Protein AF-A0A960YIT1-F1 (afdb_monomer)

Solvent-accessible surface area (backbone atoms only — not comparable to full-atom values): 36199 Å² total; per-residue (Å²): 108,71,69,56,75,57,40,37,46,73,70,55,36,51,74,71,66,57,69,78,86,42,73,67,45,45,43,50,51,51,48,25,27,73,32,32,38,62,70,30,36,75,70,68,45,66,32,37,95,88,53,88,46,84,87,49,70,89,54,97,75,53,75,65,56,54,49,53,39,49,51,52,33,40,76,73,24,45,33,43,84,50,62,36,43,44,53,43,80,90,79,71,43,73,46,58,41,52,26,42,38,21,49,47,89,88,62,99,65,57,55,57,59,38,52,55,43,26,37,52,47,20,35,51,25,52,47,54,47,60,69,70,49,76,81,79,55,66,64,64,52,40,56,44,44,52,50,37,46,73,37,75,56,69,46,60,81,73,60,55,71,95,64,53,47,67,97,55,70,61,77,45,67,86,63,38,98,55,84,68,59,65,69,59,56,55,47,49,46,52,51,26,52,51,52,30,44,76,68,55,40,36,43,81,35,76,62,51,47,26,32,72,50,43,91,87,46,42,50,55,55,24,53,44,25,38,50,50,44,71,71,42,47,59,66,74,40,65,87,42,63,68,57,39,53,52,50,53,48,49,49,52,52,47,52,60,50,70,70,40,84,85,63,68,66,74,46,62,60,50,36,52,49,29,50,53,52,48,66,69,64,39,53,97,88,45,78,53,60,50,40,54,31,40,67,33,29,45,43,27,59,6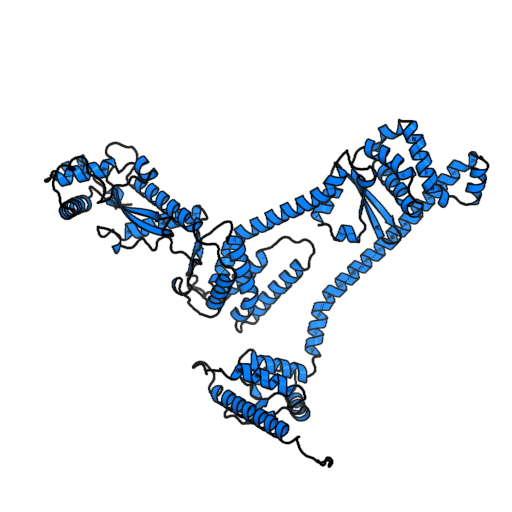9,33,30,66,65,38,38,54,50,29,50,52,52,43,52,49,52,47,49,51,55,44,46,66,66,44,48,58,41,65,49,82,91,52,63,50,74,56,33,43,46,80,36,46,58,78,57,50,74,73,44,50,66,71,45,50,53,52,54,64,68,31,90,62,40,41,65,41,76,40,62,42,100,89,39,54,33,38,36,44,29,46,67,45,60,68,55,53,55,48,32,52,64,62,54,66,75,57,55,82,92,52,36,63,57,57,55,44,50,48,52,42,45,70,75,42,50,87,72,42,56,75,54,69,71,38,65,70,52,46,52,52,50,49,52,48,50,47,64,57,38,57,85,59,32,57,69,71,59,50,53,44,48,76,74,66,47,67,89,52,48,66,61,39,52,51,50,25,53,51,51,52,55,50,54,41,50,54,33,46,53,52,43,49,54,51,51,55,50,51,53,50,50,53,53,49,54,68,61,42,54,68,50,52,52,55,54,46,67,77,62,55,55,69,67,61,54,48,51,52,53,48,48,41,30,48,70,69,66,68,37,82,44,33,55,73,59,54,58,76,71,44,83,95,60,58,70,69,60,50,54,53,47,43,66,74,62,48,46,45,73,45,87,45,100,93,42,46,30,60,43,78,37,84,54,94,58,30,68,59,53,53,53,53,51,42,71,64,59,75,77,64,73,83,57,95,83,55,65,91,61,52,65,59,45,53,50,53,49,52,56,48,55,56,49,58,53,52,52,52,54,48,56,70,63,56,74,80,61,89,79,94,81,82,92,82,136

Foldseek 3Di:
DVLLVLADDPVRLVVVVDDPPDPLLVLLLVVQQVCQDQVNLLVVVFAALPDDRVSCNVPPDDSVNNLVSVVVCSVSRQKAKAWAWAADLVVLDIAIGIGMHGAHHDDPDTSVSSRLSRLVRNLVRLLVSLVSFDADDLVLLLVLLVVLLVDFFQALVNSDDLFADASLPNLDQVSYSDRHDPVNSVVSSVSSVVSCVVVQQWDQQFLRHIGGDDLVHLLSLQVSLLVSLLVCLCVLCPPPPVLNVVLVVLVVVVVVQVPDPLDWDALVSSLSSLVSSLVVQQDVPRSRGRGNSSSSSSSSNVSRVVNVVVRVVVSVVVLVVLLCVLCVQLPDPPHQLVSVKDKAFPVRVSNRPPVSVVCQPPPPQWFWDWFFDLVAIIIMIHGLAQVSLLSVLVVLVPDDPVCLVVLVRSVVSCVVCVVSHVVVVVDPVSVVSNVVSVCSSLVVQFDPVLNVCVVVPNCPCVVVRVVNSVVVSVVVRVVRVVVNVVVVVVVVVVVVVVVVVVVVVVVVVVVPDDPVVQLVVLCCCQCPVVVFQDAPVRSVVSDPPDDPVNNVVCCVVQAWDWDQFPVHTGTHDHPDPCVVVVLVVSCVSLVPDDDDPPDDPRRVVSSVSSVVVSVVVVVVVVVVVVVVPDDDDDDDDD

Nearest PDB structures (foldseek):
  3c7j-assembly1_B-2  TM=1.930E-01  e=9.307E-01  Pseudomonas syringae pv. tomato str. DC3000
  4qox-assembly1_A  TM=1.849E-01  e=6.199E+00  Plasmodium falciparum 3D7

Secondary structure (DSSP, 8-state):
-HHHHTPPPHHHHHHTT----SHHHHHHHHHHHHH-SHHHHHTT--B-TTS--GGGTTS---HHHHHHHHHHHHHTTSEEEEEEEEEETTTTEEEEEEEEEE--SS-SS-HHHHHHHHHHHHHHHHHHHHHHSPPPPHHHHHHHHHHHHHSTT--TTTS-STTSB-TTTT--GGGSSS---HHHHHHHHHHHHHHHHHTTSEEEETTTEEEE--TTTHHHHHHHHHHHHHHHHHHHTTT-HHHHHHHHHHHHHHHHHHTSTTPPP--HHHHHHHHHHHHHHS-TT-TTSPPTTHHHHHHHHHHHHHHHHHHHHHHHHHHHHHHHHHHHHHH-TTS-GGGSEEEE-HHHHTTS-HHHHHHHHT-TTEEEEEEE-SS-EEEEEEES-HHHHHHHHHHHTT--GGGTHHHHHHHHHHHH-HHHHTTGGG-HHHHHHHHHHHHHHHTTTS-HHHHHHHHTT-GGGHHHHHHHHHHHHHHHHHHHHHHHHHHHHHHHHHHHHHHHHHHHHHHHHHHT--HHHHHHHHHHIIIIIS--PPBHHHHHHT-TTS-HHHHHHHHHHTT-EEEEETTEEEEE---STTHHHHHHHHHHHHTT-PPPTTSPTTHHHHHHHHHHHHHHHHHHHHHHHHHTTS--------

Structure (mmCIF, N/CA/C/O backbone):
data_AF-A0A960YIT1-F1
#
_entry.id   AF-A0A960YIT1-F1
#
loop_
_atom_site.group_PDB
_atom_site.id
_atom_site.type_symbol
_atom_site.label_atom_id
_atom_site.label_alt_id
_atom_site.label_comp_id
_atom_site.label_asym_id
_atom_site.label_entity_id
_atom_site.label_seq_id
_atom_site.pdbx_PDB_ins_code
_atom_site.Cartn_x
_atom_site.Cartn_y
_atom_site.Cartn_z
_atom_site.occupancy
_atom_site.B_iso_or_equiv
_atom_site.auth_seq_id
_atom_site.auth_comp_id
_atom_site.auth_asym_id
_atom_site.auth_atom_id
_atom_site.pdbx_PDB_model_num
ATOM 1 N N . MET A 1 1 ? 19.906 14.243 -32.713 1.00 53.88 1 MET A N 1
ATOM 2 C CA . MET A 1 1 ? 19.250 15.485 -33.179 1.00 53.88 1 MET A CA 1
ATOM 3 C C . MET A 1 1 ? 20.009 16.129 -34.330 1.00 53.88 1 MET A C 1
ATOM 5 O O . MET A 1 1 ? 19.465 16.165 -35.423 1.00 53.88 1 MET A O 1
ATOM 9 N N . GLU A 1 2 ? 21.292 16.493 -34.181 1.00 53.97 2 GLU A N 1
ATOM 10 C CA . GLU A 1 2 ? 22.052 17.110 -35.291 1.00 53.97 2 GLU A CA 1
ATOM 11 C C . GLU A 1 2 ? 22.035 16.327 -36.615 1.00 53.97 2 GLU A C 1
ATOM 13 O O . GLU A 1 2 ? 21.987 16.939 -37.675 1.00 53.97 2 GLU A O 1
ATOM 18 N N . GLN A 1 3 ? 22.056 14.991 -36.584 1.00 62.12 3 GLN A N 1
ATOM 19 C CA . GLN A 1 3 ? 22.010 14.179 -37.806 1.00 62.12 3 GLN A CA 1
ATOM 20 C C . GLN A 1 3 ? 20.677 14.262 -38.555 1.00 62.12 3 GLN A C 1
ATOM 22 O O . GLN A 1 3 ? 20.683 14.276 -39.779 1.00 62.12 3 GLN A O 1
ATOM 27 N N . PHE A 1 4 ? 19.549 14.379 -37.848 1.00 64.19 4 PHE A N 1
ATOM 28 C CA . PHE A 1 4 ? 18.231 14.512 -38.477 1.00 64.19 4 PHE A CA 1
ATOM 29 C C . PHE A 1 4 ? 18.019 15.917 -39.047 1.00 64.19 4 PHE A C 1
ATOM 31 O O . PHE A 1 4 ? 17.425 16.062 -40.112 1.00 64.19 4 PHE A O 1
ATOM 38 N N . ALA A 1 5 ? 18.578 16.941 -38.393 1.00 58.28 5 ALA A N 1
ATOM 39 C CA . ALA A 1 5 ? 18.603 18.312 -38.900 1.00 58.28 5 ALA A CA 1
ATOM 40 C C . ALA A 1 5 ? 19.520 18.489 -40.131 1.00 58.28 5 ALA A C 1
ATOM 42 O O . ALA A 1 5 ? 19.299 19.388 -40.942 1.00 58.28 5 ALA A O 1
ATOM 43 N N . LYS A 1 6 ? 20.534 17.623 -40.286 1.00 64.25 6 LYS A N 1
ATOM 44 C CA . LYS A 1 6 ? 21.490 17.607 -41.410 1.00 64.25 6 LYS A CA 1
ATOM 45 C C . LYS A 1 6 ? 20.992 16.825 -42.637 1.00 64.25 6 LYS A C 1
ATOM 47 O O . LYS A 1 6 ? 21.683 16.834 -43.654 1.00 64.25 6 LYS A O 1
ATOM 52 N N . LEU A 1 7 ? 19.818 16.182 -42.572 1.00 76.25 7 LEU A N 1
ATOM 53 C CA . LEU A 1 7 ? 19.257 15.460 -43.716 1.00 76.25 7 LEU A CA 1
ATOM 54 C C . LEU A 1 7 ? 18.873 16.425 -44.846 1.00 76.25 7 LEU A C 1
ATOM 56 O O . LEU A 1 7 ? 18.029 17.319 -44.688 1.00 76.25 7 LEU A O 1
ATOM 60 N N . LY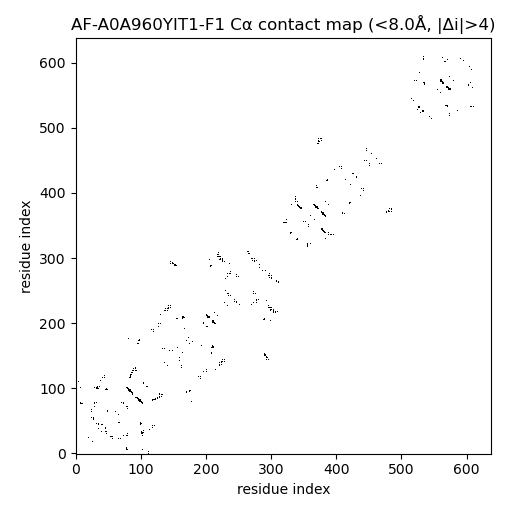S A 1 8 ? 19.498 16.226 -46.005 1.00 77.81 8 LYS A N 1
ATOM 61 C CA . LYS A 1 8 ? 19.298 17.052 -47.195 1.00 77.81 8 LYS A CA 1
ATOM 62 C C . LYS A 1 8 ? 18.000 16.660 -47.895 1.00 77.81 8 LYS A C 1
ATOM 64 O O . LYS A 1 8 ? 17.635 15.488 -47.956 1.00 77.81 8 LYS A O 1
ATOM 69 N N . SER A 1 9 ? 17.298 17.642 -48.458 1.00 75.75 9 SER A N 1
ATOM 70 C CA . SER A 1 9 ? 16.223 17.348 -49.413 1.00 75.75 9 SER A CA 1
ATOM 71 C C . SER A 1 9 ? 16.791 16.864 -50.754 1.00 75.75 9 SER A C 1
ATOM 73 O O . SER A 1 9 ? 17.972 17.065 -51.058 1.00 75.75 9 SER A O 1
ATOM 75 N N . GLU A 1 10 ? 15.938 16.266 -51.589 1.00 71.62 10 GLU A N 1
ATOM 76 C CA . GLU A 1 10 ? 16.279 15.883 -52.968 1.00 71.62 10 GLU A CA 1
ATOM 77 C C . GLU A 1 10 ? 16.851 17.087 -53.746 1.00 71.62 10 GLU A C 1
ATOM 79 O O . GLU A 1 10 ? 17.932 17.004 -54.324 1.00 71.62 10 GLU A O 1
ATOM 84 N N . ALA A 1 11 ? 16.199 18.253 -53.650 1.00 68.19 11 ALA A N 1
ATOM 85 C CA . ALA A 1 11 ? 16.641 19.492 -54.295 1.00 68.19 11 ALA A CA 1
ATOM 86 C C . ALA A 1 11 ? 17.993 20.007 -53.763 1.00 68.19 11 ALA A C 1
ATOM 88 O O . ALA A 1 11 ? 18.840 20.444 -54.542 1.00 68.19 11 ALA A O 1
ATOM 89 N N . GLN A 1 12 ? 18.222 19.926 -52.448 1.00 69.56 12 GLN A N 1
ATOM 90 C CA . GLN A 1 12 ? 19.491 20.332 -51.831 1.00 69.56 12 GLN A CA 1
ATOM 91 C C . GLN A 1 12 ? 20.645 19.414 -52.249 1.00 69.56 12 GLN A C 1
ATOM 93 O O . GLN A 1 12 ? 21.755 19.885 -52.487 1.00 69.56 12 GLN A O 1
ATOM 98 N N . SER A 1 13 ? 20.382 18.119 -52.394 1.00 67.31 13 SER A N 1
ATOM 99 C CA . SER A 1 13 ? 21.402 17.134 -52.768 1.00 67.31 13 SER A CA 1
ATOM 100 C C . SER A 1 13 ? 21.788 17.237 -54.240 1.00 67.31 13 SER A C 1
ATOM 102 O O . SER A 1 13 ? 22.975 17.213 -54.560 1.00 67.31 13 SER A O 1
ATOM 104 N N . LEU A 1 14 ? 20.811 17.476 -55.121 1.00 68.88 14 LEU A N 1
ATOM 105 C CA . LEU A 1 14 ? 21.061 17.781 -56.532 1.00 68.88 14 LEU A CA 1
ATOM 106 C C . LEU A 1 14 ? 21.864 19.083 -56.693 1.00 68.88 14 LEU A C 1
ATOM 108 O O . LEU A 1 14 ? 22.792 19.138 -57.497 1.00 68.88 14 LEU A O 1
ATOM 112 N N . SER A 1 15 ? 21.577 20.111 -55.882 1.00 61.03 15 SER A N 1
ATOM 113 C CA . SER A 1 15 ? 22.343 21.369 -55.890 1.00 61.03 15 SER A CA 1
ATOM 114 C C . SER A 1 15 ? 23.770 21.237 -55.338 1.00 61.03 15 SER A C 1
ATOM 116 O O . SER A 1 15 ? 24.647 22.007 -55.717 1.00 61.03 15 SER A O 1
ATOM 118 N N . ALA A 1 16 ? 24.018 20.239 -54.483 1.00 61.31 16 ALA A N 1
ATOM 119 C CA . ALA A 1 16 ? 25.338 19.913 -53.941 1.00 61.31 16 ALA A CA 1
ATOM 120 C C . ALA A 1 16 ? 26.164 18.990 -54.863 1.00 61.31 16 ALA A C 1
ATOM 122 O O . ALA A 1 16 ? 27.264 18.589 -54.491 1.00 61.31 16 ALA A O 1
ATOM 123 N N . GLY A 1 17 ? 25.649 18.653 -56.053 1.00 58.72 17 GLY A N 1
ATOM 124 C CA . GLY A 1 17 ? 26.348 17.835 -57.048 1.00 58.72 17 GLY A CA 1
ATOM 125 C C . GLY A 1 17 ? 26.187 16.323 -56.871 1.00 58.72 17 GLY A C 1
ATOM 126 O O . GLY A 1 17 ? 26.874 15.564 -57.555 1.00 58.72 17 GLY A O 1
ATOM 127 N N . PHE A 1 18 ? 25.285 15.859 -55.997 1.00 66.75 18 PHE A N 1
ATOM 128 C CA . PHE A 1 18 ? 24.995 14.431 -55.882 1.00 66.75 18 PHE A CA 1
ATOM 129 C C . PHE A 1 18 ? 24.190 13.960 -57.097 1.00 66.75 18 PHE A C 1
ATOM 131 O O . PHE A 1 18 ? 23.012 14.285 -57.253 1.00 66.75 18 PHE A O 1
ATOM 138 N N . VAL A 1 19 ? 24.830 13.183 -57.970 1.00 64.75 19 VAL A N 1
ATOM 139 C CA . VAL A 1 19 ? 24.174 12.548 -59.115 1.00 64.75 19 VAL A CA 1
ATOM 140 C C . VAL A 1 19 ? 23.746 11.145 -58.706 1.00 64.75 19 VAL A C 1
ATOM 142 O O . VAL A 1 19 ? 24.602 10.288 -58.453 1.00 64.75 19 VAL A O 1
ATOM 145 N N . PHE A 1 20 ? 22.431 10.898 -58.690 1.00 65.56 20 PHE A N 1
ATOM 146 C CA . PHE A 1 20 ? 21.856 9.552 -58.644 1.00 65.56 20 PHE A CA 1
ATOM 147 C C . PHE A 1 20 ? 22.318 8.790 -59.891 1.00 65.56 20 PHE A C 1
ATOM 149 O O . PHE A 1 20 ? 21.696 8.826 -60.946 1.00 65.56 20 PHE A O 1
ATOM 156 N N . SER A 1 21 ? 23.494 8.182 -59.789 1.00 60.62 21 SER A N 1
ATOM 157 C CA . SER A 1 21 ? 24.225 7.592 -60.917 1.00 60.62 21 SER A CA 1
ATOM 158 C C . SER A 1 21 ? 23.643 6.238 -61.314 1.00 60.62 21 SER A C 1
ATOM 160 O O . SER A 1 21 ? 23.912 5.754 -62.407 1.00 60.62 21 SER A O 1
ATOM 162 N N . ASP A 1 22 ? 22.837 5.653 -60.428 1.00 71.81 22 ASP A N 1
ATOM 163 C CA . ASP A 1 22 ? 22.210 4.351 -60.573 1.00 71.81 22 ASP A CA 1
ATOM 164 C C . ASP A 1 22 ? 20.711 4.450 -60.236 1.00 71.81 22 ASP A C 1
ATOM 166 O O . ASP A 1 22 ? 20.318 5.042 -59.221 1.00 71.81 22 ASP A O 1
ATOM 170 N N . ARG A 1 23 ? 19.879 3.845 -61.093 1.00 79.00 23 ARG A N 1
ATOM 171 C CA . ARG A 1 23 ? 18.420 3.738 -60.949 1.00 79.00 23 ARG A CA 1
ATOM 172 C C . ARG A 1 23 ? 18.036 3.075 -59.624 1.00 79.00 23 ARG A C 1
ATOM 174 O O . ARG A 1 23 ? 17.038 3.474 -59.028 1.00 79.00 23 ARG A O 1
ATOM 181 N N . ILE A 1 24 ? 18.850 2.135 -59.135 1.00 80.12 24 ILE A N 1
ATOM 182 C CA . ILE A 1 24 ? 18.642 1.450 -57.849 1.00 80.12 24 ILE A CA 1
ATOM 183 C C . ILE A 1 24 ? 18.743 2.441 -56.682 1.00 80.12 24 ILE A C 1
ATOM 185 O O . ILE A 1 24 ? 17.895 2.443 -55.794 1.00 80.12 24 ILE A O 1
ATOM 189 N N . THR A 1 25 ? 19.737 3.337 -56.699 1.00 82.75 25 THR A N 1
ATOM 190 C CA . THR A 1 25 ? 19.950 4.314 -55.614 1.00 82.75 25 THR A CA 1
ATOM 191 C C . THR A 1 25 ? 18.806 5.329 -55.531 1.00 82.75 25 THR A C 1
ATOM 193 O O . THR A 1 25 ? 18.379 5.691 -54.435 1.00 82.75 25 THR A O 1
ATOM 196 N N . TYR A 1 26 ? 18.281 5.772 -56.680 1.00 83.56 26 TYR A N 1
ATOM 197 C CA . TYR A 1 26 ? 17.142 6.694 -56.725 1.00 83.56 26 TYR A CA 1
ATOM 198 C C . TYR A 1 26 ? 15.835 6.043 -56.257 1.00 83.56 26 TYR A C 1
ATOM 200 O O . TYR A 1 26 ? 15.133 6.610 -55.420 1.00 83.56 26 TYR A O 1
ATOM 208 N N . ALA A 1 27 ? 15.535 4.840 -56.756 1.00 84.75 27 ALA A N 1
ATOM 209 C CA . ALA A 1 27 ? 14.358 4.072 -56.355 1.00 84.75 27 ALA A CA 1
ATOM 210 C C . ALA A 1 27 ? 14.368 3.754 -54.852 1.00 84.75 27 ALA A C 1
ATOM 212 O O . ALA A 1 27 ? 13.356 3.911 -54.172 1.00 84.75 27 ALA A O 1
ATOM 213 N N . LEU A 1 28 ? 15.533 3.381 -54.312 1.00 86.56 28 LEU A N 1
ATOM 214 C CA . LEU A 1 28 ? 15.712 3.150 -52.882 1.00 86.56 28 LEU A CA 1
ATOM 215 C C . LEU A 1 28 ? 15.454 4.424 -52.063 1.00 86.56 28 LEU A C 1
ATOM 217 O O . LEU A 1 28 ? 14.746 4.372 -51.061 1.00 86.56 28 LEU A O 1
ATOM 221 N N . PHE A 1 29 ? 15.978 5.575 -52.494 1.00 86.62 29 PHE A N 1
ATOM 222 C CA . PHE A 1 29 ? 15.724 6.853 -51.823 1.00 86.62 29 PHE A CA 1
ATOM 223 C C . PHE A 1 29 ? 14.233 7.227 -51.827 1.00 86.62 29 PHE A C 1
ATOM 225 O O . PHE A 1 29 ? 13.706 7.609 -50.782 1.00 86.62 29 PHE A O 1
ATOM 232 N N . ARG A 1 30 ? 13.544 7.072 -52.967 1.00 86.31 30 ARG A N 1
ATOM 233 C CA . ARG A 1 30 ? 12.094 7.309 -53.083 1.00 86.31 30 ARG A CA 1
ATOM 234 C C . ARG A 1 30 ? 11.288 6.394 -52.170 1.00 86.31 30 ARG A C 1
ATOM 236 O O . ARG A 1 30 ? 10.468 6.890 -51.404 1.00 86.31 30 ARG A O 1
ATOM 243 N N . ALA A 1 31 ? 11.594 5.099 -52.156 1.00 86.56 31 ALA A N 1
ATOM 244 C CA . ALA A 1 31 ? 10.938 4.158 -51.258 1.00 86.56 31 ALA A CA 1
ATOM 245 C C . ALA A 1 31 ? 11.159 4.528 -49.781 1.00 86.56 31 ALA A C 1
ATOM 247 O O . ALA A 1 31 ? 10.204 4.580 -49.012 1.00 86.56 31 ALA A O 1
ATOM 248 N N . ILE A 1 32 ? 12.387 4.871 -49.372 1.00 88.31 32 ILE A N 1
ATOM 249 C CA . ILE A 1 32 ? 12.642 5.340 -48.000 1.00 88.31 32 ILE A CA 1
ATOM 250 C C . ILE A 1 32 ? 11.811 6.599 -47.703 1.00 88.31 32 ILE A C 1
ATOM 252 O O . ILE A 1 32 ? 11.210 6.702 -46.633 1.00 88.31 32 ILE A O 1
ATOM 256 N N . GLN A 1 33 ? 11.741 7.546 -48.640 1.00 87.69 33 GLN A N 1
ATOM 257 C CA . GLN A 1 33 ? 10.986 8.788 -48.487 1.00 87.69 33 GLN A CA 1
ATOM 258 C C . GLN A 1 33 ? 9.472 8.555 -48.341 1.00 87.69 33 GLN A C 1
ATOM 260 O O . GLN A 1 33 ? 8.859 9.164 -47.464 1.00 87.69 33 GLN A O 1
ATOM 265 N N . ASP A 1 34 ? 8.883 7.641 -49.114 1.00 86.00 34 ASP A N 1
ATOM 266 C CA . ASP A 1 34 ? 7.447 7.319 -49.069 1.00 86.00 34 ASP A CA 1
ATOM 267 C C . ASP A 1 34 ? 7.030 6.657 -47.746 1.00 86.00 34 ASP A C 1
ATOM 269 O O . ASP A 1 34 ? 5.940 6.896 -47.213 1.00 86.00 34 ASP A O 1
ATOM 273 N N . PHE A 1 35 ? 7.920 5.847 -47.172 1.00 86.31 35 PHE A N 1
ATOM 274 C CA . PHE A 1 35 ? 7.730 5.253 -45.848 1.00 86.31 35 PHE A CA 1
ATOM 275 C C . PHE A 1 35 ? 8.035 6.236 -44.705 1.00 86.31 35 PHE A C 1
ATOM 277 O O . PHE A 1 35 ? 7.590 6.022 -43.576 1.00 86.31 35 PHE A O 1
ATOM 284 N N . SER A 1 36 ? 8.740 7.339 -44.976 1.00 87.25 36 SER A N 1
ATOM 285 C CA . SER A 1 36 ? 9.129 8.355 -43.985 1.00 87.25 36 SER A CA 1
ATOM 286 C C . SER A 1 36 ? 8.003 9.351 -43.701 1.00 87.25 36 SER A C 1
ATOM 288 O O . SER A 1 36 ? 8.169 10.563 -43.840 1.00 87.25 36 SER A O 1
ATOM 290 N N . THR A 1 37 ? 6.846 8.840 -43.274 1.00 87.06 37 THR A N 1
ATOM 291 C CA . THR A 1 37 ? 5.696 9.660 -42.871 1.00 87.06 37 THR A CA 1
ATOM 292 C C . THR A 1 37 ? 5.249 9.369 -41.443 1.00 87.06 37 THR A C 1
ATOM 294 O O . THR A 1 37 ? 5.432 8.267 -40.922 1.00 87.06 37 THR A O 1
ATOM 297 N N . LEU A 1 38 ? 4.636 10.360 -40.790 1.00 85.69 38 LEU A N 1
ATOM 298 C CA . LEU A 1 38 ? 4.193 10.219 -39.400 1.00 85.69 38 LEU A CA 1
ATOM 299 C C . LEU A 1 38 ? 3.110 9.137 -39.236 1.00 85.69 38 LEU A C 1
ATOM 301 O O . LEU A 1 38 ? 3.141 8.376 -38.272 1.00 85.69 38 LEU A O 1
ATOM 305 N N . ASP A 1 39 ? 2.177 9.021 -40.184 1.00 86.69 39 ASP A N 1
ATOM 306 C CA . ASP A 1 39 ? 1.114 8.006 -40.129 1.00 86.69 39 ASP A CA 1
ATOM 307 C C . ASP A 1 39 ? 1.662 6.585 -40.320 1.00 86.69 39 ASP A C 1
ATOM 309 O O . ASP A 1 39 ? 1.217 5.638 -39.663 1.00 86.69 39 ASP A O 1
ATOM 313 N N . ARG A 1 40 ? 2.692 6.435 -41.159 1.00 87.38 40 ARG A N 1
ATOM 314 C CA . ARG A 1 40 ? 3.435 5.180 -41.309 1.00 87.38 40 ARG A CA 1
ATOM 315 C C . ARG A 1 40 ? 4.205 4.826 -40.039 1.00 87.38 40 ARG A C 1
ATOM 317 O O . ARG A 1 40 ? 4.107 3.692 -39.578 1.00 87.38 40 ARG A O 1
ATOM 324 N N . ALA A 1 41 ? 4.867 5.794 -39.405 1.00 87.19 41 ALA A N 1
ATOM 325 C CA . ALA A 1 41 ? 5.528 5.582 -38.115 1.00 87.19 41 ALA A CA 1
ATOM 326 C C . ALA A 1 41 ? 4.537 5.137 -37.021 1.00 87.19 41 ALA A C 1
ATOM 328 O O . ALA A 1 41 ? 4.804 4.169 -36.308 1.00 87.19 41 ALA A O 1
ATOM 329 N N . ARG A 1 42 ? 3.352 5.762 -36.944 1.00 88.25 42 ARG A N 1
ATOM 330 C CA . ARG A 1 42 ? 2.274 5.376 -36.009 1.00 88.25 42 ARG A CA 1
ATOM 331 C C . ARG A 1 42 ? 1.758 3.956 -36.232 1.00 88.25 42 ARG A C 1
ATOM 333 O O . ARG A 1 42 ? 1.416 3.271 -35.273 1.00 88.25 42 ARG A O 1
ATOM 340 N N . THR A 1 43 ? 1.697 3.515 -37.487 1.00 87.56 43 THR A N 1
ATOM 341 C CA . THR A 1 43 ? 1.228 2.173 -37.877 1.00 87.56 43 THR A CA 1
ATOM 342 C C . THR A 1 43 ? 2.347 1.131 -37.946 1.00 87.56 43 THR A C 1
ATOM 344 O O . THR A 1 43 ? 2.093 0.002 -38.358 1.00 87.56 43 THR A O 1
ATOM 347 N N . ARG A 1 44 ? 3.574 1.478 -37.524 1.00 85.38 44 ARG A N 1
ATOM 348 C CA . ARG A 1 44 ? 4.786 0.634 -37.609 1.00 85.38 44 ARG A CA 1
ATOM 349 C C . ARG A 1 44 ? 5.190 0.251 -39.041 1.00 85.38 44 ARG A C 1
ATOM 351 O O . ARG A 1 44 ? 5.989 -0.657 -39.246 1.00 85.38 44 ARG A O 1
ATOM 358 N N . GLY A 1 45 ? 4.677 0.958 -40.045 1.00 85.56 45 GLY A N 1
ATOM 359 C CA . GLY A 1 45 ? 5.059 0.792 -41.444 1.00 85.56 45 GLY A CA 1
ATOM 360 C C . GLY A 1 45 ? 6.376 1.501 -41.745 1.00 85.56 45 GLY A C 1
ATOM 361 O O . GLY A 1 45 ? 6.361 2.544 -42.382 1.00 85.56 45 GLY A O 1
ATOM 362 N N . VAL A 1 46 ? 7.503 0.966 -41.276 1.00 87.81 46 VAL A N 1
ATOM 363 C CA . VAL A 1 46 ? 8.840 1.541 -41.513 1.00 87.81 46 VAL A CA 1
ATOM 364 C C . VAL A 1 46 ? 9.564 0.854 -42.666 1.00 87.81 46 VAL A C 1
ATOM 366 O O . VAL A 1 46 ? 9.390 -0.345 -42.885 1.00 87.81 46 VAL A O 1
ATOM 369 N N . PHE A 1 47 ? 10.412 1.598 -43.382 1.00 89.94 47 PHE A N 1
ATOM 370 C CA . PHE A 1 47 ? 11.271 1.001 -44.399 1.00 89.94 47 PHE A CA 1
ATOM 371 C C . PHE A 1 47 ? 12.423 0.229 -43.748 1.00 89.94 47 PHE A C 1
ATOM 373 O O . PHE A 1 47 ? 13.157 0.753 -42.907 1.00 89.94 47 PHE A O 1
ATOM 380 N N . THR A 1 48 ? 12.593 -1.012 -44.185 1.00 87.44 48 THR A N 1
ATOM 381 C CA . THR A 1 48 ? 13.678 -1.938 -43.822 1.00 87.44 48 THR A CA 1
ATOM 382 C C . THR A 1 48 ? 14.280 -2.553 -45.082 1.00 87.44 48 THR A C 1
ATOM 384 O O . THR A 1 48 ? 13.620 -2.550 -46.118 1.00 87.44 48 THR A O 1
ATOM 387 N N . LEU A 1 49 ? 15.495 -3.107 -45.017 1.00 83.31 49 LEU A N 1
ATOM 388 C CA . LEU A 1 49 ? 16.157 -3.698 -46.193 1.00 83.31 49 LEU A CA 1
ATOM 389 C C . LEU A 1 49 ? 15.379 -4.854 -46.846 1.00 83.31 49 LEU A C 1
ATOM 391 O O . LEU A 1 49 ? 15.587 -5.129 -48.023 1.00 83.31 49 LEU A O 1
ATOM 395 N N . ASP A 1 50 ? 14.470 -5.499 -46.113 1.00 82.31 50 ASP A N 1
ATOM 396 C CA . ASP A 1 50 ? 13.593 -6.552 -46.638 1.00 82.31 50 ASP A CA 1
ATOM 397 C C . ASP A 1 50 ? 12.257 -6.017 -47.196 1.00 82.31 50 ASP A C 1
ATOM 399 O O . ASP A 1 50 ? 11.384 -6.797 -47.573 1.00 82.31 50 ASP A O 1
ATOM 403 N N . SER A 1 51 ? 12.063 -4.694 -47.243 1.00 83.38 51 SER A N 1
ATOM 404 C CA . SER A 1 51 ? 10.828 -4.090 -47.767 1.00 83.38 51 SER A CA 1
ATOM 405 C C . SER A 1 51 ? 10.825 -4.107 -49.298 1.00 83.38 51 SER A C 1
ATOM 407 O O . SER A 1 51 ? 11.872 -3.863 -49.902 1.00 83.38 51 SER A O 1
ATOM 409 N N . PRO A 1 52 ? 9.669 -4.342 -49.944 1.00 78.44 52 PRO A N 1
ATOM 410 C CA . PRO A 1 52 ? 9.571 -4.271 -51.398 1.00 78.44 52 PRO A CA 1
ATOM 411 C C . PRO A 1 52 ? 9.828 -2.841 -51.896 1.00 78.44 52 PRO A C 1
ATOM 413 O O . PRO A 1 52 ? 9.411 -1.871 -51.257 1.00 78.44 52 PRO A O 1
ATOM 416 N N . ILE A 1 53 ? 10.515 -2.717 -53.036 1.00 82.88 53 ILE A N 1
ATOM 417 C CA . ILE A 1 53 ? 10.828 -1.438 -53.692 1.00 82.88 53 ILE A CA 1
ATOM 418 C C . ILE A 1 53 ? 10.126 -1.429 -55.062 1.00 82.88 53 ILE A C 1
ATOM 420 O O . ILE A 1 53 ? 10.703 -1.929 -56.032 1.00 82.88 53 ILE A O 1
ATOM 424 N N . PRO A 1 54 ? 8.907 -0.859 -55.167 1.00 75.69 54 PRO A N 1
ATOM 425 C CA . PRO A 1 54 ? 8.036 -1.004 -56.340 1.00 75.69 54 PRO A CA 1
ATOM 426 C C . PRO A 1 54 ? 8.699 -0.638 -57.676 1.00 75.69 54 PRO A C 1
ATOM 428 O O . PRO A 1 54 ? 8.489 -1.299 -58.690 1.00 75.69 54 PRO A O 1
ATOM 431 N N . ASP A 1 55 ? 9.556 0.386 -57.674 1.00 71.81 55 ASP A N 1
ATOM 432 C CA . ASP A 1 55 ? 10.194 0.929 -58.882 1.00 71.81 55 ASP A CA 1
ATOM 433 C C . ASP A 1 55 ? 11.269 0.016 -59.502 1.00 71.81 55 ASP A C 1
ATOM 435 O O . ASP A 1 55 ? 11.700 0.246 -60.643 1.00 71.81 55 ASP A O 1
ATOM 439 N N . ILE A 1 56 ? 11.718 -1.006 -58.763 1.00 73.19 56 ILE A N 1
ATOM 440 C CA . ILE A 1 56 ? 12.766 -1.947 -59.181 1.00 73.19 56 ILE A CA 1
ATOM 441 C C . ILE A 1 56 ? 12.403 -3.418 -58.936 1.00 73.19 56 ILE A C 1
ATOM 443 O O . ILE A 1 56 ? 13.251 -4.273 -59.153 1.00 73.19 56 ILE A O 1
ATOM 447 N N . GLU A 1 57 ? 11.154 -3.739 -58.574 1.00 66.69 57 GLU A N 1
ATOM 448 C CA . GLU A 1 57 ? 10.687 -5.123 -58.342 1.00 66.69 57 GLU A CA 1
ATOM 449 C C . GLU A 1 57 ? 10.951 -6.078 -59.523 1.00 66.69 57 GLU A C 1
ATOM 451 O O . GLU A 1 57 ? 11.109 -7.278 -59.326 1.00 66.69 57 GLU A O 1
ATOM 456 N N . ASN A 1 58 ? 11.043 -5.545 -60.747 1.00 67.12 58 ASN A N 1
ATOM 457 C CA . ASN A 1 58 ? 11.299 -6.309 -61.974 1.00 67.12 58 ASN A CA 1
ATOM 458 C C . ASN A 1 58 ? 12.785 -6.368 -62.388 1.00 67.12 58 ASN A C 1
ATOM 460 O O . ASN A 1 58 ? 13.094 -6.870 -63.468 1.00 67.12 58 ASN A O 1
ATOM 464 N N . LEU A 1 59 ? 13.700 -5.804 -61.595 1.00 68.94 59 LEU A N 1
ATOM 465 C CA . LEU A 1 59 ? 15.144 -5.831 -61.844 1.00 68.94 59 LEU A CA 1
ATOM 466 C C . LEU A 1 59 ? 15.797 -6.913 -60.975 1.00 68.94 59 LEU A C 1
ATOM 468 O O . LEU A 1 59 ? 15.533 -6.993 -59.779 1.00 68.94 59 LEU A O 1
ATOM 472 N N . GLU A 1 60 ? 16.683 -7.722 -61.557 1.00 67.06 60 GLU A N 1
ATOM 473 C CA . GLU A 1 60 ? 17.551 -8.613 -60.781 1.00 67.06 60 GLU A CA 1
ATOM 474 C C . GLU A 1 60 ? 18.620 -7.768 -60.075 1.00 67.06 60 GLU A C 1
ATOM 476 O O . GLU A 1 60 ? 19.627 -7.406 -60.678 1.00 67.06 60 GLU A O 1
ATOM 481 N N . TYR A 1 61 ? 18.384 -7.412 -58.811 1.00 73.88 61 TYR A N 1
ATOM 482 C CA . TYR A 1 61 ? 19.371 -6.750 -57.955 1.00 73.88 61 TYR A CA 1
ATOM 483 C C . TYR A 1 61 ? 19.755 -7.647 -56.778 1.00 73.88 61 TYR A C 1
ATOM 485 O O . TYR A 1 61 ? 18.945 -8.415 -56.249 1.00 73.88 61 TYR A O 1
ATOM 493 N N . THR A 1 62 ? 21.003 -7.544 -56.325 1.00 79.62 62 THR A N 1
ATOM 494 C CA . THR A 1 62 ? 21.475 -8.302 -55.158 1.00 79.62 62 THR A CA 1
ATOM 495 C C . THR A 1 62 ? 21.260 -7.526 -53.854 1.00 79.62 62 THR A C 1
ATOM 497 O O . THR A 1 62 ? 21.292 -6.295 -53.812 1.00 79.62 62 THR A O 1
ATOM 500 N N . LYS A 1 63 ? 21.110 -8.233 -52.720 1.00 78.62 63 LYS A N 1
ATOM 501 C CA . LYS A 1 63 ? 21.081 -7.582 -51.389 1.00 78.62 63 LYS A CA 1
ATOM 502 C C . LYS A 1 63 ? 22.361 -6.778 -51.101 1.00 78.62 63 LYS A C 1
ATOM 504 O O . LYS A 1 63 ? 22.327 -5.825 -50.327 1.00 78.62 63 LYS A O 1
ATOM 509 N N . GLN A 1 64 ? 23.487 -7.146 -51.719 1.00 81.12 64 GLN A N 1
ATOM 510 C CA . GLN A 1 64 ? 24.751 -6.415 -51.596 1.00 81.12 64 GLN A CA 1
ATOM 511 C C . GLN A 1 64 ? 24.709 -5.067 -52.328 1.00 81.12 64 GLN A C 1
ATOM 513 O O . GLN A 1 64 ? 25.169 -4.073 -51.769 1.00 81.12 64 GLN A O 1
ATOM 518 N N . GLU A 1 65 ? 24.104 -5.006 -53.517 1.00 82.25 65 GLU A N 1
ATOM 519 C CA . GLU A 1 65 ? 23.903 -3.757 -54.269 1.00 82.25 65 GLU A CA 1
ATOM 520 C C . GLU A 1 65 ? 22.975 -2.789 -53.532 1.00 82.25 65 GLU A C 1
ATOM 522 O O . GLU A 1 65 ? 23.303 -1.610 -53.398 1.00 82.25 65 GLU A O 1
ATOM 527 N N . LEU A 1 66 ? 21.869 -3.287 -52.962 1.00 83.25 66 LEU A N 1
ATOM 528 C CA . LEU A 1 66 ? 20.995 -2.468 -52.115 1.00 83.25 66 LEU A CA 1
ATOM 529 C C . LEU A 1 66 ? 21.732 -1.915 -50.898 1.00 83.25 66 LEU A C 1
ATOM 531 O O . LEU A 1 66 ? 21.581 -0.741 -50.563 1.00 83.25 66 LEU A O 1
ATOM 535 N N . ARG A 1 67 ? 22.554 -2.741 -50.241 1.00 85.44 67 ARG A N 1
ATOM 536 C CA . ARG A 1 67 ? 23.350 -2.301 -49.093 1.00 85.44 67 ARG A CA 1
ATOM 537 C C . ARG A 1 67 ? 24.371 -1.237 -49.497 1.00 85.44 67 ARG A C 1
ATOM 539 O O . ARG A 1 67 ? 24.519 -0.258 -48.775 1.00 85.44 67 ARG A O 1
ATOM 546 N N . ALA A 1 68 ? 25.037 -1.388 -50.641 1.00 85.38 68 ALA A N 1
ATOM 547 C CA . ALA A 1 68 ? 25.976 -0.393 -51.157 1.00 85.38 68 ALA A CA 1
ATOM 548 C C . ALA A 1 68 ? 25.280 0.938 -51.500 1.00 85.38 68 ALA A C 1
ATOM 550 O O . ALA A 1 68 ? 25.763 2.005 -51.118 1.00 85.38 68 ALA A O 1
ATOM 551 N N . ALA A 1 69 ? 24.113 0.881 -52.151 1.00 85.44 69 ALA A N 1
ATOM 552 C CA . ALA A 1 69 ? 23.296 2.060 -52.434 1.00 85.44 69 ALA A CA 1
ATOM 553 C C . ALA A 1 69 ? 22.845 2.760 -51.142 1.00 85.44 69 ALA A C 1
ATOM 555 O O . ALA A 1 69 ? 22.913 3.984 -51.035 1.00 85.44 69 ALA A O 1
ATOM 556 N N . LEU A 1 70 ? 22.444 1.987 -50.132 1.00 87.06 70 LEU A N 1
ATOM 557 C CA . LEU A 1 70 ? 22.043 2.500 -48.828 1.00 87.06 70 LEU A CA 1
ATOM 558 C C . LEU A 1 70 ? 23.199 3.172 -48.072 1.00 87.06 70 LEU A C 1
ATOM 560 O O . LEU A 1 70 ? 22.997 4.250 -47.517 1.00 87.06 70 LEU A O 1
ATOM 564 N N . ILE A 1 71 ? 24.398 2.572 -48.070 1.00 87.25 71 ILE A N 1
ATOM 565 C CA . ILE A 1 71 ? 25.611 3.171 -47.479 1.00 87.25 71 ILE A CA 1
ATOM 566 C C . ILE A 1 71 ? 25.823 4.563 -48.065 1.00 87.25 71 ILE A C 1
ATOM 568 O O . ILE A 1 71 ? 25.923 5.536 -47.322 1.00 87.25 71 ILE A O 1
ATOM 572 N N . ARG A 1 72 ? 25.778 4.664 -49.396 1.00 85.69 72 ARG A N 1
ATOM 573 C CA . ARG A 1 72 ? 25.958 5.928 -50.108 1.00 85.69 72 ARG A CA 1
ATOM 574 C C . ARG A 1 72 ? 24.897 6.966 -49.731 1.00 85.69 72 ARG A C 1
ATOM 576 O O . ARG A 1 72 ? 25.230 8.125 -49.518 1.00 85.69 72 ARG A O 1
ATOM 583 N N . LEU A 1 73 ? 23.627 6.568 -49.609 1.00 86.38 73 LEU A N 1
ATOM 584 C CA . LEU A 1 73 ? 22.551 7.475 -49.184 1.00 86.38 73 LEU A CA 1
ATOM 585 C C . LEU A 1 73 ? 22.743 7.988 -47.748 1.00 86.38 73 LEU A C 1
ATOM 587 O O . LEU A 1 73 ? 22.410 9.140 -47.462 1.00 86.38 73 LEU A O 1
ATOM 591 N N . VAL A 1 74 ? 23.264 7.151 -46.850 1.00 86.94 74 VAL A N 1
ATOM 592 C CA . VAL A 1 74 ? 23.528 7.533 -45.456 1.00 86.94 74 VAL A CA 1
ATOM 593 C C . VAL A 1 74 ? 24.751 8.446 -45.350 1.00 86.94 74 VAL A C 1
ATOM 595 O O . VAL A 1 74 ? 24.675 9.479 -44.687 1.00 86.94 74 VAL A O 1
ATOM 598 N N . GLU A 1 75 ? 25.848 8.121 -46.038 1.00 83.75 75 GLU A N 1
ATOM 599 C CA . GLU A 1 75 ? 27.077 8.933 -46.063 1.00 83.75 75 GLU A CA 1
ATOM 600 C C . GLU A 1 75 ? 26.831 10.344 -46.616 1.00 83.75 75 GLU A C 1
ATOM 602 O O . GLU A 1 75 ? 27.364 11.327 -46.102 1.00 83.75 75 GLU A O 1
ATOM 607 N N . GLU A 1 76 ? 25.962 10.461 -47.617 1.00 82.69 76 GLU A N 1
ATOM 608 C CA . GLU A 1 76 ? 25.643 11.733 -48.277 1.00 82.69 76 GLU A CA 1
ATOM 609 C C . GLU A 1 76 ? 24.606 12.579 -47.518 1.00 82.69 76 GLU A C 1
ATOM 611 O O . GLU A 1 76 ? 24.355 13.742 -47.872 1.00 82.69 76 GLU A O 1
ATOM 616 N N . GLY A 1 77 ? 24.022 12.018 -46.452 1.00 80.88 77 GLY A N 1
ATOM 617 C CA . GLY A 1 77 ? 23.008 12.665 -45.621 1.00 80.88 77 GLY A CA 1
ATOM 618 C C . GLY A 1 77 ? 21.630 12.746 -46.283 1.00 80.88 77 GLY A C 1
ATOM 619 O O . GLY A 1 77 ? 20.876 13.677 -46.007 1.00 80.88 77 GLY A O 1
ATOM 620 N N . LEU A 1 78 ? 21.305 11.808 -47.175 1.00 84.62 78 LEU A N 1
ATOM 621 C CA . LEU A 1 78 ? 19.988 11.677 -47.813 1.00 84.62 78 LEU A CA 1
ATOM 622 C C . LEU A 1 78 ? 19.042 10.772 -47.011 1.00 84.62 78 LEU A C 1
ATOM 624 O O . LEU A 1 78 ? 17.832 11.000 -46.991 1.00 84.62 78 LEU A O 1
ATOM 628 N N . ALA A 1 79 ? 19.595 9.775 -46.322 1.00 87.19 79 ALA A N 1
ATOM 629 C CA . ALA A 1 79 ? 18.876 8.895 -45.410 1.00 87.19 79 ALA A CA 1
ATOM 630 C C . ALA A 1 79 ? 19.596 8.813 -44.056 1.00 87.19 79 ALA A C 1
ATOM 632 O O . ALA A 1 79 ? 20.803 9.013 -43.961 1.00 87.19 79 ALA A O 1
ATOM 633 N N . ALA A 1 80 ? 18.855 8.493 -43.001 1.00 87.38 80 ALA A N 1
ATOM 634 C CA . ALA A 1 80 ? 19.385 8.181 -41.683 1.00 87.38 80 ALA A CA 1
ATOM 635 C C . ALA A 1 80 ? 18.903 6.797 -41.252 1.00 87.38 80 ALA A C 1
ATOM 637 O O . ALA A 1 80 ? 17.744 6.433 -41.465 1.00 87.38 80 ALA A O 1
ATOM 638 N N . GLN A 1 81 ? 19.792 6.041 -40.614 1.00 87.62 81 GLN A N 1
ATOM 639 C CA . GLN A 1 81 ? 19.424 4.801 -39.945 1.00 87.62 81 GLN A CA 1
ATOM 640 C C . GLN A 1 81 ? 18.833 5.107 -38.565 1.00 87.62 81 GLN A C 1
ATOM 642 O O . GLN A 1 81 ? 19.347 5.940 -37.821 1.00 87.62 81 GLN A O 1
ATOM 647 N N . VAL A 1 82 ? 17.751 4.415 -38.235 1.00 89.81 82 VAL A N 1
ATOM 648 C CA . VAL A 1 82 ? 16.995 4.467 -36.980 1.00 89.81 82 VAL A CA 1
ATOM 649 C C . VAL A 1 82 ? 16.678 3.020 -36.570 1.00 89.81 82 VAL A C 1
ATOM 651 O O . VAL A 1 82 ? 17.115 2.064 -37.214 1.00 89.81 82 VAL A O 1
ATOM 654 N N . PHE A 1 83 ? 15.958 2.830 -35.471 1.00 91.25 83 PHE A N 1
ATOM 655 C CA . PHE A 1 83 ? 15.483 1.527 -35.036 1.00 91.25 83 PHE A CA 1
ATOM 656 C C . PHE A 1 83 ? 14.071 1.596 -34.456 1.00 91.25 83 PHE A C 1
ATOM 658 O O . PHE A 1 83 ? 13.619 2.636 -33.971 1.00 91.25 83 PHE A O 1
ATOM 665 N N . LEU A 1 84 ? 13.410 0.445 -34.469 1.00 91.50 84 LEU A N 1
ATOM 666 C CA . LEU A 1 84 ? 12.148 0.178 -33.796 1.00 91.50 84 LEU A CA 1
ATOM 667 C C . LEU A 1 84 ? 12.319 -1.074 -32.929 1.00 91.50 84 LEU A C 1
ATOM 669 O O . LEU A 1 84 ? 12.884 -2.065 -33.385 1.00 91.50 84 LEU A O 1
ATOM 673 N N . ILE A 1 85 ? 11.843 -1.036 -31.684 1.00 92.50 85 ILE A N 1
ATOM 674 C CA . ILE A 1 85 ? 11.754 -2.236 -30.843 1.00 92.50 85 ILE A CA 1
ATOM 675 C C . ILE A 1 85 ? 10.360 -2.836 -30.995 1.00 92.50 85 ILE A C 1
ATOM 677 O O . ILE A 1 85 ? 9.343 -2.171 -30.763 1.00 92.50 85 ILE A O 1
ATOM 681 N N . GLU A 1 86 ? 10.325 -4.109 -31.361 1.00 90.50 86 GLU A N 1
ATOM 682 C CA . GLU A 1 86 ? 9.108 -4.896 -31.510 1.00 90.50 86 GLU A CA 1
ATOM 683 C C . GLU A 1 86 ? 9.086 -6.020 -30.468 1.00 90.50 86 GLU A C 1
ATOM 685 O O . GLU A 1 86 ? 10.123 -6.465 -29.972 1.00 90.50 86 GLU A O 1
ATOM 690 N N . HIS A 1 87 ? 7.876 -6.424 -30.089 1.00 91.56 87 HIS A N 1
ATOM 691 C CA . HIS A 1 87 ? 7.635 -7.503 -29.140 1.00 91.56 87 HIS A CA 1
ATOM 692 C C . HIS A 1 87 ? 7.034 -8.690 -29.889 1.00 91.56 87 HIS A C 1
ATOM 694 O O . HIS A 1 87 ? 5.950 -8.565 -30.463 1.00 91.56 87 HIS A O 1
ATOM 700 N N . ASP A 1 88 ? 7.736 -9.820 -29.865 1.00 88.38 88 ASP A N 1
ATOM 701 C CA . ASP A 1 88 ? 7.213 -11.109 -30.309 1.00 88.38 88 ASP A CA 1
ATOM 702 C C . ASP A 1 88 ? 6.490 -11.775 -29.131 1.00 88.38 88 ASP A C 1
ATOM 704 O O . ASP A 1 88 ? 7.124 -12.226 -28.177 1.00 88.38 88 ASP A O 1
ATOM 708 N N . ALA A 1 89 ? 5.158 -11.823 -29.195 1.00 84.62 89 ALA A N 1
ATOM 709 C CA . ALA A 1 89 ? 4.331 -12.383 -28.130 1.00 84.62 89 ALA A CA 1
ATOM 710 C C . ALA A 1 89 ? 4.436 -13.915 -28.016 1.00 84.62 89 ALA A C 1
ATOM 712 O O . ALA A 1 89 ? 4.202 -14.455 -26.933 1.00 84.62 89 ALA A O 1
ATOM 713 N N . GLU A 1 90 ? 4.783 -14.619 -29.099 1.00 84.69 90 GLU A N 1
ATOM 714 C CA . GLU A 1 90 ? 4.923 -16.080 -29.092 1.00 84.69 90 GLU A CA 1
ATOM 715 C C . GLU A 1 90 ? 6.228 -16.489 -28.416 1.00 84.69 90 GLU A C 1
ATOM 717 O O . GLU A 1 90 ? 6.247 -17.391 -27.576 1.00 84.69 90 GLU A O 1
ATOM 722 N N . ARG A 1 91 ? 7.315 -15.782 -28.746 1.00 82.31 91 ARG A N 1
ATOM 723 C CA . ARG A 1 91 ? 8.641 -16.016 -28.159 1.00 82.31 91 ARG A CA 1
ATOM 724 C C . ARG A 1 91 ? 8.845 -15.298 -26.828 1.00 82.31 91 ARG A C 1
ATOM 726 O O . ARG A 1 91 ? 9.745 -15.671 -26.085 1.00 82.31 91 ARG A O 1
ATOM 733 N N . ARG A 1 92 ? 7.996 -14.313 -26.509 1.00 81.38 92 ARG A N 1
ATOM 734 C CA . ARG A 1 92 ? 8.146 -13.387 -25.371 1.00 81.38 92 ARG A CA 1
ATOM 735 C C . ARG A 1 92 ? 9.514 -12.715 -25.388 1.00 81.38 92 ARG A C 1
ATOM 737 O O . ARG A 1 92 ? 10.221 -12.682 -24.386 1.00 81.38 92 ARG A O 1
ATOM 744 N N . GLU A 1 93 ? 9.894 -12.197 -26.547 1.00 84.50 93 GLU A N 1
ATOM 745 C CA . GLU A 1 93 ? 11.194 -11.569 -26.753 1.00 84.50 93 GLU A CA 1
ATOM 746 C C . GLU A 1 93 ? 11.036 -10.181 -27.370 1.00 84.50 93 GLU A C 1
ATOM 748 O O . GLU A 1 93 ? 10.120 -9.906 -28.150 1.00 84.50 93 GLU A O 1
ATOM 753 N N . LEU A 1 94 ? 11.957 -9.293 -27.002 1.00 87.81 94 LEU A N 1
ATOM 754 C CA . LEU A 1 94 ? 12.115 -7.991 -27.632 1.00 87.81 94 LEU A CA 1
ATOM 755 C C . LEU A 1 94 ? 13.207 -8.092 -28.686 1.00 87.81 94 LEU A C 1
ATOM 757 O O . LEU A 1 94 ? 14.342 -8.450 -28.366 1.00 87.81 94 LEU A O 1
ATOM 761 N N . PHE A 1 95 ? 12.897 -7.701 -29.916 1.00 88.06 95 PHE A N 1
ATOM 762 C CA . PHE A 1 95 ? 13.885 -7.629 -30.984 1.00 88.06 95 PHE A CA 1
ATOM 763 C C . PHE A 1 95 ? 13.988 -6.210 -31.532 1.00 88.06 95 PHE A C 1
ATOM 765 O O . PHE A 1 95 ? 13.030 -5.432 -31.539 1.00 88.06 95 PHE A O 1
ATOM 772 N N . LEU A 1 96 ? 15.204 -5.861 -31.943 1.00 90.00 96 LEU A N 1
ATOM 773 C CA . LEU A 1 96 ? 15.496 -4.587 -32.575 1.00 90.00 96 LEU A CA 1
ATOM 774 C C . LEU A 1 96 ? 15.373 -4.756 -34.083 1.00 90.00 96 LEU A C 1
ATOM 776 O O . LEU A 1 96 ? 15.999 -5.638 -34.665 1.00 90.00 96 LEU A O 1
ATOM 780 N N . ARG A 1 97 ? 14.599 -3.874 -34.704 1.00 90.25 97 ARG A N 1
ATOM 781 C CA . ARG A 1 97 ? 14.433 -3.797 -36.148 1.00 90.25 97 ARG A CA 1
ATOM 782 C C . ARG A 1 97 ? 15.082 -2.510 -36.666 1.00 90.25 97 ARG A C 1
ATOM 784 O O . ARG A 1 97 ? 14.546 -1.429 -36.403 1.00 90.25 97 ARG A O 1
ATOM 791 N N . PRO A 1 98 ? 16.226 -2.587 -37.372 1.00 89.56 98 PRO A N 1
ATOM 792 C CA . PRO A 1 98 ? 16.823 -1.429 -38.027 1.00 89.56 98 PRO A CA 1
ATOM 793 C C . PRO A 1 98 ? 15.886 -0.903 -39.111 1.00 89.56 98 PRO A C 1
ATOM 795 O O . PRO A 1 98 ? 15.315 -1.673 -39.883 1.00 89.56 98 PRO A O 1
ATOM 798 N N . CYS A 1 99 ? 15.719 0.411 -39.170 1.00 90.81 99 CYS A N 1
ATOM 799 C CA . CYS A 1 99 ? 14.880 1.061 -40.165 1.00 90.81 99 CYS A CA 1
ATOM 800 C C . CYS A 1 99 ? 15.549 2.318 -40.714 1.00 90.81 99 CYS A C 1
ATOM 802 O O . CYS A 1 99 ? 16.496 2.842 -40.129 1.00 90.81 99 CYS A O 1
ATOM 804 N N . TYR A 1 100 ? 15.070 2.794 -41.858 1.00 90.31 100 TYR A N 1
ATOM 805 C CA . TYR A 1 100 ? 15.652 3.942 -42.546 1.00 90.31 100 TYR A CA 1
ATOM 806 C C . TYR A 1 100 ? 14.611 5.024 -42.750 1.00 90.31 100 TYR A C 1
ATOM 808 O O . TYR A 1 100 ? 13.469 4.742 -43.112 1.00 90.31 100 TYR A O 1
ATOM 816 N N . VAL A 1 101 ? 15.028 6.266 -42.519 1.00 89.75 101 VAL A N 1
ATOM 817 C CA . VAL A 1 101 ? 14.193 7.450 -42.699 1.00 89.75 101 VAL A CA 1
ATOM 818 C C . VAL A 1 101 ? 14.908 8.469 -43.573 1.00 89.75 101 VAL A C 1
ATOM 820 O O . VAL A 1 101 ? 16.114 8.671 -43.457 1.00 89.75 101 VAL A O 1
ATOM 823 N N . ALA A 1 102 ? 14.161 9.135 -44.438 1.00 88.25 102 ALA A N 1
ATOM 824 C CA . ALA A 1 102 ? 14.618 10.254 -45.247 1.00 88.25 102 ALA A CA 1
ATOM 825 C C . ALA A 1 102 ? 13.802 11.502 -44.900 1.00 88.25 102 ALA A C 1
ATOM 827 O O . ALA A 1 102 ? 12.806 11.448 -44.174 1.00 88.25 102 ALA A O 1
ATOM 828 N N . ARG A 1 103 ? 14.233 12.659 -45.405 1.00 84.44 103 ARG A N 1
ATOM 829 C CA . ARG A 1 103 ? 13.470 13.894 -45.232 1.00 84.44 103 ARG A CA 1
ATOM 830 C C . ARG A 1 103 ? 12.138 13.797 -45.999 1.00 84.44 103 ARG A C 1
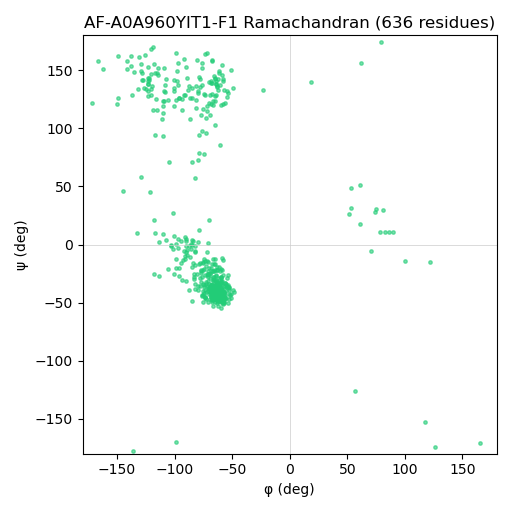ATOM 832 O O . ARG A 1 103 ? 12.172 13.586 -47.218 1.00 84.44 103 ARG A O 1
ATOM 839 N N . PRO A 1 104 ? 10.979 13.982 -45.338 1.00 78.06 104 PRO A N 1
ATOM 840 C CA . PRO A 1 104 ? 9.689 13.951 -46.018 1.00 78.06 104 PRO A CA 1
ATOM 841 C C . PRO A 1 104 ? 9.627 15.057 -47.079 1.00 78.06 104 PRO A C 1
ATOM 843 O O . PRO A 1 104 ? 10.100 16.172 -46.858 1.00 78.06 104 PRO A O 1
ATOM 846 N N . GLY A 1 105 ? 9.087 14.731 -48.255 1.00 67.00 105 GLY A N 1
ATOM 847 C CA . GLY A 1 105 ? 9.139 15.620 -49.420 1.00 67.00 105 GLY A CA 1
ATOM 848 C C . GLY A 1 105 ? 8.293 16.892 -49.291 1.00 67.00 105 GLY A C 1
ATOM 849 O O . GLY A 1 105 ? 8.754 17.948 -49.703 1.00 67.00 105 GLY A O 1
ATOM 850 N N . ASN A 1 106 ? 7.087 16.803 -48.710 1.00 62.53 106 ASN A N 1
ATOM 851 C CA . ASN A 1 106 ? 6.061 17.861 -48.764 1.00 62.53 106 ASN A CA 1
ATOM 852 C C . ASN A 1 106 ? 5.227 17.987 -47.467 1.00 62.53 106 ASN A C 1
ATOM 854 O O . ASN A 1 106 ? 3.999 18.033 -47.538 1.00 62.53 106 ASN A O 1
ATOM 858 N N . VAL A 1 107 ? 5.841 17.981 -46.274 1.00 64.19 107 VAL A N 1
ATOM 859 C CA . VAL A 1 107 ? 5.055 18.014 -45.020 1.00 64.19 107 VAL A CA 1
ATOM 860 C C . VAL A 1 107 ? 5.663 18.875 -43.908 1.00 64.19 107 VAL A C 1
ATOM 862 O O . VAL A 1 107 ? 6.881 19.003 -43.814 1.00 64.19 107 VAL A O 1
ATOM 865 N N . ASP A 1 108 ? 4.794 19.426 -43.051 1.00 67.81 108 ASP A N 1
ATOM 866 C CA . ASP A 1 108 ? 5.099 20.357 -41.947 1.00 67.81 108 ASP A CA 1
ATOM 867 C C . ASP A 1 108 ? 5.832 19.730 -40.742 1.00 67.81 108 ASP A C 1
ATOM 869 O O . ASP A 1 108 ? 6.102 20.415 -39.756 1.00 67.81 108 ASP A O 1
ATOM 873 N N . TYR A 1 109 ? 6.155 18.433 -40.777 1.00 72.50 109 TYR A N 1
ATOM 874 C CA . TYR A 1 109 ? 6.866 17.755 -39.688 1.00 72.50 109 TYR A CA 1
ATOM 875 C C . TYR A 1 109 ? 8.314 17.423 -40.054 1.00 72.50 109 TYR A C 1
ATOM 877 O O . TYR A 1 109 ? 8.635 17.036 -41.178 1.00 72.50 109 TYR A O 1
ATOM 885 N N . SER A 1 110 ? 9.207 17.549 -39.070 1.00 81.38 110 SER A N 1
ATOM 886 C CA . SER A 1 110 ? 10.619 17.185 -39.217 1.00 81.38 110 SER A CA 1
ATOM 887 C C . SER A 1 110 ? 10.837 15.676 -39.056 1.00 81.38 110 SER A C 1
ATOM 889 O O . SER A 1 110 ? 10.049 14.981 -38.413 1.00 81.38 110 SER A O 1
ATOM 891 N N . THR A 1 111 ? 11.955 15.163 -39.573 1.00 83.19 111 THR A N 1
ATOM 892 C CA . THR A 1 111 ? 12.381 13.766 -39.365 1.00 83.19 111 THR A CA 1
ATOM 893 C C . THR A 1 111 ? 12.576 13.424 -37.879 1.00 83.19 111 THR A C 1
ATOM 895 O O . THR A 1 111 ? 12.472 12.265 -37.488 1.00 83.19 111 THR A O 1
ATOM 898 N N . GLU A 1 112 ? 12.785 14.428 -37.025 1.00 86.19 112 GLU A N 1
ATOM 899 C CA . GLU A 1 112 ? 12.838 14.255 -35.569 1.00 86.19 112 GLU A CA 1
ATOM 900 C C . GLU A 1 112 ? 11.484 13.820 -34.995 1.00 86.19 112 GLU A C 1
ATOM 902 O O . GLU A 1 112 ? 11.446 12.926 -34.158 1.00 86.19 112 GLU A O 1
ATOM 907 N N . HIS A 1 113 ? 10.366 14.354 -35.501 1.00 87.81 113 HIS A N 1
ATOM 908 C CA . HIS A 1 113 ? 9.029 13.926 -35.069 1.00 87.81 113 HIS A CA 1
ATOM 909 C C . HIS A 1 113 ? 8.764 12.456 -35.421 1.00 87.81 113 HIS A C 1
ATOM 911 O O . HIS A 1 113 ? 8.109 11.741 -34.665 1.00 87.81 113 HIS A O 1
ATOM 917 N N . ILE A 1 114 ? 9.294 11.993 -36.560 1.00 88.06 114 ILE A N 1
ATOM 918 C CA . ILE A 1 114 ? 9.234 10.580 -36.956 1.00 88.06 114 ILE A CA 1
ATOM 919 C C . ILE A 1 114 ? 10.049 9.739 -35.968 1.00 88.06 114 ILE A C 1
ATOM 921 O O . ILE A 1 114 ? 9.552 8.732 -35.469 1.00 88.06 114 ILE A O 1
ATOM 925 N N . PHE A 1 115 ? 11.272 10.165 -35.641 1.00 89.75 115 PHE A N 1
ATOM 926 C CA . PHE A 1 115 ? 12.124 9.486 -34.662 1.00 89.75 115 PHE A CA 1
ATOM 927 C C . PHE A 1 115 ? 11.452 9.379 -33.284 1.00 89.75 115 PHE A C 1
ATOM 929 O O . PHE A 1 115 ? 11.376 8.286 -32.722 1.00 89.75 115 PHE A O 1
ATOM 936 N N . GLU A 1 116 ? 10.905 10.478 -32.763 1.00 90.62 116 GLU A N 1
ATOM 937 C CA . GLU A 1 116 ? 10.190 10.497 -31.481 1.00 90.62 116 GLU A CA 1
ATOM 938 C C . GLU A 1 116 ? 8.977 9.555 -31.474 1.00 90.62 116 GLU A C 1
ATOM 940 O O . GLU A 1 116 ? 8.728 8.858 -30.485 1.00 90.62 116 GLU A O 1
ATOM 945 N N . GLU A 1 117 ? 8.227 9.494 -32.579 1.00 92.06 117 GLU A N 1
ATOM 946 C CA . GLU A 1 117 ? 7.110 8.560 -32.720 1.00 92.06 117 GLU A CA 1
ATOM 947 C C . GLU A 1 117 ? 7.597 7.103 -32.721 1.00 92.06 117 GLU A C 1
ATOM 949 O O . GLU A 1 117 ? 7.018 6.270 -32.024 1.00 92.06 117 GLU A O 1
ATOM 954 N N . LEU A 1 118 ? 8.704 6.782 -33.397 1.00 92.12 118 LEU A N 1
ATOM 955 C CA . LEU A 1 118 ? 9.293 5.435 -33.361 1.00 92.12 118 LEU A CA 1
ATOM 956 C C . LEU A 1 118 ? 9.791 5.047 -31.961 1.00 92.12 118 LEU A C 1
ATOM 958 O O . LEU A 1 118 ? 9.614 3.898 -31.538 1.00 92.12 118 LEU A O 1
ATOM 962 N N . MET A 1 119 ? 10.348 5.990 -31.195 1.00 94.25 119 MET A N 1
ATOM 963 C CA . MET A 1 119 ? 10.710 5.758 -29.790 1.00 94.25 119 MET A CA 1
ATOM 964 C C . MET A 1 119 ? 9.465 5.513 -28.925 1.00 94.25 119 MET A C 1
ATOM 966 O O . MET A 1 119 ? 9.467 4.634 -28.059 1.00 94.25 119 MET A O 1
ATOM 970 N N . ARG A 1 120 ? 8.362 6.225 -29.191 1.00 93.88 120 ARG A N 1
ATOM 971 C CA . ARG A 1 120 ? 7.065 6.011 -28.527 1.00 93.88 120 ARG A CA 1
ATOM 972 C C . ARG A 1 120 ? 6.461 4.644 -28.854 1.00 93.88 120 ARG A C 1
ATOM 974 O O . ARG A 1 120 ? 5.913 3.997 -27.955 1.00 93.88 120 ARG A O 1
ATOM 981 N N . GLN A 1 121 ? 6.572 4.187 -30.099 1.00 93.56 121 GLN A N 1
ATOM 982 C CA . GLN A 1 121 ? 6.150 2.843 -30.501 1.00 93.56 121 GLN A CA 1
ATOM 983 C C . GLN A 1 121 ? 7.011 1.769 -29.833 1.00 93.56 121 GLN A C 1
ATOM 985 O O . GLN A 1 121 ? 6.464 0.850 -29.228 1.00 93.56 121 GLN A O 1
ATOM 990 N N . SER A 1 122 ? 8.335 1.951 -29.822 1.00 94.25 122 SER A N 1
ATOM 991 C CA . SER A 1 122 ? 9.285 1.069 -29.128 1.00 94.25 122 SER A CA 1
ATOM 992 C C . SER A 1 122 ? 8.951 0.927 -27.639 1.00 94.25 122 SER A C 1
ATOM 994 O O . SER A 1 122 ? 8.849 -0.184 -27.123 1.00 94.25 122 SER A O 1
ATOM 996 N N . ALA A 1 123 ? 8.687 2.043 -26.950 1.00 94.31 123 ALA A N 1
ATOM 997 C CA . ALA A 1 123 ? 8.258 2.028 -25.551 1.00 94.31 123 ALA A CA 1
ATOM 998 C C . ALA A 1 123 ? 6.915 1.298 -25.351 1.00 94.31 123 ALA A C 1
ATOM 1000 O O . ALA A 1 123 ? 6.726 0.616 -24.348 1.00 94.31 123 ALA A O 1
ATOM 1001 N N . SER A 1 124 ? 5.990 1.397 -26.309 1.00 94.50 124 SER A N 1
ATOM 1002 C CA . SER A 1 124 ? 4.698 0.695 -26.249 1.00 94.50 124 SER A CA 1
ATOM 1003 C C . SER A 1 124 ? 4.857 -0.821 -26.444 1.00 94.50 124 SER A C 1
ATOM 1005 O O . SER A 1 124 ? 4.202 -1.599 -25.751 1.00 94.50 124 SER A O 1
ATOM 1007 N N . SER A 1 125 ? 5.767 -1.253 -27.323 1.00 93.06 125 SER A N 1
ATOM 1008 C CA . SER A 1 125 ? 6.140 -2.667 -27.474 1.00 93.06 125 SER A CA 1
ATOM 1009 C C . SER A 1 125 ? 6.781 -3.223 -26.200 1.00 93.06 125 SER A C 1
ATOM 1011 O O . SER A 1 125 ? 6.391 -4.291 -25.739 1.00 93.06 125 SER A O 1
ATOM 1013 N N . ILE A 1 126 ? 7.706 -2.477 -25.585 1.00 92.50 126 ILE A N 1
ATOM 1014 C CA . ILE A 1 126 ? 8.342 -2.867 -24.315 1.00 92.50 126 ILE A CA 1
ATOM 1015 C C . ILE A 1 126 ? 7.309 -2.980 -23.190 1.00 92.50 126 ILE A C 1
ATOM 1017 O O . ILE A 1 126 ? 7.356 -3.920 -22.405 1.00 92.50 126 ILE A O 1
ATOM 1021 N N . GLN A 1 127 ? 6.354 -2.053 -23.117 1.00 92.25 127 GLN A N 1
ATOM 1022 C CA . GLN A 1 127 ? 5.267 -2.132 -22.143 1.00 92.25 127 GLN A CA 1
ATOM 1023 C C . GLN A 1 127 ? 4.415 -3.396 -22.346 1.00 92.25 127 GLN A C 1
ATOM 1025 O O . GLN A 1 127 ? 4.136 -4.102 -21.382 1.00 92.25 127 GLN A O 1
ATOM 1030 N N . SER A 1 128 ? 4.080 -3.726 -23.597 1.00 91.31 128 SER A N 1
ATOM 1031 C CA . SER A 1 128 ? 3.341 -4.956 -23.921 1.00 91.31 128 SER A CA 1
ATOM 1032 C C . SER A 1 128 ? 4.127 -6.208 -23.510 1.00 91.31 128 SER A C 1
ATOM 1034 O O . SER A 1 128 ? 3.560 -7.152 -22.971 1.00 91.31 128 SER A O 1
ATOM 1036 N N . PHE A 1 129 ? 5.447 -6.203 -23.709 1.00 90.44 129 PHE A N 1
ATOM 1037 C CA . PHE A 1 129 ? 6.328 -7.270 -23.237 1.00 90.44 129 PHE A CA 1
ATOM 1038 C C . PHE A 1 129 ? 6.281 -7.420 -21.709 1.00 90.44 129 PHE A C 1
ATOM 1040 O O . PHE A 1 129 ? 6.094 -8.532 -21.215 1.00 90.44 129 PHE A O 1
ATOM 1047 N N . ILE A 1 130 ? 6.364 -6.312 -20.960 1.00 89.25 130 ILE A N 1
ATOM 1048 C CA . ILE A 1 130 ? 6.263 -6.312 -19.490 1.00 89.25 130 ILE A CA 1
ATOM 1049 C C . ILE A 1 130 ? 4.948 -6.946 -19.021 1.00 89.25 130 ILE A C 1
ATOM 1051 O O . ILE A 1 130 ? 4.946 -7.714 -18.062 1.00 89.25 130 ILE A O 1
ATOM 1055 N N . GLU A 1 131 ? 3.838 -6.663 -19.700 1.00 88.06 131 GLU A N 1
ATOM 1056 C CA . GLU A 1 131 ? 2.522 -7.222 -19.369 1.00 88.06 131 GLU A CA 1
ATOM 1057 C C . GLU A 1 131 ? 2.446 -8.742 -19.598 1.00 88.06 131 GLU A C 1
ATOM 1059 O O . GLU A 1 131 ? 1.750 -9.433 -18.852 1.00 88.06 131 GLU A O 1
ATOM 1064 N N . THR A 1 132 ? 3.200 -9.273 -20.570 1.00 86.94 132 THR A N 1
ATOM 1065 C CA . THR A 1 132 ? 3.287 -10.721 -20.848 1.00 86.94 132 THR A CA 1
ATOM 1066 C C . THR A 1 132 ? 4.267 -11.492 -19.962 1.00 86.94 132 THR A C 1
ATOM 1068 O O . THR A 1 132 ? 4.318 -12.725 -20.042 1.00 86.94 132 THR A O 1
ATOM 1071 N N . LEU A 1 133 ? 5.036 -10.807 -19.107 1.00 84.62 133 LEU A N 1
ATOM 1072 C CA . LEU A 1 133 ? 5.921 -11.476 -18.156 1.00 84.62 133 LEU A CA 1
ATOM 1073 C C . LEU A 1 133 ? 5.103 -12.345 -17.182 1.00 84.62 133 LEU A C 1
ATOM 1075 O O . LEU A 1 133 ? 4.002 -11.962 -16.763 1.00 84.62 133 LEU A O 1
ATOM 1079 N N . PRO A 1 134 ? 5.622 -13.524 -16.793 1.00 83.19 134 PRO A N 1
ATOM 1080 C CA . PRO A 1 134 ? 4.949 -14.352 -15.803 1.00 83.19 134 PRO A CA 1
ATOM 1081 C C . PRO A 1 134 ? 4.835 -13.593 -14.469 1.00 83.19 134 PRO A C 1
ATOM 1083 O O . PRO A 1 134 ? 5.689 -12.750 -14.173 1.00 83.19 134 PRO A O 1
ATOM 1086 N N . PRO A 1 135 ? 3.780 -13.855 -13.675 1.00 83.12 135 PRO A N 1
ATOM 1087 C CA . PRO A 1 135 ? 3.656 -13.286 -12.339 1.00 83.12 135 PRO A CA 1
ATOM 1088 C C . PRO A 1 135 ? 4.851 -13.696 -11.481 1.00 83.12 135 PRO A C 1
ATOM 1090 O O . PRO A 1 135 ? 5.500 -14.720 -11.719 1.00 83.12 135 PRO A O 1
ATOM 1093 N N . ILE A 1 136 ? 5.153 -12.872 -10.489 1.00 84.19 136 ILE A N 1
ATOM 1094 C CA . ILE A 1 136 ? 6.315 -13.088 -9.632 1.00 84.19 136 ILE A CA 1
ATOM 1095 C C . ILE A 1 136 ? 5.981 -14.146 -8.600 1.00 84.19 136 ILE A C 1
ATOM 1097 O O . ILE A 1 136 ? 4.985 -14.029 -7.890 1.00 84.19 136 ILE A O 1
ATOM 1101 N N . ASP A 1 137 ? 6.857 -15.134 -8.479 1.00 86.75 137 ASP A N 1
ATOM 1102 C CA . ASP A 1 137 ? 6.833 -16.063 -7.361 1.00 86.75 137 ASP A CA 1
ATOM 1103 C C . ASP A 1 137 ? 7.401 -15.373 -6.098 1.00 86.75 137 ASP A C 1
ATOM 1105 O O . ASP A 1 137 ? 8.575 -14.975 -6.104 1.00 86.75 137 ASP A O 1
ATOM 1109 N N . PRO A 1 138 ? 6.598 -15.185 -5.029 1.00 89.44 138 PRO A N 1
ATOM 1110 C CA . PRO A 1 138 ? 7.039 -14.527 -3.800 1.00 89.44 138 PRO A CA 1
ATOM 1111 C C . PRO A 1 138 ? 8.232 -15.215 -3.132 1.00 89.44 138 PRO A C 1
ATOM 1113 O O . PRO A 1 138 ? 9.084 -14.526 -2.570 1.00 89.44 138 PRO A O 1
ATOM 1116 N N . GLU A 1 139 ? 8.315 -16.547 -3.203 1.00 89.00 139 GLU A N 1
ATOM 1117 C CA . GLU A 1 139 ? 9.405 -17.306 -2.578 1.00 89.00 139 GLU A CA 1
ATOM 1118 C C . GLU A 1 139 ? 10.707 -17.137 -3.361 1.00 89.00 139 GLU A C 1
ATOM 1120 O O . GLU A 1 139 ? 11.736 -16.784 -2.782 1.00 89.00 139 GLU A O 1
ATOM 1125 N N . ALA A 1 140 ? 10.652 -17.253 -4.692 1.00 86.00 140 ALA A N 1
ATOM 1126 C CA . ALA A 1 140 ? 11.805 -16.973 -5.545 1.00 86.00 140 ALA A CA 1
ATOM 1127 C C . ALA A 1 140 ? 12.323 -15.536 -5.345 1.00 86.00 140 ALA A C 1
ATOM 1129 O O . ALA A 1 140 ? 13.529 -15.318 -5.202 1.00 86.00 140 ALA A O 1
ATOM 1130 N N . LEU A 1 141 ? 11.413 -14.556 -5.260 1.00 88.06 141 LEU A N 1
ATOM 1131 C CA . LEU A 1 141 ? 11.759 -13.168 -4.957 1.00 88.06 141 LEU A CA 1
ATOM 1132 C C . LEU A 1 141 ? 12.452 -13.050 -3.592 1.00 88.06 141 LEU A C 1
ATOM 1134 O O . LEU A 1 141 ? 13.488 -12.394 -3.474 1.00 88.06 141 LEU A O 1
ATOM 1138 N N . ARG A 1 142 ? 11.902 -13.688 -2.556 1.00 90.00 142 ARG A N 1
ATOM 1139 C CA . ARG A 1 142 ? 12.465 -13.671 -1.202 1.00 90.00 142 ARG A CA 1
ATOM 1140 C C . ARG A 1 142 ? 13.879 -14.245 -1.178 1.00 90.00 142 ARG A C 1
ATOM 1142 O O . ARG A 1 142 ? 14.772 -13.601 -0.629 1.00 90.00 142 ARG A O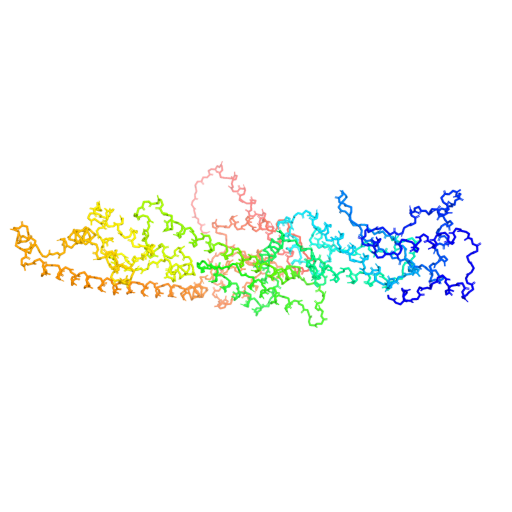 1
ATOM 1149 N N . GLU A 1 143 ? 14.110 -15.401 -1.793 1.00 87.56 143 GLU A N 1
ATOM 1150 C CA . GLU A 1 143 ? 15.438 -16.024 -1.874 1.00 87.56 143 GLU A CA 1
ATOM 1151 C C . GLU A 1 143 ? 16.469 -15.120 -2.556 1.00 87.56 143 GLU A C 1
ATOM 1153 O O . GLU A 1 143 ? 17.627 -15.053 -2.139 1.00 87.56 143 GLU A O 1
ATOM 1158 N N . GLN A 1 144 ? 16.063 -14.414 -3.610 1.00 84.12 144 GLN A N 1
ATOM 1159 C CA . GLN A 1 144 ? 16.934 -13.488 -4.331 1.00 84.12 144 GLN A CA 1
ATOM 1160 C C . GLN A 1 144 ? 17.268 -12.247 -3.497 1.00 84.12 144 GLN A C 1
ATOM 1162 O O . GLN A 1 144 ? 18.424 -11.823 -3.459 1.00 84.12 144 GLN A O 1
ATOM 1167 N N . LEU A 1 145 ? 16.293 -11.696 -2.771 1.00 87.94 145 LEU A N 1
ATOM 1168 C CA . LEU A 1 145 ? 16.523 -10.573 -1.859 1.00 87.94 145 LEU A CA 1
ATOM 1169 C C . LEU A 1 145 ? 17.408 -10.963 -0.669 1.00 87.94 145 LEU A C 1
ATOM 1171 O O . LEU A 1 145 ? 18.276 -10.187 -0.273 1.00 87.94 145 LEU A O 1
ATOM 1175 N N . VAL A 1 146 ? 17.238 -12.172 -0.127 1.00 87.50 146 VAL A N 1
ATOM 1176 C CA . VAL A 1 146 ? 18.110 -12.697 0.934 1.00 87.50 146 VAL A CA 1
ATOM 1177 C C . VAL A 1 146 ? 19.534 -12.884 0.413 1.00 87.50 146 VAL A C 1
ATOM 1179 O O . VAL A 1 146 ? 20.470 -12.436 1.073 1.00 87.50 146 VAL A O 1
ATOM 1182 N N . ARG A 1 147 ? 19.719 -13.436 -0.792 1.00 83.69 147 ARG A N 1
ATOM 1183 C CA . ARG A 1 147 ? 21.046 -13.510 -1.428 1.00 83.69 147 ARG A CA 1
ATOM 1184 C C . ARG A 1 147 ? 21.679 -12.127 -1.602 1.00 83.69 147 ARG A C 1
ATOM 1186 O O . ARG A 1 147 ? 22.823 -11.931 -1.205 1.00 83.69 147 ARG A O 1
ATOM 1193 N N . ASN A 1 148 ? 20.924 -11.141 -2.093 1.00 84.06 148 ASN A N 1
ATOM 1194 C CA . ASN A 1 148 ? 21.403 -9.759 -2.218 1.00 84.06 148 ASN A CA 1
ATOM 1195 C C . ASN A 1 148 ? 21.784 -9.126 -0.867 1.00 84.06 148 ASN A C 1
ATOM 1197 O O . ASN A 1 148 ? 22.658 -8.266 -0.821 1.00 84.06 148 ASN A O 1
ATOM 1201 N N . SER A 1 149 ? 21.156 -9.547 0.235 1.00 82.62 149 SER A N 1
ATOM 1202 C CA . SER A 1 149 ? 21.523 -9.083 1.579 1.00 82.62 149 SER A CA 1
ATOM 1203 C C . SER A 1 149 ? 22.846 -9.658 2.098 1.00 82.62 149 SER A C 1
ATOM 1205 O O . SER A 1 149 ? 23.417 -9.096 3.025 1.00 82.62 149 SER A O 1
ATOM 1207 N N . GLN A 1 150 ? 23.335 -10.753 1.506 1.00 79.44 150 GLN A N 1
ATOM 1208 C CA . GLN A 1 150 ? 24.540 -11.469 1.942 1.00 79.44 150 GLN A CA 1
ATOM 1209 C C . GLN A 1 150 ? 25.782 -11.132 1.105 1.00 79.44 150 GLN A C 1
ATOM 1211 O O . GLN A 1 150 ? 26.897 -11.245 1.601 1.00 79.44 150 GLN A O 1
ATOM 1216 N N . SER A 1 151 ? 25.612 -10.711 -0.151 1.00 70.00 151 SER A N 1
ATOM 1217 C CA . SER A 1 151 ? 26.720 -10.362 -1.047 1.00 70.00 151 SER A CA 1
ATOM 1218 C C . SER A 1 151 ? 26.838 -8.848 -1.238 1.00 70.00 151 SER A C 1
ATOM 1220 O O . SER A 1 151 ? 25.896 -8.216 -1.722 1.00 70.00 151 SER A O 1
ATOM 1222 N N . ALA A 1 152 ? 28.006 -8.271 -0.952 1.00 60.06 152 ALA A N 1
ATOM 1223 C CA . ALA A 1 152 ? 28.333 -6.920 -1.402 1.00 60.06 152 ALA A CA 1
ATOM 1224 C C . ALA A 1 152 ? 28.515 -6.918 -2.932 1.00 60.06 152 ALA A C 1
ATOM 1226 O O . ALA A 1 152 ? 29.251 -7.746 -3.467 1.00 60.06 152 ALA A O 1
ATOM 1227 N N . GLY A 1 153 ? 27.835 -6.017 -3.647 1.00 56.22 153 GLY A N 1
ATOM 1228 C CA . GLY A 1 153 ? 28.086 -5.811 -5.077 1.00 56.22 153 GLY A CA 1
ATOM 1229 C C . GLY A 1 153 ? 27.437 -6.804 -6.052 1.00 56.22 153 GLY A C 1
ATOM 1230 O O . GLY A 1 153 ? 27.987 -7.032 -7.128 1.00 56.22 153 GLY A O 1
ATOM 1231 N N . ALA A 1 154 ? 26.279 -7.395 -5.729 1.00 57.31 154 ALA A N 1
ATOM 1232 C CA . ALA A 1 154 ? 25.542 -8.196 -6.714 1.00 57.31 154 ALA A CA 1
ATOM 1233 C C . ALA A 1 154 ? 25.196 -7.345 -7.953 1.00 57.31 154 ALA A C 1
ATOM 1235 O O . ALA A 1 154 ? 24.516 -6.323 -7.843 1.00 57.31 154 ALA A O 1
ATOM 1236 N N . THR A 1 155 ? 25.669 -7.764 -9.128 1.00 57.03 155 THR A N 1
ATOM 1237 C CA . THR A 1 155 ? 25.366 -7.103 -10.397 1.00 57.03 155 THR A CA 1
ATOM 1238 C C . THR A 1 155 ? 23.945 -7.449 -10.860 1.00 57.03 155 THR A C 1
ATOM 1240 O O . THR A 1 155 ? 23.407 -8.500 -10.504 1.00 57.03 155 THR A O 1
ATOM 1243 N N . PRO A 1 156 ? 23.312 -6.606 -11.696 1.00 55.50 156 PRO A N 1
ATOM 1244 C CA . PRO A 1 156 ? 21.963 -6.862 -12.213 1.00 55.50 156 PRO A CA 1
ATOM 1245 C C . PRO A 1 156 ? 21.828 -8.234 -12.894 1.00 55.50 156 PRO A C 1
ATOM 1247 O O . PRO A 1 156 ? 20.801 -8.897 -12.768 1.00 55.50 156 PRO A O 1
ATOM 1250 N N . ASP A 1 157 ? 22.891 -8.678 -13.573 1.00 56.12 157 ASP A N 1
ATOM 1251 C CA . ASP A 1 157 ? 22.947 -9.972 -14.257 1.00 56.12 157 ASP A CA 1
ATOM 1252 C C . ASP A 1 157 ? 23.162 -11.157 -13.290 1.00 56.12 157 ASP A C 1
ATOM 1254 O O . ASP A 1 157 ? 22.747 -12.273 -13.604 1.00 56.12 157 ASP A O 1
ATOM 1258 N N . SER A 1 158 ? 23.759 -10.946 -12.105 1.00 59.03 158 SER A N 1
ATOM 1259 C CA . SER A 1 158 ? 23.963 -12.007 -11.101 1.00 59.03 158 SER A CA 1
ATOM 1260 C C . SER A 1 158 ? 22.728 -12.278 -10.237 1.00 59.03 158 SER A C 1
ATOM 1262 O O . SER A 1 158 ? 22.624 -13.341 -9.623 1.00 59.03 158 SER A O 1
ATOM 1264 N N . LEU A 1 159 ? 21.771 -11.346 -10.212 1.00 59.06 159 LEU A N 1
ATOM 1265 C CA . LEU A 1 159 ? 20.539 -11.465 -9.430 1.00 59.06 159 LEU A CA 1
ATOM 1266 C C . LEU A 1 159 ? 19.525 -12.447 -10.045 1.00 59.06 159 LEU A C 1
ATOM 1268 O O . LEU A 1 159 ? 18.710 -13.006 -9.310 1.00 59.06 159 LEU A O 1
ATOM 1272 N N . GLY A 1 160 ? 19.629 -12.737 -11.348 1.00 50.72 160 GLY A N 1
ATOM 1273 C CA . GLY A 1 160 ? 18.803 -13.715 -12.065 1.00 50.72 160 GLY A CA 1
ATOM 1274 C C . GLY A 1 160 ? 17.293 -13.400 -12.096 1.00 50.72 160 GLY A C 1
ATOM 1275 O O . GLY A 1 160 ? 16.734 -12.734 -11.230 1.00 50.72 160 GLY A O 1
ATOM 1276 N N . GLY A 1 161 ? 16.583 -13.928 -13.094 1.00 57.75 161 GLY A N 1
ATOM 1277 C CA . GLY A 1 161 ? 15.111 -13.917 -13.148 1.00 57.75 161 GLY A CA 1
ATOM 1278 C C . GLY A 1 161 ? 14.446 -12.602 -13.593 1.00 57.75 161 GLY A C 1
ATOM 1279 O O . GLY A 1 161 ? 15.087 -11.572 -13.768 1.00 57.75 161 GLY A O 1
ATOM 1280 N N . ASN A 1 162 ? 13.114 -12.640 -13.755 1.00 63.97 162 ASN A N 1
ATOM 1281 C CA . ASN A 1 162 ? 12.238 -11.536 -14.220 1.00 63.97 162 ASN A CA 1
ATOM 1282 C C . ASN A 1 162 ? 12.088 -10.375 -13.207 1.00 63.97 162 ASN A C 1
ATOM 1284 O O . ASN A 1 162 ? 11.108 -9.622 -13.196 1.00 63.97 162 ASN A O 1
ATOM 1288 N N . LEU A 1 163 ? 13.043 -10.274 -12.290 1.00 72.81 163 LEU A N 1
ATOM 1289 C CA . LEU A 1 163 ? 13.081 -9.343 -11.177 1.00 72.81 163 LEU A CA 1
ATOM 1290 C C . LEU A 1 163 ? 13.371 -7.924 -11.662 1.00 72.81 163 LEU A C 1
ATOM 1292 O O . LEU A 1 163 ? 12.671 -6.982 -11.283 1.00 72.81 163 LEU A O 1
ATOM 1296 N N . LEU A 1 164 ? 14.383 -7.823 -12.522 1.00 81.19 164 LEU A N 1
ATOM 1297 C CA . LEU A 1 164 ? 14.881 -6.611 -13.144 1.00 81.19 164 LEU A CA 1
ATOM 1298 C C . LEU A 1 164 ? 14.926 -6.840 -14.649 1.00 81.19 164 LEU A C 1
ATOM 1300 O O . LEU A 1 164 ? 15.267 -7.920 -15.124 1.00 81.19 164 LEU A O 1
ATOM 1304 N N . ILE A 1 165 ? 14.576 -5.811 -15.403 1.00 80.62 165 ILE A N 1
ATOM 1305 C CA . ILE A 1 165 ? 14.652 -5.807 -16.854 1.00 80.62 165 ILE A CA 1
ATOM 1306 C C . ILE A 1 165 ? 15.645 -4.741 -17.295 1.00 80.62 165 ILE A C 1
ATOM 1308 O O . ILE A 1 165 ? 15.773 -3.679 -16.688 1.00 80.62 165 ILE A O 1
ATOM 1312 N N . ASN A 1 166 ? 16.326 -5.005 -18.402 1.00 81.81 166 ASN A N 1
ATOM 1313 C CA . ASN A 1 166 ? 17.020 -3.965 -19.139 1.00 81.81 166 ASN A CA 1
ATOM 1314 C C . ASN A 1 166 ? 16.262 -3.741 -20.457 1.00 81.81 166 ASN A C 1
ATOM 1316 O O . ASN A 1 166 ? 16.511 -4.460 -21.429 1.00 81.81 166 ASN A O 1
ATOM 1320 N N . PRO A 1 167 ? 15.322 -2.773 -20.502 1.00 76.75 167 PRO A N 1
ATOM 1321 C CA . PRO A 1 167 ? 14.406 -2.587 -21.631 1.00 76.75 167 PRO A CA 1
ATOM 1322 C C . PRO A 1 167 ? 15.124 -2.179 -22.923 1.00 76.75 167 PRO A C 1
ATOM 1324 O O . PRO A 1 167 ? 14.535 -2.210 -23.998 1.00 76.75 167 PRO A O 1
ATOM 1327 N N . VAL A 1 168 ? 16.396 -1.791 -22.818 1.00 81.50 168 VAL A N 1
ATOM 1328 C CA . VAL A 1 168 ? 17.217 -1.296 -23.920 1.00 81.50 168 VAL A CA 1
ATOM 1329 C C . VAL A 1 168 ? 18.421 -2.192 -24.223 1.00 81.50 168 VAL A C 1
ATOM 1331 O O . VAL A 1 168 ? 19.275 -1.815 -25.025 1.00 81.50 168 VAL A O 1
ATOM 1334 N N . LYS A 1 169 ? 18.491 -3.390 -23.624 1.00 82.00 169 LYS A N 1
ATOM 1335 C CA . LYS A 1 169 ? 19.592 -4.350 -23.833 1.00 82.00 169 LYS A CA 1
ATOM 1336 C C . LYS A 1 169 ? 19.750 -4.763 -25.297 1.00 82.00 169 LYS A C 1
ATOM 1338 O O . LYS A 1 169 ? 20.868 -5.007 -25.731 1.00 82.00 169 LYS A O 1
ATOM 1343 N N . SER A 1 170 ? 18.655 -4.801 -26.058 1.00 77.75 170 SER A N 1
ATOM 1344 C CA . SER A 1 170 ? 18.644 -5.136 -27.490 1.00 77.75 170 SER A CA 1
ATOM 1345 C C . SER A 1 170 ? 19.257 -4.052 -28.387 1.00 77.75 170 SER A C 1
ATOM 1347 O O . SER A 1 170 ? 19.593 -4.328 -29.540 1.00 77.75 170 SER A O 1
ATOM 1349 N N . ILE A 1 171 ? 19.443 -2.830 -27.871 1.00 81.50 171 ILE A N 1
ATOM 1350 C CA . ILE A 1 171 ? 20.064 -1.714 -28.589 1.00 81.50 171 ILE A CA 1
ATOM 1351 C C . ILE A 1 171 ? 21.583 -1.896 -28.562 1.00 81.50 171 ILE A C 1
ATOM 1353 O O . ILE A 1 171 ? 22.281 -1.262 -27.773 1.00 81.50 171 ILE A O 1
ATOM 1357 N N . VAL A 1 172 ? 22.104 -2.767 -29.421 1.00 81.88 172 VAL A N 1
ATOM 1358 C CA . VAL A 1 172 ? 23.542 -3.039 -29.582 1.00 81.88 172 VAL A CA 1
ATOM 1359 C C . VAL A 1 172 ? 23.946 -2.801 -31.028 1.00 81.88 172 VAL A C 1
ATOM 1361 O O . VAL A 1 172 ? 23.191 -3.125 -31.936 1.00 81.88 172 VAL A O 1
ATOM 1364 N N . SER A 1 173 ? 25.147 -2.267 -31.256 1.00 79.50 173 SER A N 1
ATOM 1365 C CA . SER A 1 173 ? 25.616 -1.893 -32.599 1.00 79.50 173 SER A CA 1
ATOM 1366 C C . SER A 1 173 ? 25.657 -3.061 -33.591 1.00 79.50 173 SER A C 1
ATOM 1368 O O . SER A 1 173 ? 25.488 -2.847 -34.784 1.00 79.50 173 SER A O 1
ATOM 1370 N N . VAL A 1 174 ? 25.842 -4.293 -33.101 1.00 81.19 174 VAL A N 1
ATOM 1371 C CA . VAL A 1 174 ? 25.866 -5.525 -33.915 1.00 81.19 174 VAL A CA 1
ATOM 1372 C C . VAL A 1 174 ? 24.496 -5.839 -34.533 1.00 81.19 174 VAL A C 1
ATOM 1374 O O . VAL A 1 174 ? 24.424 -6.515 -35.552 1.00 81.19 174 VAL A O 1
ATOM 1377 N N . SER A 1 175 ? 23.412 -5.325 -33.950 1.00 80.94 175 SER A N 1
ATOM 1378 C CA . SER A 1 175 ? 22.037 -5.566 -34.401 1.00 80.94 175 SER A CA 1
ATOM 1379 C C . SER A 1 175 ? 21.628 -4.710 -35.609 1.00 80.94 175 SER A C 1
ATOM 1381 O O . SER A 1 175 ? 20.472 -4.763 -36.016 1.00 80.94 175 SER A O 1
ATOM 1383 N N . PHE A 1 176 ? 22.531 -3.887 -36.149 1.00 83.69 176 PHE A N 1
ATOM 1384 C CA . PHE A 1 176 ? 22.260 -2.938 -37.228 1.00 83.69 176 PHE A CA 1
ATOM 1385 C C . PHE A 1 176 ? 23.026 -3.307 -38.502 1.00 83.69 176 PHE A C 1
ATOM 1387 O O . PHE A 1 176 ? 24.176 -3.737 -38.452 1.00 83.69 176 PHE A O 1
ATOM 1394 N N . ASP A 1 177 ? 22.423 -3.053 -39.667 1.00 79.50 177 ASP A N 1
ATOM 1395 C CA . ASP A 1 177 ? 23.055 -3.348 -40.965 1.00 79.50 177 ASP A CA 1
ATOM 1396 C C . ASP A 1 177 ? 24.231 -2.415 -41.303 1.00 79.50 177 ASP A C 1
ATOM 1398 O O . ASP A 1 177 ? 25.100 -2.746 -42.114 1.00 79.50 177 ASP A O 1
ATOM 1402 N N . LEU A 1 178 ? 24.248 -1.235 -40.686 1.00 81.44 178 LEU A N 1
ATOM 1403 C CA . LEU A 1 178 ? 25.275 -0.198 -40.762 1.00 81.44 178 LEU A CA 1
ATOM 1404 C C . LEU A 1 178 ? 25.635 0.180 -39.333 1.00 81.44 178 LEU A C 1
ATOM 1406 O O . LEU A 1 178 ? 24.778 0.083 -38.463 1.00 81.44 178 LEU A O 1
ATOM 1410 N N . LEU A 1 179 ? 26.875 0.595 -39.080 1.00 82.69 179 LEU A N 1
ATOM 1411 C CA . LEU A 1 179 ? 27.281 0.987 -37.735 1.00 82.69 179 LEU A CA 1
ATOM 1412 C C . LEU A 1 179 ? 26.575 2.302 -37.355 1.00 82.69 179 LEU A C 1
ATOM 1414 O O . LEU A 1 179 ? 26.897 3.340 -37.943 1.00 82.69 179 LEU A O 1
ATOM 1418 N N . PRO A 1 180 ? 25.633 2.297 -36.393 1.00 83.62 180 PRO A N 1
ATOM 1419 C CA . PRO A 1 180 ? 24.948 3.513 -36.007 1.00 83.62 180 PRO A CA 1
ATOM 1420 C C . PRO A 1 180 ? 25.870 4.378 -35.132 1.00 83.62 180 PRO A C 1
ATOM 1422 O O . PRO A 1 180 ? 26.718 3.863 -34.396 1.00 83.62 180 PRO A O 1
ATOM 1425 N N . PRO A 1 181 ? 25.689 5.702 -35.153 1.00 83.50 181 PRO A N 1
ATOM 1426 C CA . PRO A 1 181 ? 26.437 6.615 -34.304 1.00 83.50 181 PRO A CA 1
ATOM 1427 C C . PRO A 1 181 ? 26.030 6.434 -32.838 1.00 83.50 181 PRO A C 1
ATOM 1429 O O . PRO A 1 181 ? 24.848 6.321 -32.511 1.00 83.50 181 PRO A O 1
ATOM 1432 N N . GLU A 1 182 ? 27.005 6.466 -31.930 1.00 84.00 182 GLU A N 1
ATOM 1433 C CA . GLU A 1 182 ? 26.768 6.238 -30.497 1.00 84.00 182 GLU A CA 1
ATOM 1434 C C . GLU A 1 182 ? 25.783 7.251 -29.890 1.00 84.00 182 GLU A C 1
ATOM 1436 O O . GLU A 1 182 ? 24.969 6.908 -29.031 1.00 84.00 182 GLU A O 1
ATOM 1441 N N . SER A 1 183 ? 25.787 8.488 -30.395 1.00 85.50 183 SER A N 1
ATOM 1442 C CA . SER A 1 183 ? 24.851 9.534 -29.980 1.00 85.50 183 SER A CA 1
ATOM 1443 C C . SER A 1 183 ? 23.388 9.174 -30.261 1.00 85.50 183 SER A C 1
ATOM 1445 O O . SER A 1 183 ? 22.530 9.483 -29.437 1.00 85.50 183 SER A O 1
ATOM 1447 N N . LEU A 1 184 ? 23.092 8.478 -31.367 1.00 84.88 184 LEU A N 1
ATOM 1448 C CA . LEU A 1 184 ? 21.744 8.002 -31.694 1.00 84.88 184 LEU A CA 1
ATOM 1449 C C . LEU A 1 184 ? 21.302 6.898 -30.731 1.00 84.88 184 LEU A C 1
ATOM 1451 O O . LEU A 1 184 ? 20.177 6.928 -30.234 1.00 84.88 184 LEU A O 1
ATOM 1455 N N . LEU A 1 185 ? 22.191 5.941 -30.450 1.00 86.81 185 LEU A N 1
ATOM 1456 C CA . LEU A 1 185 ? 21.898 4.847 -29.525 1.00 86.81 185 LEU A CA 1
ATOM 1457 C C . LEU A 1 185 ? 21.662 5.380 -28.109 1.00 86.81 185 LEU A C 1
ATOM 1459 O O . LEU A 1 185 ? 20.677 5.018 -27.471 1.00 86.81 185 LEU A O 1
ATOM 1463 N N . SER A 1 186 ? 22.536 6.268 -27.630 1.00 88.38 186 SER A N 1
ATOM 1464 C CA . SER A 1 186 ? 22.421 6.903 -26.314 1.00 88.38 186 SER A CA 1
ATOM 1465 C C . SER A 1 186 ? 21.126 7.706 -26.180 1.00 88.38 186 SER A C 1
ATOM 1467 O O . SER A 1 186 ? 20.394 7.543 -25.202 1.00 88.38 186 SER A O 1
ATOM 1469 N N . GLU A 1 187 ? 20.795 8.520 -27.183 1.00 89.00 187 GLU A N 1
ATOM 1470 C CA . GLU A 1 187 ? 19.581 9.336 -27.177 1.00 89.00 187 GLU A CA 1
ATOM 1471 C C . GLU A 1 187 ? 18.314 8.476 -27.237 1.00 89.00 187 GLU A C 1
ATOM 1473 O O . GLU A 1 187 ? 17.408 8.653 -26.426 1.00 89.00 187 GLU A O 1
ATOM 1478 N N . GLY A 1 188 ? 18.267 7.481 -28.127 1.00 88.69 188 GLY A N 1
ATOM 1479 C CA . GLY A 1 188 ? 17.123 6.578 -28.228 1.00 88.69 188 GLY A CA 1
ATOM 1480 C C . GLY A 1 188 ? 16.885 5.786 -26.938 1.00 88.69 188 GLY A C 1
ATOM 1481 O O . GLY A 1 188 ? 15.750 5.700 -26.465 1.00 88.69 188 GLY A O 1
ATOM 1482 N N . ARG A 1 189 ? 17.956 5.297 -26.292 1.00 91.12 189 ARG A N 1
ATOM 1483 C CA . ARG A 1 189 ? 17.880 4.666 -24.961 1.00 91.12 189 ARG A CA 1
ATOM 1484 C C . ARG A 1 189 ? 17.260 5.612 -23.930 1.00 91.12 189 ARG A C 1
ATOM 1486 O O . ARG A 1 189 ? 16.314 5.229 -23.241 1.00 91.12 189 ARG A O 1
ATOM 1493 N N . LYS A 1 190 ? 17.758 6.852 -23.845 1.00 91.62 190 LYS A N 1
ATOM 1494 C CA . LYS A 1 190 ? 17.256 7.870 -22.906 1.00 91.62 190 LYS A CA 1
ATOM 1495 C C . LYS A 1 190 ? 15.790 8.209 -23.157 1.00 91.62 190 LYS A C 1
ATOM 1497 O O . LYS A 1 190 ? 15.022 8.288 -22.196 1.00 91.62 190 LYS A O 1
ATOM 1502 N N . GLN A 1 191 ? 15.378 8.376 -24.413 1.00 92.38 191 GLN A N 1
ATOM 1503 C CA . GLN A 1 191 ? 13.992 8.699 -24.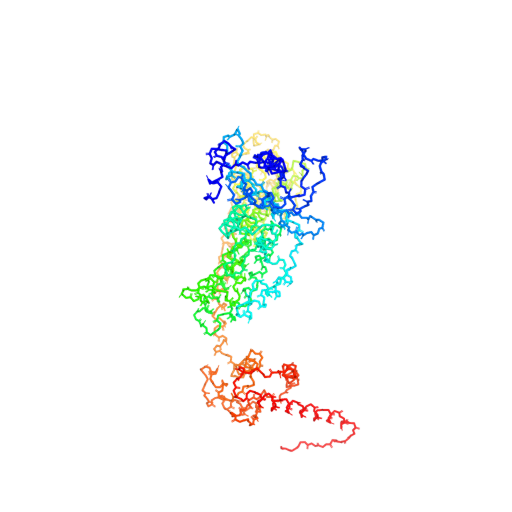752 1.00 92.38 191 GLN A CA 1
ATOM 1504 C C . GLN A 1 191 ? 13.041 7.557 -24.400 1.00 92.38 191 GLN A C 1
ATOM 1506 O O . GLN A 1 191 ? 12.032 7.796 -23.734 1.00 92.38 191 GLN A O 1
ATOM 1511 N N . ILE A 1 192 ? 13.382 6.315 -24.758 1.00 93.12 192 ILE A N 1
ATOM 1512 C CA . ILE A 1 192 ? 12.573 5.134 -24.427 1.00 93.12 192 ILE A CA 1
ATOM 1513 C C . ILE A 1 192 ? 12.399 5.007 -22.910 1.00 93.12 192 ILE A C 1
ATOM 1515 O O . ILE A 1 192 ? 11.268 4.922 -22.430 1.00 93.12 192 ILE A O 1
ATOM 1519 N N . VAL A 1 193 ? 13.492 5.067 -22.142 1.00 92.50 193 VAL A N 1
ATOM 1520 C CA . VAL A 1 193 ? 13.443 4.997 -20.671 1.00 92.50 193 VAL A CA 1
ATOM 1521 C C . VAL A 1 193 ? 12.606 6.142 -20.095 1.00 92.50 193 VAL A C 1
ATOM 1523 O O . VAL A 1 193 ? 11.775 5.916 -19.217 1.00 92.50 193 VAL A O 1
ATOM 1526 N N . THR A 1 194 ? 12.762 7.363 -20.612 1.00 93.88 194 THR A N 1
ATOM 1527 C CA . THR A 1 194 ? 11.977 8.531 -20.177 1.00 93.88 194 THR A CA 1
ATOM 1528 C C . THR A 1 194 ? 10.479 8.328 -20.408 1.00 93.88 194 THR A C 1
ATOM 1530 O O . THR A 1 194 ? 9.671 8.632 -19.528 1.00 93.88 194 THR A O 1
ATOM 1533 N N . ILE A 1 195 ? 10.093 7.794 -21.570 1.00 93.69 195 ILE A N 1
ATOM 1534 C CA . ILE A 1 195 ? 8.692 7.504 -21.904 1.00 93.69 195 ILE A CA 1
ATOM 1535 C C . ILE A 1 195 ? 8.139 6.408 -20.985 1.00 93.69 195 ILE A C 1
ATOM 1537 O O . ILE A 1 195 ? 7.046 6.569 -20.444 1.00 93.69 195 ILE A O 1
ATOM 1541 N N . LEU A 1 196 ? 8.894 5.329 -20.758 1.00 93.19 196 LEU A N 1
ATOM 1542 C CA . LEU A 1 196 ? 8.486 4.225 -19.883 1.00 93.19 196 LEU A CA 1
ATOM 1543 C C . LEU A 1 196 ? 8.313 4.671 -18.420 1.00 93.19 196 LEU A C 1
ATOM 1545 O O . LEU A 1 196 ? 7.320 4.303 -17.791 1.00 93.19 196 LEU A O 1
ATOM 1549 N N . LYS A 1 197 ? 9.214 5.520 -17.902 1.00 91.62 197 LYS A N 1
ATOM 1550 C CA . LYS A 1 197 ? 9.091 6.137 -16.568 1.00 91.62 197 LYS A CA 1
ATOM 1551 C C . LYS A 1 197 ? 7.843 7.016 -16.465 1.00 91.62 197 LYS A C 1
ATOM 1553 O O . LYS A 1 197 ? 7.071 6.869 -15.525 1.00 91.62 197 LYS A O 1
ATOM 1558 N N . LYS A 1 198 ? 7.588 7.885 -17.455 1.00 92.44 198 LYS A N 1
ATOM 1559 C CA . LYS A 1 198 ? 6.380 8.739 -17.492 1.00 92.44 198 LYS A CA 1
ATOM 1560 C C . LYS A 1 198 ? 5.079 7.931 -17.505 1.00 92.44 198 LYS A C 1
ATOM 1562 O O . LYS A 1 198 ? 4.071 8.398 -16.986 1.00 92.44 198 LYS A O 1
ATOM 1567 N N . ARG A 1 199 ? 5.096 6.734 -18.099 1.00 91.06 199 ARG A N 1
ATOM 1568 C CA . ARG A 1 199 ? 3.955 5.806 -18.137 1.00 91.06 199 ARG A CA 1
ATOM 1569 C C . ARG A 1 199 ? 3.838 4.913 -16.896 1.00 91.06 199 ARG A C 1
ATOM 1571 O O . ARG A 1 199 ? 2.913 4.115 -16.844 1.00 91.06 199 ARG A O 1
ATOM 1578 N N . ASN A 1 200 ? 4.740 5.033 -15.917 1.00 88.19 200 ASN A N 1
ATOM 1579 C CA . ASN A 1 200 ? 4.844 4.128 -14.766 1.00 88.19 200 ASN A CA 1
ATOM 1580 C C . ASN A 1 200 ? 4.961 2.644 -15.162 1.00 88.19 200 ASN A C 1
ATOM 1582 O O . ASN A 1 200 ? 4.481 1.787 -14.431 1.00 88.19 200 ASN A O 1
ATOM 1586 N N . ALA A 1 201 ? 5.574 2.332 -16.310 1.00 88.94 201 ALA A N 1
ATOM 1587 C CA . ALA A 1 201 ? 5.799 0.946 -16.738 1.00 88.94 201 ALA A CA 1
ATOM 1588 C C . ALA A 1 201 ? 7.064 0.345 -16.099 1.00 88.94 201 ALA A C 1
ATOM 1590 O O . ALA A 1 201 ? 7.158 -0.866 -15.902 1.00 88.94 201 ALA A O 1
ATOM 1591 N N . ILE A 1 202 ? 8.039 1.200 -15.771 1.00 90.69 202 ILE A N 1
ATOM 1592 C CA . ILE A 1 202 ? 9.296 0.822 -15.120 1.00 90.69 202 ILE A CA 1
ATOM 1593 C C . ILE A 1 202 ? 9.671 1.825 -14.031 1.00 90.69 202 ILE A C 1
ATOM 1595 O O . ILE A 1 202 ? 9.351 3.012 -14.124 1.00 90.69 202 ILE A O 1
ATOM 1599 N N . ILE A 1 203 ? 10.424 1.348 -13.048 1.00 88.38 203 ILE A N 1
ATOM 1600 C CA . ILE A 1 203 ? 11.082 2.146 -12.013 1.00 88.38 203 ILE A CA 1
ATOM 1601 C C . ILE A 1 203 ? 12.581 1.886 -12.110 1.00 88.38 203 ILE A C 1
ATOM 1603 O O . ILE A 1 203 ? 13.003 0.741 -12.227 1.00 88.38 203 ILE A O 1
ATOM 1607 N N . GLU A 1 204 ? 13.384 2.942 -12.070 1.00 87.06 204 GLU A N 1
ATOM 1608 C CA . GLU A 1 204 ? 14.838 2.816 -11.966 1.00 87.06 204 GLU A CA 1
ATOM 1609 C C . GLU A 1 204 ? 15.222 2.586 -10.510 1.00 87.06 204 GLU A C 1
ATOM 1611 O O . GLU A 1 204 ? 14.844 3.379 -9.652 1.00 87.06 204 GLU A O 1
ATOM 1616 N N . LEU A 1 205 ? 15.945 1.502 -10.255 1.00 84.94 205 LEU A N 1
ATOM 1617 C CA . LEU A 1 205 ? 16.585 1.217 -8.982 1.00 84.94 205 LEU A CA 1
ATOM 1618 C C . LEU A 1 205 ? 18.059 1.594 -9.127 1.00 84.94 205 LEU A C 1
ATOM 1620 O O . LEU A 1 205 ? 18.760 1.054 -9.994 1.00 84.94 205 LEU A O 1
ATOM 1624 N N . THR A 1 206 ? 18.516 2.540 -8.312 1.00 79.12 206 THR A N 1
ATOM 1625 C CA . THR A 1 206 ? 19.866 3.101 -8.408 1.00 79.12 206 THR A CA 1
ATOM 1626 C C . THR A 1 206 ? 20.928 1.997 -8.362 1.00 79.12 206 THR A C 1
ATOM 1628 O O . THR A 1 206 ? 20.895 1.138 -7.486 1.00 79.12 206 THR A O 1
ATOM 1631 N N . GLY A 1 207 ? 21.831 1.974 -9.348 1.00 71.88 207 GLY A N 1
ATOM 1632 C CA . GLY A 1 207 ? 22.918 0.987 -9.441 1.00 71.88 207 GLY A CA 1
ATOM 1633 C C . GLY A 1 207 ? 22.495 -0.453 -9.781 1.00 71.88 207 GLY A C 1
ATOM 1634 O O . GLY A 1 207 ? 23.357 -1.300 -10.002 1.00 71.88 207 GLY A O 1
ATOM 1635 N N . LEU A 1 208 ? 21.189 -0.744 -9.860 1.00 75.56 208 LEU A N 1
ATOM 1636 C CA . LEU A 1 208 ? 20.651 -2.106 -9.970 1.00 75.56 208 LEU A CA 1
ATOM 1637 C C . LEU A 1 208 ? 19.874 -2.356 -11.272 1.00 75.56 208 LEU A C 1
ATOM 1639 O O . LEU A 1 208 ? 19.807 -3.490 -11.731 1.00 75.56 208 LEU A O 1
ATOM 1643 N N . GLY A 1 209 ? 19.307 -1.330 -11.911 1.00 81.88 209 GLY A N 1
ATOM 1644 C CA . GLY A 1 209 ? 18.602 -1.461 -13.195 1.00 81.88 209 GLY A CA 1
ATOM 1645 C C . GLY A 1 209 ? 17.124 -1.087 -13.109 1.00 81.88 209 GLY A C 1
ATOM 1646 O O . GLY A 1 209 ? 16.746 -0.255 -12.290 1.00 81.88 209 GLY A O 1
ATOM 1647 N N . TYR A 1 210 ? 16.273 -1.660 -13.970 1.00 87.12 210 TYR A N 1
ATOM 1648 C CA . TYR A 1 210 ? 14.858 -1.277 -14.040 1.00 87.12 210 TYR A CA 1
ATOM 1649 C C . TYR A 1 210 ? 13.934 -2.369 -13.512 1.00 87.12 210 TYR A C 1
ATOM 1651 O O . TYR A 1 210 ? 13.909 -3.486 -14.020 1.00 87.12 210 TYR A O 1
ATOM 1659 N N . MET A 1 211 ? 13.112 -2.031 -12.527 1.00 88.75 211 MET A N 1
ATOM 1660 C CA . MET A 1 211 ? 12.038 -2.889 -12.047 1.00 88.75 211 MET A CA 1
ATOM 1661 C C . MET A 1 211 ? 10.783 -2.685 -12.911 1.00 88.75 211 MET A C 1
ATOM 1663 O O . MET A 1 211 ? 10.326 -1.543 -13.033 1.00 88.75 211 MET A O 1
ATOM 1667 N N . PRO A 1 212 ? 10.189 -3.747 -13.485 1.00 88.44 212 PRO A N 1
ATOM 1668 C CA . PRO A 1 212 ? 8.904 -3.636 -14.164 1.00 88.44 212 PRO A CA 1
ATOM 1669 C C . PRO A 1 212 ? 7.778 -3.395 -13.150 1.00 88.44 212 PRO A C 1
ATOM 1671 O O . PRO A 1 212 ? 7.741 -4.005 -12.079 1.00 88.44 212 PRO A O 1
ATOM 1674 N N . VAL A 1 213 ? 6.842 -2.517 -13.502 1.00 86.88 213 VAL A N 1
ATOM 1675 C CA . VAL A 1 213 ? 5.703 -2.142 -12.659 1.00 86.88 213 VAL A CA 1
ATOM 1676 C C . VAL A 1 213 ? 4.430 -2.708 -13.273 1.00 86.88 213 VAL A C 1
ATOM 1678 O O . VAL A 1 213 ? 4.003 -2.284 -14.343 1.00 86.88 213 VAL A O 1
ATOM 1681 N N . ARG A 1 214 ? 3.811 -3.664 -12.578 1.00 86.81 214 ARG A N 1
ATOM 1682 C CA . ARG A 1 214 ? 2.510 -4.244 -12.935 1.00 86.81 214 ARG A CA 1
ATOM 1683 C C . ARG A 1 214 ? 1.551 -4.076 -11.769 1.00 86.81 214 ARG A C 1
ATOM 1685 O O . ARG A 1 214 ? 1.947 -4.293 -10.627 1.00 86.81 214 ARG A O 1
ATOM 1692 N N . ALA A 1 215 ? 0.303 -3.710 -12.050 1.00 78.62 215 ALA A N 1
ATOM 1693 C CA . ALA A 1 215 ? -0.702 -3.485 -11.009 1.00 78.62 215 ALA A CA 1
ATOM 1694 C C . ALA A 1 215 ? -0.863 -4.701 -10.077 1.00 78.62 215 ALA A C 1
ATOM 1696 O O . ALA A 1 215 ? -1.010 -4.522 -8.870 1.00 78.62 215 ALA A O 1
ATOM 1697 N N . ASP A 1 216 ? -0.747 -5.907 -10.635 1.00 80.81 216 ASP A N 1
ATOM 1698 C CA . ASP A 1 216 ? -0.935 -7.167 -9.913 1.00 80.81 216 ASP A CA 1
ATOM 1699 C C . ASP A 1 216 ? 0.259 -7.537 -9.015 1.00 80.81 216 ASP A C 1
ATOM 1701 O O . ASP A 1 216 ? 0.079 -8.168 -7.979 1.00 80.81 216 ASP A O 1
ATOM 1705 N N . ASP A 1 217 ? 1.471 -7.097 -9.369 1.00 87.31 217 ASP A N 1
ATOM 1706 C CA . ASP A 1 217 ? 2.712 -7.573 -8.742 1.00 87.31 217 ASP A CA 1
ATOM 1707 C C . ASP A 1 217 ? 3.348 -6.550 -7.782 1.00 87.31 217 ASP A C 1
ATOM 1709 O O . ASP A 1 217 ? 4.168 -6.909 -6.935 1.00 87.31 217 ASP A O 1
ATOM 1713 N N . VAL A 1 218 ? 3.027 -5.256 -7.908 1.00 88.31 218 VAL A N 1
ATOM 1714 C CA . VAL A 1 218 ? 3.702 -4.178 -7.152 1.00 88.31 218 VAL A CA 1
ATOM 1715 C C . VAL A 1 218 ? 3.518 -4.324 -5.643 1.00 88.31 218 VAL A C 1
ATOM 1717 O O . VAL A 1 218 ? 4.483 -4.146 -4.898 1.00 88.31 218 VAL A O 1
ATOM 1720 N N . GLN A 1 219 ? 2.311 -4.689 -5.196 1.00 90.88 219 GLN A N 1
ATOM 1721 C CA . GLN A 1 219 ? 2.044 -4.939 -3.779 1.00 90.88 219 GLN A CA 1
ATOM 1722 C C . GLN A 1 219 ? 2.862 -6.135 -3.274 1.00 90.88 219 GLN A C 1
ATOM 1724 O O . GLN A 1 219 ? 3.519 -6.030 -2.243 1.00 90.88 219 GLN A O 1
ATOM 1729 N N . THR A 1 220 ? 2.897 -7.237 -4.026 1.00 91.50 220 THR A N 1
ATOM 1730 C CA . THR A 1 220 ? 3.665 -8.438 -3.670 1.00 91.50 220 THR A CA 1
ATOM 1731 C C . THR A 1 220 ? 5.162 -8.148 -3.588 1.00 91.50 220 THR A C 1
ATOM 1733 O O . THR A 1 220 ? 5.806 -8.517 -2.608 1.00 91.50 220 THR A O 1
ATOM 1736 N N . ARG A 1 221 ? 5.723 -7.420 -4.567 1.00 91.12 221 ARG A N 1
ATOM 1737 C CA . ARG A 1 221 ? 7.129 -6.982 -4.535 1.00 91.12 221 ARG A CA 1
ATOM 1738 C C . ARG A 1 221 ? 7.433 -6.180 -3.272 1.00 91.12 221 ARG A C 1
ATOM 1740 O O . ARG A 1 221 ? 8.445 -6.429 -2.618 1.00 91.12 221 ARG A O 1
ATOM 1747 N N . TYR A 1 222 ? 6.554 -5.237 -2.932 1.00 94.06 222 TYR A N 1
ATOM 1748 C CA . TYR A 1 222 ? 6.690 -4.415 -1.737 1.00 94.06 222 TYR A CA 1
ATOM 1749 C C . TYR A 1 222 ? 6.635 -5.253 -0.454 1.00 94.06 222 TYR A C 1
ATOM 1751 O O . TYR A 1 222 ? 7.513 -5.119 0.395 1.00 94.06 222 TYR A O 1
ATOM 1759 N N . GLU A 1 223 ? 5.631 -6.117 -0.303 1.00 93.62 223 GLU A N 1
ATOM 1760 C CA . GLU A 1 223 ? 5.419 -6.917 0.909 1.00 93.62 223 GLU A CA 1
ATOM 1761 C C . GLU A 1 223 ? 6.575 -7.885 1.166 1.00 93.62 223 GLU A C 1
ATOM 1763 O O . GLU A 1 223 ? 7.077 -7.957 2.290 1.00 93.62 223 GLU A O 1
ATOM 1768 N N . VAL A 1 224 ? 7.054 -8.571 0.123 1.00 94.06 224 VAL A N 1
ATOM 1769 C CA . VAL A 1 224 ? 8.195 -9.488 0.231 1.00 94.06 224 VAL A CA 1
ATOM 1770 C C . VAL A 1 224 ? 9.472 -8.721 0.587 1.00 94.06 224 VAL A C 1
ATOM 1772 O O . VAL A 1 224 ? 10.190 -9.121 1.505 1.00 94.06 224 VAL A O 1
ATOM 1775 N N . ALA A 1 225 ? 9.737 -7.584 -0.066 1.00 93.25 225 ALA A N 1
ATOM 1776 C CA . ALA A 1 225 ? 10.905 -6.762 0.248 1.00 93.25 225 ALA A CA 1
ATOM 1777 C C . ALA A 1 225 ? 10.848 -6.175 1.665 1.00 93.25 225 ALA A C 1
ATOM 1779 O O . ALA A 1 225 ? 11.838 -6.223 2.397 1.00 93.25 225 ALA A O 1
ATOM 1780 N N . ALA A 1 226 ? 9.682 -5.693 2.097 1.00 94.00 226 ALA A N 1
ATOM 1781 C CA . ALA A 1 226 ? 9.469 -5.197 3.451 1.00 94.00 226 ALA A CA 1
ATOM 1782 C C . ALA A 1 226 ? 9.660 -6.299 4.506 1.00 94.00 226 ALA A C 1
ATOM 1784 O O . ALA A 1 226 ? 10.246 -6.036 5.558 1.00 94.00 226 ALA A O 1
ATOM 1785 N N . ALA A 1 227 ? 9.213 -7.527 4.226 1.00 93.25 227 ALA A N 1
ATOM 1786 C CA . ALA A 1 227 ? 9.408 -8.675 5.107 1.00 93.25 227 ALA A CA 1
ATOM 1787 C C . ALA A 1 227 ? 10.889 -9.063 5.228 1.00 93.25 227 ALA A C 1
ATOM 1789 O O . ALA A 1 227 ? 11.376 -9.269 6.340 1.00 93.25 227 ALA A O 1
ATOM 1790 N N . VAL A 1 228 ? 11.624 -9.098 4.110 1.00 91.88 228 VAL A N 1
ATOM 1791 C CA . VAL A 1 228 ? 13.073 -9.363 4.118 1.00 91.88 228 VAL A CA 1
ATOM 1792 C C . VAL A 1 228 ? 13.822 -8.277 4.885 1.00 91.88 228 VAL A C 1
ATOM 1794 O O . VAL A 1 228 ? 14.664 -8.603 5.720 1.00 91.88 228 VAL A O 1
ATOM 1797 N N . LEU A 1 229 ? 13.485 -6.996 4.684 1.00 90.88 229 LEU A N 1
ATOM 1798 C CA . LEU A 1 229 ? 14.071 -5.916 5.481 1.00 90.88 229 LEU A CA 1
ATOM 1799 C C . LEU A 1 229 ? 13.740 -6.070 6.964 1.00 90.88 229 LEU A C 1
ATOM 1801 O O . LEU A 1 229 ? 14.627 -5.901 7.788 1.00 90.88 229 LEU A O 1
ATOM 1805 N N . ARG A 1 230 ? 12.503 -6.419 7.336 1.00 89.25 230 ARG A N 1
ATOM 1806 C CA . ARG A 1 230 ? 12.147 -6.631 8.749 1.00 89.25 230 ARG A CA 1
ATOM 1807 C C . ARG A 1 230 ? 13.007 -7.729 9.391 1.00 89.25 230 ARG A C 1
ATOM 1809 O O . ARG A 1 230 ? 13.413 -7.571 10.534 1.00 89.25 230 ARG A O 1
ATOM 1816 N N . GLU A 1 231 ? 13.309 -8.800 8.661 1.00 88.50 231 GLU A N 1
ATOM 1817 C CA . GLU A 1 231 ? 14.128 -9.914 9.156 1.00 88.50 231 GLU A CA 1
ATOM 1818 C C . GLU A 1 231 ? 15.631 -9.592 9.192 1.00 88.50 231 GLU A C 1
ATOM 1820 O O . GLU A 1 231 ? 16.315 -9.929 10.157 1.00 88.50 231 GLU A O 1
ATOM 1825 N N . LYS A 1 232 ? 16.164 -8.963 8.139 1.00 87.12 232 LYS A N 1
ATOM 1826 C CA . LYS A 1 232 ? 17.613 -8.795 7.944 1.00 87.12 232 LYS A CA 1
ATOM 1827 C C . LYS A 1 232 ? 18.152 -7.427 8.363 1.00 87.12 232 LYS A C 1
ATOM 1829 O O . LYS A 1 232 ? 19.363 -7.303 8.499 1.00 87.12 232 LYS A O 1
ATOM 1834 N N . ALA A 1 233 ? 17.306 -6.422 8.613 1.00 82.06 233 ALA A N 1
ATOM 1835 C CA . ALA A 1 233 ? 17.738 -5.050 8.917 1.00 82.06 233 ALA A CA 1
ATOM 1836 C C . ALA A 1 233 ? 18.752 -4.959 10.064 1.00 82.06 233 ALA A C 1
ATOM 1838 O O . ALA A 1 233 ? 19.719 -4.213 9.957 1.00 82.06 233 ALA A O 1
ATOM 1839 N N . ILE A 1 234 ? 18.547 -5.718 11.147 1.00 80.25 234 ILE A N 1
ATOM 1840 C CA . ILE A 1 234 ? 19.465 -5.715 12.297 1.00 80.25 234 ILE A CA 1
ATOM 1841 C C . ILE A 1 234 ? 20.817 -6.325 11.907 1.00 80.25 234 ILE A C 1
ATOM 1843 O O . ILE A 1 234 ? 21.851 -5.778 12.266 1.00 80.25 234 ILE A O 1
ATOM 1847 N N . GLY A 1 235 ? 20.820 -7.410 11.126 1.00 79.44 235 GLY A N 1
ATOM 1848 C CA . GLY A 1 235 ? 22.056 -8.005 10.608 1.00 79.44 235 GLY A CA 1
ATOM 1849 C C . GLY A 1 235 ? 22.805 -7.068 9.656 1.00 79.44 235 GLY A C 1
ATOM 1850 O O . GLY A 1 235 ? 24.023 -6.965 9.733 1.00 79.44 235 GLY A O 1
ATOM 1851 N N . LEU A 1 236 ? 22.076 -6.323 8.818 1.00 80.25 236 LEU A N 1
ATOM 1852 C CA . LEU A 1 236 ? 22.644 -5.320 7.909 1.00 80.25 236 LEU A CA 1
ATOM 1853 C C . LEU A 1 236 ? 23.248 -4.112 8.641 1.00 80.25 236 LEU A C 1
ATOM 1855 O O . LEU A 1 236 ? 24.111 -3.441 8.087 1.00 80.25 236 LEU A O 1
ATOM 1859 N N . ALA A 1 237 ? 22.823 -3.835 9.877 1.00 77.12 237 ALA A N 1
ATOM 1860 C CA . ALA A 1 237 ? 23.414 -2.787 10.707 1.00 77.12 237 ALA A CA 1
ATOM 1861 C C . ALA A 1 237 ? 24.791 -3.173 11.289 1.00 77.12 237 ALA A C 1
ATOM 1863 O O . ALA A 1 237 ? 25.501 -2.308 11.807 1.00 77.12 237 ALA A O 1
ATOM 1864 N N . GLY A 1 238 ? 25.178 -4.454 11.217 1.00 78.88 238 GLY A N 1
ATOM 1865 C CA . GLY A 1 238 ? 26.458 -4.945 11.724 1.00 78.88 238 GLY A CA 1
ATOM 1866 C C . GLY A 1 238 ? 26.656 -4.632 13.211 1.00 78.88 238 GLY A C 1
ATOM 1867 O O . GLY A 1 238 ? 25.813 -4.962 14.040 1.00 78.88 238 GLY A O 1
ATOM 1868 N N . ALA A 1 239 ? 27.773 -3.981 13.551 1.00 73.88 239 ALA A N 1
ATOM 1869 C CA . ALA A 1 239 ? 28.113 -3.587 14.923 1.00 73.88 239 ALA A CA 1
ATOM 1870 C C . ALA A 1 239 ? 27.611 -2.181 15.321 1.00 73.88 239 ALA A C 1
ATOM 1872 O O . ALA A 1 239 ? 27.906 -1.715 16.423 1.00 73.88 239 ALA A O 1
ATOM 1873 N N . ASN A 1 240 ? 26.876 -1.473 14.452 1.00 80.81 240 ASN A N 1
ATOM 1874 C CA . ASN A 1 240 ? 26.430 -0.111 14.739 1.00 80.81 240 ASN A CA 1
ATOM 1875 C C . ASN A 1 240 ? 25.255 -0.095 15.732 1.00 80.81 240 ASN A C 1
ATOM 1877 O O . ASN A 1 240 ? 24.086 -0.234 15.364 1.00 80.81 240 ASN A O 1
ATOM 1881 N N . THR A 1 241 ? 25.569 0.130 17.006 1.00 78.88 241 THR A N 1
ATOM 1882 C CA . THR A 1 241 ? 24.597 0.159 18.106 1.00 78.88 241 THR A CA 1
ATOM 1883 C C . THR A 1 241 ? 23.566 1.282 17.982 1.00 78.88 241 THR A C 1
ATOM 1885 O O . THR A 1 241 ? 22.416 1.090 18.381 1.00 78.88 241 THR A O 1
ATOM 1888 N N . GLU A 1 242 ? 23.917 2.433 17.402 1.00 83.56 242 GLU A N 1
ATOM 1889 C CA . GLU A 1 242 ? 22.977 3.541 17.187 1.00 83.56 242 GLU A CA 1
ATOM 1890 C C . GLU A 1 242 ? 21.907 3.156 16.163 1.00 83.56 242 GLU A C 1
ATOM 1892 O O . GLU A 1 242 ? 20.711 3.253 16.451 1.00 83.56 242 GLU A O 1
ATOM 1897 N N . LEU A 1 243 ? 22.326 2.618 15.013 1.00 83.56 243 LEU A N 1
ATOM 1898 C CA . LEU A 1 243 ? 21.408 2.153 13.974 1.00 83.56 243 LEU A CA 1
ATOM 1899 C C . LEU A 1 243 ? 20.522 1.004 14.474 1.00 83.56 243 LEU A C 1
ATOM 1901 O O . LEU A 1 243 ? 19.315 1.010 14.231 1.00 83.56 243 LEU A O 1
ATOM 1905 N N . ILE A 1 244 ? 21.086 0.045 15.218 1.00 83.25 244 ILE A N 1
ATOM 1906 C CA . ILE A 1 244 ? 20.316 -1.052 15.824 1.00 83.25 244 ILE A CA 1
ATOM 1907 C C . ILE A 1 244 ? 19.222 -0.497 16.744 1.00 83.25 244 ILE A C 1
ATOM 1909 O O . ILE A 1 244 ? 18.062 -0.906 16.645 1.00 83.25 244 ILE A O 1
ATOM 1913 N N . ASN A 1 245 ? 19.554 0.470 17.605 1.00 80.62 245 ASN A N 1
ATOM 1914 C CA . ASN A 1 245 ? 18.588 1.094 18.509 1.00 80.62 245 ASN A CA 1
ATOM 1915 C C . ASN A 1 245 ? 17.464 1.817 17.751 1.00 80.62 245 ASN A C 1
ATOM 1917 O O . ASN A 1 245 ? 16.295 1.731 18.148 1.00 80.62 245 ASN A O 1
ATOM 1921 N N . GLU A 1 246 ? 17.791 2.507 16.656 1.00 87.75 246 GLU A N 1
ATOM 1922 C CA . GLU A 1 246 ? 16.798 3.168 15.808 1.00 87.75 246 GLU A CA 1
ATOM 1923 C C . GLU A 1 246 ? 15.894 2.167 15.080 1.00 87.75 246 GLU A C 1
ATOM 1925 O O . GLU A 1 246 ? 14.671 2.331 15.088 1.00 87.75 246 GLU A O 1
ATOM 1930 N N . LEU A 1 247 ? 16.457 1.096 14.518 1.00 88.88 247 LEU A N 1
ATOM 1931 C CA . LEU A 1 247 ? 15.695 0.029 13.865 1.00 88.88 247 LEU A CA 1
ATOM 1932 C C . LEU A 1 247 ? 14.759 -0.678 14.856 1.00 88.88 247 LEU A C 1
ATOM 1934 O O . LEU A 1 247 ? 13.578 -0.866 14.556 1.00 88.88 247 LEU A O 1
ATOM 1938 N N . MET A 1 248 ? 15.233 -0.979 16.071 1.00 85.25 248 MET A N 1
ATOM 1939 C CA . MET A 1 248 ? 14.405 -1.534 17.149 1.00 85.25 248 MET A CA 1
ATOM 1940 C C . MET A 1 248 ? 13.323 -0.558 17.626 1.00 85.25 248 MET A C 1
ATOM 1942 O O . MET A 1 248 ? 12.256 -0.982 18.074 1.00 85.25 248 MET A O 1
ATOM 1946 N N . ARG A 1 249 ? 13.567 0.759 17.575 1.00 87.81 249 ARG A N 1
ATOM 1947 C CA . ARG A 1 249 ? 12.529 1.768 17.843 1.00 87.81 249 ARG A CA 1
ATOM 1948 C C . ARG A 1 249 ? 11.439 1.699 16.774 1.00 87.81 249 ARG A C 1
ATOM 1950 O O . ARG A 1 249 ? 10.271 1.594 17.131 1.00 87.81 249 ARG A O 1
ATOM 1957 N N . VAL A 1 250 ? 11.812 1.688 15.493 1.00 90.25 250 VAL A N 1
ATOM 1958 C CA . VAL A 1 250 ? 10.858 1.577 14.375 1.00 90.25 250 VAL A CA 1
ATOM 1959 C C . VAL A 1 250 ? 10.065 0.269 14.445 1.00 90.25 250 VAL A C 1
ATOM 1961 O O . VAL A 1 250 ? 8.861 0.273 14.209 1.00 90.25 250 VAL A O 1
ATOM 1964 N N . GLN A 1 251 ? 10.707 -0.846 14.804 1.00 87.81 251 GLN A N 1
ATOM 1965 C CA . GLN A 1 251 ? 10.026 -2.127 14.998 1.00 87.81 251 GLN A CA 1
ATOM 1966 C C . GLN A 1 251 ? 8.979 -2.063 16.119 1.00 87.81 251 GLN A C 1
ATOM 1968 O O . GLN A 1 251 ? 7.832 -2.439 15.897 1.00 87.81 251 GLN A O 1
ATOM 1973 N N . ARG A 1 252 ? 9.329 -1.521 17.292 1.00 85.50 252 ARG A N 1
ATOM 1974 C CA . ARG A 1 252 ? 8.378 -1.364 18.407 1.00 85.50 252 ARG A CA 1
ATOM 1975 C C . ARG A 1 252 ? 7.216 -0.436 18.061 1.00 85.50 252 ARG A C 1
ATOM 1977 O O . ARG A 1 252 ? 6.084 -0.684 18.467 1.00 85.50 252 ARG A O 1
ATOM 1984 N N . GLU A 1 253 ? 7.482 0.640 17.321 1.00 87.81 253 GLU A N 1
ATOM 1985 C CA . GLU A 1 253 ? 6.431 1.535 16.834 1.00 87.81 253 GLU A CA 1
ATOM 1986 C C . GLU A 1 253 ? 5.474 0.799 15.883 1.00 87.81 253 GLU A C 1
ATOM 1988 O O . GLU A 1 253 ? 4.260 0.912 16.059 1.00 87.81 253 GLU A O 1
ATOM 1993 N N . GLU A 1 254 ? 5.993 -0.004 14.947 1.00 88.25 254 GLU A N 1
ATOM 1994 C CA . GLU A 1 254 ? 5.182 -0.838 14.049 1.00 88.25 254 GLU A CA 1
ATOM 1995 C C . GLU A 1 254 ? 4.351 -1.874 14.821 1.00 88.25 254 GLU A C 1
ATOM 1997 O O . GLU A 1 254 ? 3.147 -1.974 14.602 1.00 88.25 254 GLU A O 1
ATOM 2002 N N . GLU A 1 255 ? 4.948 -2.605 15.765 1.00 86.44 255 GLU A N 1
ATOM 2003 C CA . GLU A 1 255 ? 4.234 -3.572 16.612 1.00 86.44 255 GLU A CA 1
ATOM 2004 C C . GLU A 1 255 ? 3.113 -2.887 17.405 1.00 86.44 255 GLU A C 1
ATOM 2006 O O . GLU A 1 255 ? 1.985 -3.377 17.456 1.00 86.44 255 GLU A O 1
ATOM 2011 N N . SER A 1 256 ? 3.380 -1.695 17.951 1.00 83.75 256 SER A N 1
ATOM 2012 C CA . SER A 1 256 ? 2.374 -0.895 18.657 1.00 83.75 256 SER A CA 1
ATOM 2013 C C . SER A 1 256 ? 1.254 -0.387 17.746 1.00 83.75 256 SER A C 1
ATOM 2015 O O . SER A 1 256 ? 0.142 -0.147 18.219 1.00 83.75 256 SER A O 1
ATOM 2017 N N . TYR A 1 257 ? 1.546 -0.186 16.459 1.00 85.62 257 TYR A N 1
ATOM 2018 C CA . TYR A 1 257 ? 0.578 0.219 15.450 1.00 85.62 257 TYR A CA 1
ATOM 2019 C C . TYR A 1 257 ? -0.312 -0.959 15.062 1.00 85.62 257 TYR A C 1
ATOM 2021 O O . TYR A 1 257 ? -1.529 -0.832 15.139 1.00 85.62 257 TYR A O 1
ATOM 2029 N N . ILE A 1 258 ? 0.284 -2.114 14.749 1.00 83.44 258 ILE A N 1
ATOM 2030 C CA . ILE A 1 258 ? -0.425 -3.355 14.399 1.00 83.44 258 ILE A CA 1
ATOM 2031 C C . ILE A 1 258 ? -1.270 -3.864 15.576 1.00 83.44 258 ILE A C 1
ATOM 2033 O O . ILE A 1 258 ? -2.359 -4.392 15.373 1.00 83.44 258 ILE A O 1
ATOM 2037 N N . ALA A 1 259 ? -0.818 -3.660 16.817 1.00 81.56 259 ALA A N 1
ATOM 2038 C CA . ALA A 1 259 ? -1.577 -4.013 18.015 1.00 81.56 259 ALA A CA 1
ATOM 2039 C C . ALA A 1 259 ? -2.855 -3.171 18.214 1.00 81.56 259 ALA A C 1
ATOM 2041 O O . ALA A 1 259 ? -3.679 -3.495 19.075 1.00 81.56 259 ALA A O 1
ATOM 2042 N N . ARG A 1 260 ? -3.039 -2.071 17.470 1.00 80.62 260 ARG A N 1
ATOM 2043 C CA . ARG A 1 260 ? -4.293 -1.308 17.483 1.00 80.62 260 ARG A CA 1
ATOM 2044 C C . ARG A 1 260 ? -5.313 -2.013 16.596 1.00 80.62 260 ARG A C 1
ATOM 2046 O O . ARG A 1 260 ? -5.036 -2.340 15.449 1.00 80.62 260 ARG A O 1
ATOM 2053 N N . SER A 1 261 ? -6.522 -2.196 17.112 1.00 77.31 261 SER A N 1
ATOM 2054 C CA . SER A 1 261 ? -7.631 -2.727 16.322 1.00 77.31 261 SER A CA 1
ATOM 2055 C C . SER A 1 261 ? -7.989 -1.768 15.183 1.00 77.31 261 SER A C 1
ATOM 2057 O O . SER A 1 261 ? -8.071 -0.558 15.400 1.00 77.31 261 SER A O 1
ATOM 2059 N N . PHE A 1 262 ? -8.259 -2.319 13.997 1.00 79.69 262 PHE A N 1
ATOM 2060 C CA . PHE A 1 262 ? -8.780 -1.590 12.834 1.00 79.69 262 PHE A CA 1
ATOM 2061 C C . PHE A 1 262 ? -7.868 -0.467 12.308 1.00 79.69 262 PHE A C 1
ATOM 2063 O O . PHE A 1 262 ? -8.316 0.665 12.116 1.00 79.69 262 PHE A O 1
ATOM 2070 N N . VAL A 1 263 ? -6.591 -0.772 12.073 1.00 84.06 263 VAL A N 1
ATOM 2071 C CA . VAL A 1 263 ? -5.656 0.147 11.408 1.00 84.06 263 VAL A CA 1
ATOM 2072 C C . VAL A 1 263 ? -5.463 -0.210 9.931 1.00 84.06 263 VAL A C 1
ATOM 2074 O O . VAL A 1 263 ? -5.399 -1.397 9.607 1.00 84.06 263 VAL A O 1
ATOM 2077 N N . PRO A 1 264 ? -5.348 0.787 9.030 1.00 86.50 264 PRO A N 1
ATOM 2078 C CA . PRO A 1 264 ? -5.025 0.529 7.633 1.00 86.50 264 PRO A CA 1
ATOM 2079 C C . PRO A 1 264 ? -3.597 -0.008 7.482 1.00 86.50 264 PRO A C 1
ATOM 2081 O O . PRO A 1 264 ? -2.723 0.245 8.312 1.00 86.50 264 PRO A O 1
ATOM 2084 N N . GLY A 1 265 ? -3.330 -0.696 6.371 1.00 86.25 265 GLY A N 1
ATOM 2085 C CA . GLY A 1 265 ? -1.958 -0.999 5.971 1.00 86.25 265 GLY A CA 1
ATOM 2086 C C . GLY A 1 265 ? -1.137 0.289 5.827 1.00 86.25 265 GLY A C 1
ATOM 2087 O O . GLY A 1 265 ? -1.585 1.258 5.206 1.00 86.25 265 GLY A O 1
ATOM 2088 N N . ASN A 1 266 ? 0.067 0.305 6.401 1.00 89.38 266 ASN A N 1
ATOM 2089 C CA . ASN A 1 266 ? 0.968 1.454 6.357 1.00 89.38 266 ASN A CA 1
ATOM 2090 C C . ASN A 1 266 ? 2.325 1.045 5.781 1.00 89.38 266 ASN A C 1
ATOM 2092 O O . ASN A 1 266 ? 2.909 0.039 6.183 1.00 89.38 266 ASN A O 1
ATOM 2096 N N . THR A 1 267 ? 2.831 1.854 4.855 1.00 93.44 267 THR A N 1
ATOM 2097 C CA . THR A 1 267 ? 4.150 1.669 4.248 1.00 93.44 267 THR A CA 1
ATOM 2098 C C . THR A 1 267 ? 5.278 2.438 4.942 1.00 93.44 267 THR A C 1
ATOM 2100 O O . THR A 1 267 ? 6.455 2.145 4.712 1.00 93.44 267 THR A O 1
ATOM 2103 N N . GLU A 1 268 ? 4.936 3.385 5.820 1.00 93.62 268 GLU A N 1
ATOM 2104 C CA . GLU A 1 268 ? 5.852 4.323 6.476 1.00 93.62 268 GLU A CA 1
ATOM 2105 C C . GLU A 1 268 ? 6.973 3.625 7.253 1.00 93.62 268 GLU A C 1
ATOM 2107 O O . GLU A 1 268 ? 8.137 3.994 7.112 1.00 93.62 268 GLU A O 1
ATOM 2112 N N . TYR A 1 269 ? 6.657 2.586 8.032 1.00 93.25 269 TYR A N 1
ATOM 2113 C CA . TYR A 1 269 ? 7.652 1.883 8.849 1.00 93.25 269 TYR A CA 1
ATOM 2114 C C . TYR A 1 269 ? 8.724 1.196 8.000 1.00 93.25 269 TYR A C 1
ATOM 2116 O O . TYR A 1 269 ? 9.914 1.314 8.294 1.00 93.25 269 TYR A O 1
ATOM 2124 N N . SER A 1 270 ? 8.330 0.524 6.916 1.00 93.25 270 SER A N 1
ATOM 2125 C CA . SER A 1 270 ? 9.283 -0.114 6.003 1.00 93.25 270 SER A CA 1
ATOM 2126 C C . SER A 1 270 ? 10.124 0.923 5.263 1.00 93.25 270 SER A C 1
ATOM 2128 O O . SER A 1 270 ? 11.329 0.733 5.132 1.00 93.25 270 SER A O 1
ATOM 2130 N N . VAL A 1 271 ? 9.523 2.044 4.843 1.00 95.38 271 VAL A N 1
ATOM 2131 C CA . VAL A 1 271 ? 10.246 3.165 4.216 1.00 95.38 271 VAL A CA 1
ATOM 2132 C C . VAL A 1 271 ? 11.271 3.754 5.182 1.00 95.38 271 VAL A C 1
ATOM 2134 O O . VAL A 1 271 ? 12.412 4.003 4.802 1.00 95.38 271 VAL A O 1
ATOM 2137 N N . ARG A 1 272 ? 10.899 3.929 6.453 1.00 94.19 272 ARG A N 1
ATOM 2138 C CA . ARG A 1 272 ? 11.796 4.441 7.491 1.00 94.19 272 ARG A CA 1
ATOM 2139 C C . ARG A 1 272 ? 12.969 3.487 7.728 1.00 94.19 272 ARG A C 1
ATOM 2141 O O . ARG A 1 272 ? 14.100 3.954 7.765 1.00 94.19 272 ARG A O 1
ATOM 2148 N N . ARG A 1 273 ? 12.735 2.166 7.789 1.00 93.50 273 ARG A N 1
ATOM 2149 C CA . ARG A 1 273 ? 13.822 1.163 7.840 1.00 93.50 273 ARG A CA 1
ATOM 2150 C C . ARG A 1 273 ? 14.729 1.233 6.615 1.00 93.50 273 ARG A C 1
ATOM 2152 O O . ARG A 1 273 ? 15.942 1.275 6.776 1.00 93.50 273 ARG A O 1
ATOM 2159 N N . ALA A 1 274 ? 14.152 1.260 5.413 1.00 92.31 274 ALA A N 1
ATOM 2160 C CA . ALA A 1 274 ? 14.914 1.307 4.167 1.00 92.31 274 ALA A CA 1
ATOM 2161 C C . ALA A 1 274 ? 15.797 2.562 4.090 1.00 92.31 274 ALA A C 1
ATOM 2163 O O . ALA A 1 274 ? 16.971 2.456 3.753 1.00 92.31 274 ALA A O 1
ATOM 2164 N N . ASN A 1 275 ? 15.268 3.729 4.475 1.00 92.38 275 ASN A N 1
ATOM 2165 C CA . ASN A 1 275 ? 16.034 4.975 4.527 1.00 92.38 275 ASN A CA 1
ATOM 2166 C C . ASN A 1 275 ? 17.174 4.924 5.549 1.00 92.38 275 ASN A C 1
ATOM 2168 O O . ASN A 1 275 ? 18.272 5.366 5.231 1.00 92.38 275 ASN A O 1
ATOM 2172 N N . LEU A 1 276 ? 16.938 4.371 6.746 1.00 90.62 276 LEU A N 1
ATOM 2173 C CA . LEU A 1 276 ? 17.981 4.221 7.767 1.00 90.62 276 LEU A CA 1
ATOM 2174 C C . LEU A 1 276 ? 19.132 3.342 7.262 1.00 90.62 276 LEU A C 1
ATOM 2176 O O . LEU A 1 276 ? 20.288 3.758 7.314 1.00 90.62 276 LEU A O 1
ATOM 2180 N N . ILE A 1 277 ? 18.812 2.174 6.696 1.00 89.06 277 ILE A N 1
ATOM 2181 C CA . ILE A 1 277 ? 19.808 1.249 6.134 1.00 89.06 277 ILE A CA 1
ATOM 2182 C C . ILE A 1 277 ? 20.558 1.906 4.972 1.00 89.06 277 ILE A C 1
ATOM 2184 O O . ILE A 1 277 ? 21.786 1.910 4.971 1.00 89.06 277 ILE A O 1
ATOM 2188 N N . LYS A 1 278 ? 19.838 2.512 4.019 1.00 88.25 278 LYS A N 1
ATOM 2189 C CA . LYS A 1 278 ? 20.437 3.208 2.873 1.00 88.25 278 LYS A CA 1
ATOM 2190 C C . LYS A 1 278 ? 21.380 4.320 3.325 1.00 88.25 278 LYS A C 1
ATOM 2192 O O . LYS A 1 278 ? 22.512 4.374 2.876 1.00 88.25 278 LYS A O 1
ATOM 2197 N N . SER A 1 279 ? 20.955 5.164 4.265 1.00 86.19 279 SER A N 1
ATOM 2198 C CA . SER A 1 279 ? 21.786 6.263 4.774 1.00 86.19 279 SER A CA 1
ATOM 2199 C C . SER A 1 279 ? 23.050 5.801 5.498 1.00 86.19 279 SER A C 1
ATOM 2201 O O . SER A 1 279 ? 24.025 6.543 5.537 1.00 86.19 279 SER A O 1
ATOM 2203 N N . HIS A 1 280 ? 23.034 4.596 6.076 1.00 83.69 280 HIS A N 1
ATOM 2204 C CA . HIS A 1 280 ? 24.174 4.053 6.801 1.00 83.69 280 HIS A CA 1
ATOM 2205 C C . HIS A 1 280 ? 25.156 3.305 5.895 1.00 83.69 280 HIS A C 1
ATOM 2207 O O . HIS A 1 280 ? 26.361 3.403 6.102 1.00 83.69 280 HIS A O 1
ATOM 2213 N N . LEU A 1 281 ? 24.639 2.549 4.922 1.00 80.06 281 LEU A N 1
ATOM 2214 C CA . LEU A 1 281 ? 25.437 1.680 4.055 1.00 80.06 281 LEU A CA 1
ATOM 2215 C C . LEU A 1 281 ? 25.843 2.334 2.730 1.00 80.06 281 LEU A C 1
ATOM 2217 O O . LEU A 1 281 ? 26.730 1.820 2.058 1.00 80.06 281 LEU A O 1
ATOM 2221 N N . SER A 1 282 ? 25.208 3.439 2.328 1.00 74.69 282 SER A N 1
ATOM 2222 C CA . SER A 1 282 ? 25.680 4.246 1.200 1.00 74.69 282 SER A CA 1
ATOM 2223 C C . SER A 1 282 ? 26.798 5.177 1.666 1.00 74.69 282 SER A C 1
ATOM 2225 O O . SER A 1 282 ? 26.568 6.054 2.501 1.00 74.69 282 SER A O 1
ATOM 2227 N N . GLU A 1 283 ? 28.004 5.015 1.121 1.00 64.31 283 GLU A N 1
ATOM 2228 C CA . GLU A 1 283 ? 29.118 5.915 1.422 1.00 64.31 283 GLU A CA 1
ATOM 22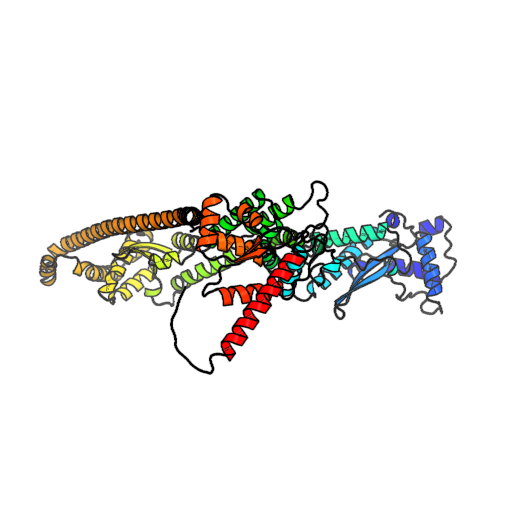29 C C . GLU A 1 283 ? 28.836 7.344 0.914 1.00 64.31 283 GLU A C 1
ATOM 2231 O O . GLU A 1 283 ? 28.240 7.532 -0.158 1.00 64.31 283 GLU A O 1
ATOM 2236 N N . PRO A 1 284 ? 29.254 8.390 1.654 1.00 53.53 284 PRO A N 1
ATOM 2237 C CA . PRO A 1 284 ? 29.091 9.771 1.217 1.00 53.53 284 PRO A CA 1
ATOM 2238 C C . PRO A 1 284 ? 29.934 10.041 -0.039 1.00 53.53 284 PRO A C 1
ATOM 2240 O O . PRO A 1 284 ? 31.140 10.247 0.038 1.00 53.53 284 PRO A O 1
ATOM 2243 N N . GLY A 1 285 ? 29.272 10.071 -1.200 1.00 55.81 285 GLY A N 1
ATOM 2244 C CA . GLY A 1 285 ? 29.892 10.297 -2.513 1.00 55.81 285 GLY A CA 1
ATOM 2245 C C . GLY A 1 285 ? 29.667 9.165 -3.520 1.00 55.81 285 GLY A C 1
ATOM 2246 O O . GLY A 1 285 ? 29.821 9.398 -4.715 1.00 55.81 285 GLY A O 1
ATOM 2247 N N . GLU A 1 286 ? 29.220 7.990 -3.063 1.00 58.59 286 GLU A N 1
ATOM 2248 C CA . GLU A 1 286 ? 28.994 6.789 -3.882 1.00 58.59 286 GLU A CA 1
ATOM 2249 C C . GLU A 1 286 ? 27.533 6.310 -3.801 1.00 58.59 286 GLU A C 1
ATOM 2251 O O . GLU A 1 286 ? 27.251 5.120 -3.667 1.00 58.59 286 GLU A O 1
ATOM 2256 N N . SER A 1 287 ? 26.566 7.234 -3.902 1.00 57.69 287 SER A N 1
ATOM 2257 C CA . SER A 1 287 ? 25.126 6.912 -3.808 1.00 57.69 287 SER A CA 1
ATOM 2258 C C . SER A 1 287 ? 24.629 5.897 -4.840 1.00 57.69 287 SER A C 1
ATOM 2260 O O . SER A 1 287 ? 23.508 5.402 -4.715 1.00 57.69 287 SER A O 1
ATOM 2262 N N . ASP A 1 288 ? 25.440 5.628 -5.863 1.00 61.78 288 ASP A N 1
ATOM 2263 C CA . ASP A 1 288 ? 25.082 4.815 -7.016 1.00 61.78 288 ASP A CA 1
ATOM 2264 C C . ASP A 1 288 ? 25.640 3.387 -6.961 1.00 61.78 288 ASP A C 1
ATOM 2266 O O . ASP A 1 288 ? 25.319 2.578 -7.835 1.00 61.78 288 ASP A O 1
ATOM 2270 N N . LEU A 1 289 ? 26.449 3.051 -5.946 1.00 66.44 289 LEU A N 1
ATOM 2271 C CA . LEU A 1 289 ? 27.004 1.708 -5.801 1.00 66.44 289 LEU A CA 1
ATOM 2272 C C . LEU A 1 289 ? 26.065 0.774 -5.014 1.00 66.44 289 LEU A C 1
ATOM 2274 O O . LEU A 1 289 ? 25.509 1.155 -3.980 1.00 66.44 289 LEU A O 1
ATOM 2278 N N . PRO A 1 290 ? 25.884 -0.477 -5.478 1.00 73.75 290 PRO A N 1
ATOM 2279 C CA . PRO A 1 290 ? 25.030 -1.446 -4.806 1.00 73.75 290 PRO A CA 1
ATOM 2280 C C . PRO A 1 290 ? 25.666 -1.950 -3.501 1.00 73.75 290 PRO A C 1
ATOM 2282 O O . PRO A 1 290 ? 26.713 -2.597 -3.507 1.00 73.75 290 PRO A O 1
ATOM 2285 N N . TYR A 1 291 ? 24.981 -1.713 -2.384 1.00 81.38 291 TYR A N 1
ATOM 2286 C CA . TYR A 1 291 ? 25.338 -2.201 -1.048 1.00 81.38 291 TYR A CA 1
ATOM 2287 C C . TYR A 1 291 ? 24.534 -3.465 -0.660 1.00 81.38 291 TYR A C 1
ATOM 2289 O O . TYR A 1 291 ? 23.521 -3.776 -1.302 1.00 81.38 291 TYR A O 1
ATOM 2297 N N . PRO A 1 292 ? 24.942 -4.220 0.383 1.00 81.88 292 PRO A N 1
ATOM 2298 C CA . PRO A 1 292 ? 24.196 -5.391 0.847 1.00 81.88 292 PRO A CA 1
ATOM 2299 C C . PRO A 1 292 ? 22.743 -5.045 1.201 1.00 81.88 292 PRO A C 1
ATOM 2301 O O . PRO A 1 292 ? 22.470 -4.191 2.042 1.00 81.88 292 PRO A O 1
ATOM 2304 N N . GLY A 1 293 ? 21.787 -5.700 0.541 1.00 84.94 293 GLY A N 1
ATOM 2305 C CA . GLY A 1 293 ? 20.356 -5.447 0.740 1.00 84.94 293 GLY A CA 1
ATOM 2306 C C . GLY A 1 293 ? 19.816 -4.193 0.038 1.00 84.94 293 GLY A C 1
ATOM 2307 O O . GLY A 1 293 ? 18.662 -3.816 0.279 1.00 84.94 293 GLY A O 1
ATOM 2308 N N . ALA A 1 294 ? 20.598 -3.563 -0.848 1.00 86.62 294 ALA A N 1
ATOM 2309 C CA . ALA A 1 294 ? 20.165 -2.413 -1.643 1.00 86.62 294 ALA A CA 1
ATOM 2310 C C . ALA A 1 294 ? 18.895 -2.707 -2.446 1.00 86.62 294 ALA A C 1
ATOM 2312 O O . ALA A 1 294 ? 17.987 -1.883 -2.471 1.00 86.62 294 ALA A O 1
ATOM 2313 N N . LEU A 1 295 ? 18.763 -3.908 -3.022 1.00 87.00 295 LEU A N 1
ATOM 2314 C CA . LEU A 1 295 ? 17.594 -4.255 -3.831 1.00 87.00 295 LEU A CA 1
ATOM 2315 C C . LEU A 1 295 ? 16.295 -4.205 -3.015 1.00 87.00 295 LEU A C 1
ATOM 2317 O O . LEU A 1 295 ? 15.299 -3.646 -3.471 1.00 87.00 295 LEU A O 1
ATOM 2321 N N . ALA A 1 296 ? 16.306 -4.737 -1.790 1.00 90.00 296 ALA A N 1
ATOM 2322 C CA . ALA A 1 296 ? 15.139 -4.695 -0.914 1.00 90.00 296 ALA A CA 1
ATOM 2323 C C . ALA A 1 296 ? 14.813 -3.256 -0.476 1.00 90.00 296 ALA A C 1
ATOM 2325 O O . ALA A 1 296 ? 13.640 -2.878 -0.439 1.00 90.00 296 ALA A O 1
ATOM 2326 N N . CYS A 1 297 ? 15.837 -2.439 -0.199 1.00 90.88 297 CYS A N 1
ATOM 2327 C CA . CYS A 1 297 ? 15.664 -1.025 0.132 1.00 90.88 297 CYS A CA 1
ATOM 2328 C C . CYS A 1 297 ? 15.034 -0.248 -1.032 1.00 90.88 297 CYS A C 1
ATOM 2330 O O . CYS A 1 297 ? 14.002 0.392 -0.843 1.00 90.88 297 CYS A O 1
ATOM 2332 N N . GLU A 1 298 ? 15.602 -0.346 -2.236 1.00 89.44 298 GLU A N 1
ATOM 2333 C CA . GLU A 1 298 ? 15.119 0.369 -3.422 1.00 89.44 298 GLU A CA 1
ATOM 2334 C C . GLU A 1 298 ? 13.693 -0.051 -3.803 1.00 89.44 298 GLU A C 1
ATOM 2336 O O . GLU A 1 298 ? 12.845 0.804 -4.070 1.00 89.44 298 GLU A O 1
ATOM 2341 N N . ILE A 1 299 ? 13.373 -1.352 -3.749 1.00 91.31 299 ILE A N 1
ATOM 2342 C CA . ILE A 1 299 ? 12.002 -1.829 -3.990 1.00 91.31 299 ILE A CA 1
ATOM 2343 C C . ILE A 1 299 ? 11.035 -1.206 -2.979 1.00 91.31 299 ILE A C 1
ATOM 2345 O O . ILE A 1 299 ? 9.994 -0.689 -3.380 1.00 91.31 299 ILE A O 1
ATOM 2349 N N . VAL A 1 300 ? 11.361 -1.210 -1.682 1.00 94.00 300 VAL A N 1
ATOM 2350 C CA . VAL A 1 300 ? 10.489 -0.625 -0.650 1.00 94.00 300 VAL A CA 1
ATOM 2351 C C . VAL A 1 300 ? 10.303 0.874 -0.861 1.00 94.00 300 VAL A C 1
ATOM 2353 O O . VAL A 1 300 ? 9.169 1.353 -0.804 1.00 94.00 300 VAL A O 1
ATOM 2356 N N . LEU A 1 301 ? 11.378 1.615 -1.137 1.00 92.69 301 LEU A N 1
ATOM 2357 C CA . LEU A 1 301 ? 11.317 3.061 -1.342 1.00 92.69 301 LEU A CA 1
ATOM 2358 C C . LEU A 1 301 ? 10.450 3.416 -2.552 1.00 92.69 301 LEU A C 1
ATOM 2360 O O . LEU A 1 301 ? 9.539 4.239 -2.430 1.00 92.69 301 LEU A O 1
ATOM 2364 N N . HIS A 1 302 ? 10.653 2.749 -3.688 1.00 90.75 302 HIS A N 1
ATOM 2365 C CA . HIS A 1 302 ? 9.947 3.081 -4.921 1.00 90.75 302 HIS A CA 1
ATOM 2366 C C . HIS A 1 302 ? 8.541 2.466 -5.041 1.00 90.75 302 HIS A C 1
ATOM 2368 O O . HIS A 1 302 ? 7.662 3.077 -5.652 1.00 90.75 302 HIS A O 1
ATOM 2374 N N . ALA A 1 303 ? 8.282 1.297 -4.444 1.00 91.19 303 ALA A N 1
ATOM 2375 C CA . ALA A 1 303 ? 6.959 0.659 -4.461 1.00 91.19 303 ALA A CA 1
ATOM 2376 C C . ALA A 1 303 ? 6.026 1.143 -3.332 1.00 91.19 303 ALA A C 1
ATOM 2378 O O . ALA A 1 303 ? 4.825 0.859 -3.374 1.00 91.19 303 ALA A O 1
ATOM 2379 N N . SER A 1 304 ? 6.534 1.899 -2.348 1.00 92.31 304 SER A N 1
ATOM 2380 C CA . SER A 1 304 ? 5.747 2.409 -1.212 1.00 92.31 304 SER A CA 1
ATOM 2381 C C . SER A 1 304 ? 4.546 3.259 -1.637 1.00 92.31 304 SER A C 1
ATOM 2383 O O . SER A 1 304 ? 3.427 2.994 -1.208 1.00 92.31 304 SER A O 1
ATOM 2385 N N . GLY A 1 305 ? 4.743 4.243 -2.519 1.00 90.56 305 GLY A N 1
ATOM 2386 C CA . GLY A 1 305 ? 3.689 5.161 -2.962 1.00 90.56 305 GLY A CA 1
ATOM 2387 C C . GLY A 1 305 ? 2.503 4.452 -3.632 1.00 90.56 305 GLY A C 1
ATOM 2388 O O . GLY A 1 305 ? 1.364 4.634 -3.189 1.00 90.56 305 GLY A O 1
ATOM 2389 N N . PRO A 1 306 ? 2.733 3.628 -4.674 1.00 88.88 306 PRO A N 1
ATOM 2390 C CA . PRO A 1 306 ? 1.685 2.807 -5.278 1.00 88.88 306 PRO A CA 1
ATOM 2391 C C . PRO A 1 306 ? 1.000 1.872 -4.272 1.00 88.88 306 PRO A C 1
ATOM 2393 O O . PRO A 1 306 ? -0.228 1.801 -4.245 1.00 88.88 306 PRO A O 1
ATOM 2396 N N . THR A 1 307 ? 1.770 1.216 -3.398 1.00 91.38 307 THR A N 1
ATOM 2397 C CA . THR A 1 307 ? 1.228 0.268 -2.412 1.00 91.38 307 THR A CA 1
ATOM 2398 C C . THR A 1 307 ? 0.380 0.961 -1.347 1.00 91.38 307 THR A C 1
ATOM 2400 O O . THR A 1 307 ? -0.690 0.468 -1.000 1.00 91.38 307 THR A O 1
ATOM 2403 N N . GLN A 1 308 ? 0.776 2.148 -0.883 1.00 92.81 308 GLN A N 1
ATOM 2404 C CA . GLN A 1 308 ? -0.002 2.926 0.081 1.00 92.81 308 GLN A CA 1
ATOM 2405 C C . GLN A 1 308 ? -1.383 3.289 -0.474 1.00 92.81 308 GLN A C 1
ATOM 2407 O O . GLN A 1 308 ? -2.373 3.212 0.248 1.00 92.81 308 GLN A O 1
ATOM 2412 N N . ARG A 1 309 ? -1.470 3.645 -1.763 1.00 90.69 309 ARG A N 1
ATOM 2413 C CA . ARG A 1 309 ? -2.758 3.919 -2.423 1.00 90.69 309 ARG A CA 1
ATOM 2414 C C . ARG A 1 309 ? -3.642 2.673 -2.465 1.00 90.69 309 ARG A C 1
ATOM 2416 O O . ARG A 1 309 ? -4.841 2.783 -2.221 1.00 90.69 309 ARG A O 1
ATOM 2423 N N . LEU A 1 310 ? -3.054 1.504 -2.731 1.00 90.25 310 LEU A N 1
ATOM 2424 C CA . LEU A 1 310 ? -3.772 0.228 -2.700 1.00 90.25 310 LEU A CA 1
ATOM 2425 C C . LEU A 1 310 ? -4.271 -0.106 -1.289 1.00 90.25 310 LEU A C 1
ATOM 2427 O O . LEU A 1 310 ? -5.432 -0.481 -1.147 1.00 90.25 310 LEU A O 1
ATOM 2431 N N . TYR A 1 311 ? -3.449 0.077 -0.251 1.00 91.62 311 TYR A N 1
ATOM 2432 C CA . TYR A 1 311 ? -3.872 -0.125 1.138 1.00 91.62 311 TYR A CA 1
ATOM 2433 C C . TYR A 1 311 ? -5.003 0.812 1.543 1.00 91.62 311 TYR A C 1
ATOM 2435 O O . TYR A 1 311 ? -5.996 0.344 2.092 1.00 91.62 311 TYR A O 1
ATOM 2443 N N . THR A 1 312 ? -4.897 2.106 1.234 1.00 91.38 312 THR A N 1
ATOM 2444 C CA . THR A 1 312 ? -5.958 3.071 1.539 1.00 91.38 312 THR A CA 1
ATOM 2445 C C . THR A 1 312 ? -7.256 2.710 0.818 1.00 91.38 312 THR A C 1
ATOM 2447 O O . THR A 1 312 ? -8.301 2.660 1.454 1.00 91.38 312 THR A O 1
ATOM 2450 N N . SER A 1 313 ? -7.199 2.379 -0.476 1.00 91.31 313 SER A N 1
ATOM 2451 C CA . SER A 1 313 ? -8.396 2.016 -1.246 1.00 91.31 313 SER A CA 1
ATOM 2452 C C . SER A 1 313 ? -9.043 0.714 -0.759 1.00 91.31 313 SER A C 1
ATOM 2454 O O . SER A 1 313 ? -10.267 0.648 -0.641 1.00 91.31 313 SER A O 1
ATOM 2456 N N . LYS A 1 314 ? -8.242 -0.314 -0.442 1.00 91.44 314 LYS A N 1
ATOM 2457 C CA . LYS A 1 314 ? -8.741 -1.567 0.150 1.00 91.44 314 LYS A CA 1
ATOM 2458 C C . LYS A 1 314 ? -9.397 -1.308 1.502 1.00 91.44 314 LYS A C 1
ATOM 2460 O O . LYS A 1 314 ? -10.514 -1.758 1.725 1.00 91.44 314 LYS A O 1
ATOM 2465 N N . TRP A 1 315 ? -8.743 -0.522 2.353 1.00 91.75 315 TRP A N 1
ATOM 2466 C CA . TRP A 1 315 ? -9.258 -0.149 3.664 1.00 91.75 315 TRP A CA 1
ATOM 2467 C C . TRP A 1 315 ? -10.577 0.624 3.580 1.00 91.75 315 TRP A C 1
ATOM 2469 O O . TRP A 1 315 ? -11.535 0.284 4.264 1.00 91.75 315 TRP A O 1
ATOM 2479 N N . GLU A 1 316 ? -10.661 1.644 2.723 1.00 91.81 316 GLU A N 1
ATOM 2480 C CA . GLU A 1 316 ? -11.892 2.415 2.506 1.00 91.81 316 GLU A CA 1
ATOM 2481 C C . GLU A 1 316 ? -13.045 1.515 2.060 1.00 91.81 316 GLU A C 1
ATOM 2483 O O . GLU A 1 316 ? -14.141 1.599 2.616 1.00 91.81 316 GLU A O 1
ATOM 2488 N N . LYS A 1 317 ? -12.775 0.598 1.124 1.00 93.81 317 LYS A N 1
ATOM 2489 C CA . LYS A 1 317 ? -13.758 -0.382 0.664 1.00 93.81 317 LYS A CA 1
ATOM 2490 C C . LYS A 1 317 ? -14.212 -1.311 1.792 1.00 93.81 317 LYS A C 1
ATOM 2492 O O . LYS A 1 317 ? -15.409 -1.497 1.966 1.00 93.81 317 LYS A O 1
ATOM 2497 N N . GLU A 1 318 ? -13.289 -1.840 2.592 1.00 92.00 318 GLU A N 1
ATOM 2498 C CA . GLU A 1 318 ? -13.622 -2.665 3.761 1.00 92.00 318 GLU A CA 1
ATOM 2499 C C . GLU A 1 318 ? -14.480 -1.893 4.776 1.00 92.00 318 GLU A C 1
ATOM 2501 O O . GLU A 1 318 ? -15.462 -2.424 5.295 1.00 92.00 318 GLU A O 1
ATOM 2506 N N . MET A 1 319 ? -14.162 -0.621 5.039 1.00 93.06 319 MET A N 1
ATOM 2507 C CA . MET A 1 319 ? -14.962 0.225 5.931 1.00 93.06 319 MET A CA 1
ATOM 2508 C C . MET A 1 319 ? -16.367 0.487 5.374 1.00 93.06 319 MET A C 1
ATOM 2510 O O . MET A 1 319 ? -17.337 0.485 6.138 1.00 93.06 319 MET A O 1
ATOM 2514 N N . ASP A 1 320 ? -16.495 0.697 4.064 1.00 92.06 320 ASP A N 1
ATOM 2515 C CA . ASP A 1 320 ? -17.780 0.862 3.381 1.00 92.06 320 ASP A CA 1
ATOM 2516 C C . ASP A 1 320 ? -18.608 -0.433 3.375 1.00 92.06 320 ASP A C 1
ATOM 2518 O O . ASP A 1 320 ? -19.822 -0.391 3.604 1.00 92.06 320 ASP A O 1
ATOM 2522 N N . ASP A 1 321 ? -17.969 -1.586 3.193 1.00 92.75 321 ASP A N 1
ATOM 2523 C CA . ASP A 1 321 ? -18.602 -2.905 3.256 1.00 92.75 321 ASP A CA 1
ATOM 2524 C C . ASP A 1 321 ? -19.120 -3.190 4.679 1.00 92.75 321 ASP A C 1
ATOM 2526 O O . ASP A 1 321 ? -20.276 -3.578 4.869 1.00 92.75 321 ASP A O 1
ATOM 2530 N N . VAL A 1 322 ? -18.327 -2.890 5.716 1.00 91.00 322 VAL A N 1
ATOM 2531 C CA . VAL A 1 322 ? -18.780 -3.003 7.114 1.00 91.00 322 VAL A CA 1
ATOM 2532 C C . VAL A 1 322 ? -19.928 -2.030 7.393 1.00 91.00 322 VAL A C 1
ATOM 2534 O O . VAL A 1 322 ? -20.955 -2.431 7.948 1.00 91.00 322 VAL A O 1
ATOM 2537 N N . TYR A 1 323 ? -19.807 -0.766 6.979 1.00 91.44 323 TYR A N 1
ATOM 2538 C CA . TYR A 1 323 ? -20.862 0.237 7.147 1.00 91.44 323 TYR A CA 1
ATOM 2539 C C . TYR A 1 323 ? -22.175 -0.195 6.482 1.00 91.44 323 TYR A C 1
ATOM 2541 O O . TYR A 1 323 ? -23.241 -0.138 7.104 1.00 91.44 323 TYR A O 1
ATOM 2549 N N . SER A 1 324 ? -22.107 -0.658 5.234 1.00 89.94 324 SER A N 1
ATOM 2550 C CA . SER A 1 324 ? -23.272 -1.112 4.476 1.00 89.94 324 SER A CA 1
ATOM 2551 C C . SER A 1 324 ? -23.895 -2.370 5.083 1.00 89.94 324 SER A C 1
ATOM 2553 O O . SER A 1 324 ? -25.116 -2.407 5.221 1.00 89.94 324 SER A O 1
ATOM 2555 N N . SER A 1 325 ? -23.095 -3.327 5.565 1.00 90.50 325 SER A N 1
ATOM 2556 C CA . SER A 1 325 ? -23.596 -4.543 6.225 1.00 90.50 325 SER A CA 1
ATOM 2557 C C . SER A 1 325 ? -24.422 -4.257 7.489 1.00 90.50 325 SER A C 1
ATOM 2559 O O . SER A 1 325 ? -25.411 -4.940 7.767 1.00 90.50 325 SER A O 1
ATOM 2561 N N . ILE A 1 326 ? -24.059 -3.216 8.249 1.00 87.94 326 ILE A N 1
ATOM 2562 C CA . ILE A 1 326 ? -24.799 -2.790 9.446 1.00 87.94 326 ILE A CA 1
ATOM 2563 C C . ILE A 1 326 ? -26.062 -2.012 9.055 1.00 87.94 326 ILE A C 1
ATOM 2565 O O . ILE A 1 326 ? -27.099 -2.126 9.714 1.00 87.94 326 ILE A O 1
ATOM 2569 N N . LEU A 1 327 ? -25.983 -1.223 7.985 1.00 86.88 327 LEU A N 1
ATOM 2570 C CA . LEU A 1 327 ? -27.040 -0.315 7.554 1.00 86.88 327 LEU A CA 1
ATOM 2571 C C . LEU A 1 327 ? -28.142 -0.998 6.738 1.00 86.88 327 LEU A C 1
ATOM 2573 O O . LEU A 1 327 ? -29.304 -0.598 6.808 1.00 86.88 327 LEU A O 1
ATOM 2577 N N . GLU A 1 328 ? -27.796 -2.007 5.947 1.00 86.25 328 GLU A N 1
ATOM 2578 C CA . GLU A 1 328 ? -28.712 -2.674 5.027 1.00 86.25 328 GLU A CA 1
ATOM 2579 C C . GLU A 1 328 ? -29.932 -3.300 5.735 1.00 86.25 328 GLU A C 1
ATOM 2581 O O . GLU A 1 328 ? -31.058 -3.020 5.303 1.00 86.25 328 GLU A O 1
ATOM 2586 N N . PRO A 1 329 ? -29.787 -4.021 6.869 1.00 81.75 329 PRO A N 1
ATOM 2587 C CA . PRO A 1 329 ? -30.933 -4.517 7.636 1.00 81.75 329 PRO A CA 1
ATOM 2588 C C . PRO A 1 329 ? -31.860 -3.402 8.136 1.00 81.75 329 PRO A C 1
ATOM 2590 O O . PRO A 1 329 ? -33.068 -3.598 8.216 1.00 81.75 329 PRO A O 1
ATOM 2593 N N . LEU A 1 330 ? -31.312 -2.220 8.441 1.00 81.81 330 LEU A N 1
ATOM 2594 C CA . LEU A 1 330 ? -32.084 -1.068 8.917 1.00 81.81 330 LEU A CA 1
ATOM 2595 C C . LEU A 1 330 ? -32.839 -0.361 7.777 1.00 81.81 330 LEU A C 1
ATOM 2597 O O . LEU A 1 330 ? -33.808 0.354 8.029 1.00 81.81 330 LEU A O 1
ATOM 2601 N N . ARG A 1 331 ? -32.405 -0.528 6.519 1.00 76.62 331 ARG A N 1
ATOM 2602 C CA . ARG A 1 331 ? -32.987 0.146 5.345 1.00 76.62 331 ARG A CA 1
ATOM 2603 C C . ARG A 1 331 ? -34.070 -0.659 4.635 1.00 76.62 331 ARG A C 1
ATOM 2605 O O . ARG A 1 331 ? -34.961 -0.046 4.045 1.00 76.62 331 ARG A O 1
ATOM 2612 N N . ARG A 1 332 ? -34.008 -1.991 4.661 1.00 76.75 332 ARG A N 1
ATOM 2613 C CA . ARG A 1 332 ? -34.942 -2.835 3.901 1.00 76.75 332 ARG A CA 1
ATOM 2614 C C . ARG A 1 332 ? -36.373 -2.747 4.481 1.00 76.75 332 ARG A C 1
ATOM 2616 O O . ARG A 1 332 ? -36.565 -3.069 5.653 1.00 76.75 332 ARG A O 1
ATOM 2623 N N . PRO A 1 333 ? -37.379 -2.322 3.690 1.00 65.31 333 PRO A N 1
ATOM 2624 C CA . PRO A 1 333 ? -38.758 -2.157 4.163 1.00 65.31 333 PRO A CA 1
ATOM 2625 C C . PRO A 1 333 ? -39.473 -3.492 4.433 1.00 65.31 333 PRO A C 1
ATOM 2627 O O . PRO A 1 333 ? -40.348 -3.535 5.291 1.00 65.31 333 PRO A O 1
ATOM 2630 N N . ASP A 1 334 ? -39.057 -4.575 3.769 1.00 68.56 334 ASP A N 1
ATOM 2631 C CA . ASP A 1 334 ? -39.696 -5.902 3.848 1.00 68.56 334 ASP A CA 1
ATOM 2632 C C . ASP A 1 334 ? -39.228 -6.750 5.043 1.00 68.56 334 ASP A C 1
ATOM 2634 O O . ASP A 1 334 ? -39.596 -7.915 5.192 1.00 68.56 334 ASP A O 1
ATOM 2638 N N . VAL A 1 335 ? -38.371 -6.188 5.896 1.00 72.12 335 VAL A N 1
ATOM 2639 C CA . VAL A 1 335 ? -37.794 -6.894 7.041 1.00 72.12 335 VAL A CA 1
ATOM 2640 C C . VAL A 1 335 ? -38.695 -6.736 8.264 1.00 72.12 335 VAL A C 1
ATOM 2642 O O . VAL A 1 335 ? -39.262 -5.667 8.490 1.00 72.12 335 VAL A O 1
ATOM 2645 N N . HIS A 1 336 ? -38.796 -7.793 9.081 1.00 74.88 336 HIS A N 1
ATOM 2646 C CA . HIS A 1 336 ? -39.571 -7.784 10.321 1.00 74.88 336 HIS A CA 1
ATOM 2647 C C . HIS A 1 336 ? -39.237 -6.547 11.189 1.00 74.88 336 HIS A C 1
ATOM 2649 O O . HIS A 1 336 ? -38.052 -6.264 11.396 1.00 74.88 336 HIS A O 1
ATOM 2655 N N . PRO A 1 337 ? -40.236 -5.837 11.755 1.00 73.00 337 PRO A N 1
ATOM 2656 C CA . PRO A 1 337 ? -40.034 -4.551 12.435 1.00 73.00 337 PRO A CA 1
ATOM 2657 C C . PRO A 1 337 ? -38.954 -4.570 13.521 1.00 73.00 337 PRO A C 1
ATOM 2659 O O . PRO A 1 337 ? -38.167 -3.638 13.636 1.00 73.00 337 PRO A O 1
ATOM 2662 N N . THR A 1 338 ? -38.842 -5.664 14.280 1.00 76.69 338 THR A N 1
ATOM 2663 C CA . THR A 1 338 ? -37.836 -5.818 15.349 1.00 76.69 338 THR A CA 1
ATOM 2664 C C . THR A 1 338 ? -36.385 -5.837 14.863 1.00 76.69 338 THR A C 1
ATOM 2666 O O . THR A 1 338 ? -35.490 -5.636 15.675 1.00 76.69 338 THR A O 1
ATOM 2669 N N . GLN A 1 339 ? -36.131 -6.064 13.571 1.00 75.56 339 GLN A N 1
ATOM 2670 C CA . GLN A 1 339 ? -34.786 -6.006 12.983 1.00 75.56 339 GLN A CA 1
ATOM 2671 C C . GLN A 1 339 ? -34.441 -4.609 12.437 1.00 75.56 339 GLN A C 1
ATOM 2673 O O . GLN A 1 339 ? -33.281 -4.347 12.120 1.00 75.56 339 GLN A O 1
ATOM 2678 N N . GLN A 1 340 ? -35.427 -3.705 12.368 1.00 79.75 340 GLN A N 1
ATOM 2679 C CA . GLN A 1 340 ? -35.260 -2.298 11.979 1.00 79.75 340 GLN A CA 1
ATOM 2680 C C . GLN A 1 340 ? -34.774 -1.417 13.151 1.00 79.75 340 GLN A C 1
ATOM 2682 O O . GLN A 1 340 ? -34.527 -0.219 12.983 1.00 79.75 340 GLN A O 1
ATOM 2687 N N . ILE A 1 341 ? -34.608 -2.025 14.331 1.00 87.75 341 ILE A N 1
ATOM 2688 C CA . ILE A 1 341 ? -33.900 -1.497 15.498 1.00 87.75 341 ILE A CA 1
ATOM 2689 C C . ILE A 1 341 ? -32.798 -2.488 15.887 1.00 87.75 341 ILE A C 1
ATOM 2691 O O . ILE A 1 341 ? -33.031 -3.694 15.971 1.00 87.75 341 ILE A O 1
ATOM 2695 N N . ARG A 1 342 ? -31.580 -1.996 16.110 1.00 89.81 342 ARG A N 1
ATOM 2696 C CA . ARG A 1 342 ? -30.438 -2.816 16.529 1.00 89.81 342 ARG A CA 1
ATOM 2697 C C . ARG A 1 342 ? -29.853 -2.327 17.840 1.00 89.81 342 ARG A C 1
ATOM 2699 O O . ARG A 1 342 ? -29.755 -1.127 18.080 1.00 89.81 342 ARG A O 1
ATOM 2706 N N . TYR A 1 343 ? -29.450 -3.296 18.654 1.00 90.38 343 TYR A N 1
ATOM 2707 C CA . TYR A 1 343 ? -28.872 -3.110 19.976 1.00 90.38 343 TYR A CA 1
ATOM 2708 C C . TYR A 1 343 ? -27.435 -3.623 19.951 1.00 90.38 343 TYR A C 1
ATOM 2710 O O . TYR A 1 343 ? -27.199 -4.773 19.583 1.00 90.38 343 TYR A O 1
ATOM 2718 N N . PHE A 1 344 ? -26.492 -2.775 20.338 1.00 91.12 344 PHE A N 1
ATOM 2719 C CA . PHE A 1 344 ? -25.070 -3.074 20.375 1.00 91.12 344 PHE A CA 1
ATOM 2720 C C . PHE A 1 344 ? -24.580 -2.948 21.812 1.00 91.12 344 PHE A C 1
ATOM 2722 O O . PHE A 1 344 ? -24.598 -1.862 22.391 1.00 91.12 344 PHE A O 1
ATOM 2729 N N . ASN A 1 345 ? -24.137 -4.060 22.386 1.00 90.38 345 ASN A N 1
ATOM 2730 C CA . ASN A 1 345 ? -23.446 -4.041 23.673 1.00 90.38 345 ASN A CA 1
ATOM 2731 C C . ASN A 1 345 ? -22.031 -3.478 23.494 1.00 90.38 345 ASN A C 1
ATOM 2733 O O . ASN A 1 345 ? -21.508 -3.465 22.380 1.00 90.38 345 ASN A O 1
ATOM 2737 N N . GLU A 1 346 ? -21.378 -3.082 24.586 1.00 85.06 346 GLU A N 1
ATOM 2738 C CA . GLU A 1 346 ? -20.011 -2.537 24.549 1.00 85.06 346 GLU A CA 1
ATOM 2739 C C . GLU A 1 346 ? -19.036 -3.445 23.779 1.00 85.06 346 GLU A C 1
ATOM 2741 O O . GLU A 1 346 ? -18.387 -2.983 22.847 1.00 85.06 346 GLU A O 1
ATOM 2746 N N . SER A 1 347 ? -19.059 -4.756 24.038 1.00 86.00 347 SER A N 1
ATOM 2747 C CA . SER A 1 347 ? -18.206 -5.731 23.342 1.00 86.00 347 SER A CA 1
ATOM 2748 C C . SER A 1 347 ? -18.475 -5.866 21.840 1.00 86.00 347 SER A C 1
ATOM 2750 O O . SER A 1 347 ? -17.586 -6.270 21.096 1.00 86.00 347 SER A O 1
ATOM 2752 N N . MET A 1 348 ? -19.695 -5.563 21.383 1.00 87.69 348 MET A N 1
ATOM 2753 C CA . MET A 1 348 ? -20.039 -5.553 19.958 1.00 87.69 348 MET A CA 1
ATOM 2754 C C . MET A 1 348 ? -19.570 -4.259 19.297 1.00 87.69 348 MET A C 1
ATOM 2756 O O . MET A 1 348 ? -19.151 -4.284 18.148 1.00 87.69 348 MET A O 1
ATOM 2760 N N . VAL A 1 349 ? -19.629 -3.135 20.016 1.00 86.69 349 VAL A N 1
ATOM 2761 C CA . VAL A 1 349 ? -19.133 -1.845 19.518 1.00 86.69 349 VAL A CA 1
ATOM 2762 C C . VAL A 1 349 ? -17.613 -1.861 19.399 1.00 86.69 349 VAL A C 1
ATOM 2764 O O . VAL A 1 349 ? -17.092 -1.348 18.417 1.00 86.69 349 VAL A O 1
ATOM 2767 N N . ASP A 1 350 ? -16.914 -2.524 20.321 1.00 84.88 350 ASP A N 1
ATOM 2768 C CA . ASP A 1 350 ? -15.456 -2.696 20.260 1.00 84.88 350 ASP A CA 1
ATOM 2769 C C . ASP A 1 350 ? -14.993 -3.515 19.039 1.00 84.88 350 ASP A C 1
ATOM 2771 O O . ASP A 1 350 ? -13.835 -3.426 18.641 1.00 84.88 350 ASP A O 1
ATOM 2775 N N . GLN A 1 351 ? -15.890 -4.295 18.421 1.00 87.69 351 GLN A N 1
ATOM 2776 C CA . GLN A 1 351 ? -15.636 -5.037 17.178 1.00 87.69 351 GLN A CA 1
ATOM 2777 C C . GLN A 1 351 ? -15.952 -4.224 15.914 1.00 87.69 351 GLN A C 1
ATOM 2779 O O . GLN A 1 351 ? -15.723 -4.703 14.805 1.00 87.69 351 GLN A O 1
ATOM 2784 N N . ILE A 1 352 ? -16.499 -3.015 16.053 1.00 88.31 352 ILE A N 1
ATOM 2785 C CA . ILE A 1 352 ? -16.822 -2.140 14.926 1.00 88.31 352 ILE A CA 1
ATOM 2786 C C . ILE A 1 352 ? -15.716 -1.085 14.806 1.00 88.31 352 ILE A C 1
ATOM 2788 O O . ILE A 1 352 ? -15.386 -0.429 15.798 1.00 88.31 352 ILE A O 1
ATOM 2792 N N . PRO A 1 353 ? -15.168 -0.845 13.600 1.00 90.12 353 PRO A N 1
ATOM 2793 C CA . PRO A 1 353 ? -14.205 0.228 13.397 1.00 90.12 353 PRO A CA 1
ATOM 2794 C C . PRO A 1 353 ? -14.765 1.578 13.865 1.00 90.12 353 PRO A C 1
ATOM 2796 O O . PRO A 1 353 ? -15.873 1.968 13.487 1.00 90.12 353 PRO A O 1
ATOM 2799 N N . GLY A 1 354 ? -13.989 2.333 14.647 1.00 87.75 354 GLY A N 1
ATOM 2800 C CA . GLY A 1 354 ? -14.457 3.593 15.245 1.00 87.75 354 GLY A CA 1
ATOM 2801 C C . GLY A 1 354 ? -14.958 4.621 14.220 1.00 87.75 354 GLY A C 1
ATOM 2802 O O . GLY A 1 354 ? -15.955 5.298 14.465 1.00 87.75 354 GLY A O 1
ATOM 2803 N N . ILE A 1 355 ? -14.330 4.677 13.039 1.00 87.94 355 ILE A N 1
ATOM 2804 C CA . ILE A 1 355 ? -14.745 5.541 11.918 1.00 87.94 355 ILE A CA 1
ATOM 2805 C C . ILE A 1 355 ? -16.143 5.149 11.415 1.00 87.94 355 ILE A C 1
ATOM 2807 O O . ILE A 1 355 ? -16.998 6.010 11.197 1.00 87.94 355 ILE A O 1
ATOM 2811 N N . VAL A 1 356 ? -16.401 3.845 11.273 1.00 91.50 356 VAL A N 1
ATOM 2812 C CA . VAL A 1 356 ? -17.708 3.316 10.858 1.00 91.50 356 VAL A CA 1
ATOM 2813 C C . VAL A 1 356 ? -18.760 3.620 11.919 1.00 91.50 356 VAL A C 1
ATOM 2815 O O . VAL A 1 356 ? -19.845 4.096 11.586 1.00 91.50 356 VAL A O 1
ATOM 2818 N N . TRP A 1 357 ? -18.431 3.414 13.197 1.00 92.19 357 TRP A N 1
ATOM 2819 C CA . TRP A 1 357 ? -19.339 3.724 14.298 1.00 92.19 357 TRP A CA 1
ATOM 2820 C C . TRP A 1 357 ? -19.722 5.209 14.327 1.00 92.19 357 TRP A C 1
ATOM 2822 O O . TRP A 1 357 ? -20.904 5.541 14.384 1.00 92.19 357 TRP A O 1
ATOM 2832 N N . GLN A 1 358 ? -18.747 6.109 14.185 1.00 90.94 358 GLN A N 1
ATOM 2833 C CA . GLN A 1 358 ? -18.990 7.551 14.108 1.00 90.94 358 GLN A CA 1
ATOM 2834 C C . GLN A 1 358 ? -19.879 7.926 12.911 1.00 90.94 358 GLN A C 1
ATOM 2836 O O . GLN A 1 358 ? -20.773 8.769 13.027 1.00 90.94 358 GLN A O 1
ATOM 2841 N N . ARG A 1 359 ? -19.678 7.278 11.758 1.00 91.44 359 ARG A N 1
ATOM 2842 C CA . ARG A 1 359 ? -20.515 7.479 10.567 1.00 91.44 359 ARG A CA 1
ATOM 2843 C C . ARG A 1 359 ? -21.950 6.988 10.772 1.00 91.44 359 ARG A C 1
ATOM 2845 O O . ARG A 1 359 ? -22.879 7.602 10.249 1.00 91.44 359 ARG A O 1
ATOM 2852 N N . LEU A 1 360 ? -22.148 5.901 11.520 1.00 90.69 360 LEU A N 1
ATOM 2853 C CA . LEU A 1 360 ? -23.476 5.386 11.867 1.00 90.69 360 LEU A CA 1
ATOM 2854 C C . LEU A 1 360 ? -24.217 6.339 12.811 1.00 90.69 360 LEU A C 1
ATOM 2856 O O . LEU A 1 360 ? -25.364 6.682 12.532 1.00 90.69 360 LEU A O 1
ATOM 2860 N N . THR A 1 361 ? -23.566 6.809 13.878 1.00 89.19 361 THR A N 1
ATOM 2861 C CA . THR A 1 361 ? -24.193 7.693 14.877 1.00 89.19 361 THR A CA 1
ATOM 2862 C C . THR A 1 361 ? -24.468 9.103 14.355 1.00 89.19 361 THR A C 1
ATOM 2864 O O . THR A 1 361 ? -25.423 9.737 14.790 1.00 89.19 361 THR A O 1
ATOM 2867 N N . THR A 1 362 ? -23.679 9.580 13.387 1.00 89.19 362 THR A N 1
ATOM 2868 C CA . THR A 1 362 ? -23.855 10.905 12.758 1.00 89.19 362 THR A CA 1
ATOM 2869 C C . THR A 1 362 ? -24.768 10.854 11.520 1.00 89.19 362 THR A C 1
ATOM 2871 O O . THR A 1 362 ? -25.027 11.875 10.883 1.00 89.19 362 THR A O 1
ATOM 2874 N N . SER A 1 363 ? -25.263 9.673 11.127 1.00 87.50 363 SER A N 1
ATOM 2875 C CA . SER A 1 363 ? -26.069 9.530 9.911 1.00 87.50 363 SER A CA 1
ATOM 2876 C C . SER A 1 363 ? -27.424 10.243 10.043 1.00 87.50 363 SER A C 1
ATOM 2878 O O . SER A 1 363 ? -28.183 9.928 10.955 1.00 87.50 363 SER A O 1
ATOM 2880 N N . PRO A 1 364 ? -27.828 11.102 9.084 1.00 84.62 364 PRO A N 1
ATOM 2881 C CA . PRO A 1 364 ? -29.122 11.794 9.142 1.00 84.62 364 PRO A CA 1
ATOM 2882 C C . PRO A 1 364 ? -30.327 10.852 8.977 1.00 84.62 364 PRO A C 1
ATOM 2884 O O . PRO A 1 364 ? -31.461 11.228 9.276 1.00 84.62 364 PRO A O 1
ATOM 2887 N N . SER A 1 365 ? -30.088 9.639 8.470 1.00 85.44 365 SER A N 1
ATOM 2888 C CA . SER A 1 365 ? -31.113 8.619 8.217 1.00 85.44 365 SER A CA 1
ATOM 2889 C C . SER A 1 365 ? -31.374 7.688 9.404 1.00 85.44 365 SER A C 1
ATOM 2891 O O . SER A 1 365 ? -32.322 6.900 9.364 1.00 85.44 365 SER A O 1
ATOM 2893 N N . LEU A 1 366 ? -30.549 7.770 10.449 1.00 88.75 366 LEU A N 1
ATOM 2894 C CA . LEU A 1 366 ? -30.637 6.933 11.637 1.00 88.75 366 LEU A CA 1
ATOM 2895 C C . LEU A 1 366 ? -30.907 7.786 12.876 1.00 88.75 366 LEU A C 1
ATOM 2897 O O . LEU A 1 366 ? -30.604 8.975 12.924 1.00 88.75 366 LEU A O 1
ATOM 2901 N N . LEU A 1 367 ? -31.497 7.149 13.875 1.00 89.25 367 LEU A N 1
ATOM 2902 C CA . LEU A 1 367 ? -31.637 7.651 15.228 1.00 89.25 367 LEU A CA 1
ATOM 2903 C C . LEU A 1 367 ? -30.709 6.845 16.121 1.00 89.25 367 LEU A C 1
ATOM 2905 O O . LEU A 1 367 ? -30.627 5.619 15.994 1.00 89.25 367 LEU A O 1
ATOM 2909 N N . PHE A 1 368 ? -30.026 7.551 17.010 1.00 91.25 368 PHE A N 1
ATOM 2910 C CA . PHE A 1 368 ? -29.057 6.986 17.929 1.00 91.25 368 PHE A CA 1
ATOM 2911 C C . PHE A 1 368 ? -29.492 7.252 19.367 1.00 91.25 368 PHE A C 1
ATOM 2913 O O . PHE A 1 368 ? -29.908 8.358 19.702 1.00 91.25 368 PHE A O 1
ATOM 2920 N N . GLY A 1 369 ? -29.377 6.238 20.218 1.00 88.94 369 GLY A N 1
ATOM 2921 C CA . GLY A 1 369 ? -29.630 6.371 21.646 1.00 88.94 369 GLY A CA 1
ATOM 2922 C C . GLY A 1 369 ? -28.772 5.420 22.463 1.00 88.94 369 GLY A C 1
ATOM 2923 O O . GLY A 1 369 ? -28.241 4.434 21.950 1.00 88.94 369 GLY A O 1
ATOM 2924 N N . GLU A 1 370 ? -28.661 5.708 23.753 1.00 90.31 370 GLU A N 1
ATOM 2925 C CA . GLU A 1 370 ? -27.954 4.872 24.719 1.00 90.31 370 GLU A CA 1
ATOM 2926 C C . GLU A 1 370 ? -28.912 4.470 25.845 1.00 90.31 370 GLU A C 1
ATOM 2928 O O . GLU A 1 370 ? -29.796 5.236 26.241 1.00 90.31 370 GLU A O 1
ATOM 2933 N N . TRP A 1 371 ? -28.761 3.241 26.331 1.00 91.06 371 TRP A N 1
ATOM 2934 C CA . TRP A 1 371 ? -29.535 2.702 27.440 1.00 91.06 371 TRP A CA 1
ATOM 2935 C C . TRP A 1 371 ? -28.624 1.940 28.398 1.00 91.06 371 TRP A C 1
ATOM 2937 O O . TRP A 1 371 ? -27.879 1.051 27.983 1.00 91.06 371 TRP A O 1
ATOM 2947 N N . GLU A 1 372 ? -28.691 2.260 29.687 1.00 89.44 372 GLU A N 1
ATOM 2948 C CA . GLU A 1 372 ? -27.814 1.661 30.687 1.00 89.44 372 GLU A CA 1
ATOM 2949 C C . GLU A 1 372 ? -28.410 0.366 31.242 1.00 89.44 372 GLU A C 1
ATOM 2951 O O . GLU A 1 372 ? -29.583 0.295 31.626 1.00 89.44 372 GLU A O 1
ATOM 2956 N N . THR A 1 373 ? -27.582 -0.672 31.311 1.00 87.19 373 THR A N 1
ATOM 2957 C CA . THR A 1 373 ? -27.911 -1.955 31.942 1.00 87.19 373 THR A CA 1
ATOM 2958 C C . THR A 1 373 ? -26.933 -2.252 33.076 1.00 87.19 373 THR A C 1
ATOM 2960 O O . THR A 1 373 ? -25.893 -1.606 33.205 1.00 87.19 373 THR A O 1
ATOM 2963 N N . SER A 1 374 ? -27.235 -3.259 33.899 1.00 82.06 374 SER A N 1
ATOM 2964 C CA . SER A 1 374 ? -26.359 -3.699 34.997 1.00 82.06 374 SER A CA 1
ATOM 2965 C C . SER A 1 374 ? -24.998 -4.238 34.532 1.00 82.06 374 SER A C 1
ATOM 2967 O O . SER A 1 374 ? -24.040 -4.263 35.314 1.00 82.06 374 SER A O 1
ATOM 2969 N N . VAL A 1 375 ? -24.915 -4.672 33.270 1.00 81.69 375 VAL A N 1
ATOM 2970 C CA . VAL A 1 375 ? -23.719 -5.273 32.661 1.00 81.69 375 VAL A CA 1
ATOM 2971 C C . VAL A 1 375 ? -22.901 -4.239 31.877 1.00 81.69 375 VAL A C 1
ATOM 2973 O O . VAL A 1 375 ? -21.687 -4.385 31.793 1.00 81.69 375 VAL A O 1
ATOM 2976 N N . GLY A 1 376 ? -23.531 -3.178 31.365 1.00 85.38 376 GLY A N 1
ATOM 2977 C CA . GLY A 1 376 ? -22.865 -2.102 30.623 1.00 85.38 376 GLY A CA 1
ATOM 2978 C C . GLY A 1 376 ? -23.847 -1.214 29.855 1.00 85.38 376 GLY A C 1
ATOM 2979 O O . GLY A 1 376 ? -25.069 -1.344 30.006 1.00 85.38 376 GLY A O 1
ATOM 2980 N N . THR A 1 377 ? -23.327 -0.333 29.004 1.00 87.75 377 THR A N 1
ATOM 2981 C CA . THR A 1 377 ? -24.141 0.552 28.163 1.00 87.75 377 THR A CA 1
ATOM 2982 C C . THR A 1 377 ? -24.526 -0.137 26.846 1.00 87.75 377 THR A C 1
ATOM 2984 O O . THR A 1 377 ? -23.672 -0.613 26.096 1.00 87.75 377 THR A O 1
ATOM 2987 N N . VAL A 1 378 ? -25.821 -0.174 26.528 1.00 91.50 378 VAL A N 1
ATOM 2988 C CA . VAL A 1 378 ? -26.345 -0.658 25.243 1.00 91.50 378 VAL A CA 1
ATOM 2989 C C . VAL A 1 378 ? -26.569 0.528 24.317 1.00 91.50 378 VAL A C 1
ATOM 2991 O O . VAL A 1 378 ? -27.290 1.467 24.648 1.00 91.50 378 VAL A O 1
ATOM 2994 N N . ARG A 1 379 ? -25.983 0.467 23.125 1.00 92.12 379 ARG A N 1
ATOM 2995 C CA . ARG A 1 379 ? -26.146 1.468 22.072 1.00 92.12 379 ARG A CA 1
ATOM 2996 C C . ARG A 1 379 ? -27.204 1.031 21.076 1.00 92.12 379 ARG A C 1
ATOM 2998 O O . ARG A 1 379 ? -27.253 -0.132 20.684 1.00 92.12 379 ARG A O 1
ATOM 3005 N N . ILE A 1 380 ? -28.057 1.957 20.669 1.00 92.25 380 ILE A N 1
ATOM 3006 C CA . ILE A 1 380 ? -29.265 1.664 19.903 1.00 92.25 380 ILE A CA 1
ATOM 3007 C C . ILE A 1 380 ? -29.214 2.448 18.604 1.00 92.25 380 ILE A C 1
ATOM 3009 O O . ILE A 1 380 ? -29.033 3.664 18.622 1.00 92.25 380 ILE A O 1
ATOM 3013 N N . LEU A 1 381 ? -29.400 1.748 17.488 1.00 92.12 381 LEU A N 1
ATOM 3014 C CA . LEU A 1 381 ? -29.557 2.347 16.167 1.00 92.12 381 LEU A CA 1
ATOM 3015 C C . LEU A 1 381 ? -30.911 1.946 15.589 1.00 92.12 381 LEU A C 1
ATOM 3017 O O . LEU A 1 381 ? -31.249 0.763 15.538 1.00 92.12 381 LEU A O 1
ATOM 3021 N N . MET A 1 382 ? -31.678 2.930 15.135 1.00 90.06 382 MET A N 1
ATOM 3022 C CA . MET A 1 382 ? -32.979 2.725 14.499 1.00 90.06 382 MET A CA 1
ATOM 3023 C C . MET A 1 382 ? -33.084 3.587 13.249 1.00 90.06 382 MET A C 1
ATOM 3025 O O . MET A 1 382 ? -32.537 4.687 13.198 1.00 90.06 382 MET A O 1
ATOM 3029 N N . ARG A 1 383 ? -33.816 3.128 12.236 1.00 86.00 383 ARG A N 1
ATOM 3030 C CA . ARG A 1 383 ? -34.143 3.973 11.085 1.00 86.00 383 ARG A CA 1
ATOM 3031 C C . ARG A 1 383 ? -35.000 5.171 11.511 1.00 86.00 383 ARG A C 1
ATOM 3033 O O . ARG A 1 383 ? -35.972 5.022 12.250 1.00 86.00 383 ARG A O 1
ATOM 3040 N N . LYS A 1 384 ? -34.675 6.356 10.992 1.00 86.19 384 LYS A N 1
ATOM 3041 C CA . LYS A 1 384 ? -35.465 7.579 11.175 1.00 86.19 384 LYS A CA 1
ATOM 3042 C C . LYS A 1 384 ? -36.731 7.533 10.313 1.00 86.19 384 LYS A C 1
ATOM 3044 O O . LYS A 1 384 ? -36.789 8.126 9.240 1.00 86.19 384 LYS A O 1
ATOM 3049 N N . ASP A 1 385 ? -37.733 6.789 10.766 1.00 84.81 385 ASP A N 1
ATOM 3050 C CA . ASP A 1 385 ? -39.020 6.653 10.086 1.00 84.81 385 ASP A CA 1
ATOM 3051 C C . ASP A 1 385 ? -40.141 6.418 11.108 1.00 84.81 385 ASP A C 1
ATOM 3053 O O . ASP A 1 385 ? -40.090 5.514 11.943 1.00 84.81 385 ASP A O 1
ATOM 3057 N N . ALA A 1 386 ? -41.173 7.255 11.044 1.00 83.88 386 ALA A N 1
ATOM 3058 C CA . ALA A 1 386 ? -42.324 7.192 11.931 1.00 83.88 386 ALA A CA 1
ATOM 3059 C C . ALA A 1 386 ? -43.118 5.878 11.783 1.00 83.88 386 ALA A C 1
ATOM 3061 O O . ALA A 1 386 ? -43.646 5.347 12.762 1.00 83.88 386 ALA A O 1
ATOM 3062 N N . ASN A 1 387 ? -43.182 5.314 10.575 1.00 83.38 387 ASN A N 1
ATOM 3063 C CA . ASN A 1 387 ? -43.902 4.063 10.343 1.00 83.38 387 ASN A CA 1
ATOM 3064 C C . ASN A 1 387 ? -43.208 2.879 11.020 1.00 83.38 387 ASN A C 1
ATOM 3066 O O . ASN A 1 387 ? -43.886 1.998 11.547 1.00 83.38 387 ASN A O 1
ATOM 3070 N N . VAL A 1 388 ? -41.874 2.896 11.073 1.00 84.06 388 VAL A N 1
ATOM 3071 C CA . VAL A 1 388 ? -41.068 1.876 11.760 1.00 84.06 388 VAL A CA 1
ATOM 3072 C C . VAL A 1 388 ? -41.424 1.829 13.244 1.00 84.06 388 VAL A C 1
ATOM 3074 O O . VAL A 1 388 ? -41.698 0.757 13.775 1.00 84.06 388 VAL A O 1
ATOM 3077 N N . VAL A 1 389 ? -41.532 2.989 13.903 1.00 85.88 389 VAL A N 1
ATOM 3078 C CA . VAL A 1 389 ? -41.920 3.064 15.324 1.00 85.88 389 VAL A CA 1
ATOM 3079 C C . VAL A 1 389 ? -43.319 2.509 15.565 1.00 85.88 389 VAL A C 1
ATOM 3081 O O . VAL A 1 389 ? -43.524 1.785 16.536 1.00 85.88 389 VAL A O 1
ATOM 3084 N N . ARG A 1 390 ? -44.278 2.788 14.676 1.00 85.56 390 ARG A N 1
ATOM 3085 C CA . ARG A 1 390 ? -45.627 2.214 14.778 1.00 85.56 390 ARG A CA 1
ATOM 3086 C C . ARG A 1 390 ? -45.583 0.685 14.772 1.00 85.56 390 ARG A C 1
ATOM 3088 O O . ARG A 1 390 ? -46.123 0.058 15.675 1.00 85.56 390 ARG A O 1
ATOM 3095 N N . HIS A 1 391 ? -44.889 0.103 13.798 1.00 84.94 391 HIS A N 1
ATOM 3096 C CA . HIS A 1 391 ? -44.761 -1.348 13.682 1.00 84.94 391 HIS A CA 1
ATOM 3097 C C . HIS A 1 391 ? -43.954 -1.977 14.829 1.00 84.94 391 HIS A C 1
ATOM 3099 O O . HIS A 1 391 ? -44.235 -3.104 15.235 1.00 84.94 391 HIS A O 1
ATOM 3105 N N . LEU A 1 392 ? -42.979 -1.250 15.384 1.00 86.69 392 LEU A N 1
ATOM 3106 C CA . LEU A 1 392 ? -42.240 -1.671 16.572 1.00 86.69 392 LEU A CA 1
ATOM 3107 C C . LEU A 1 392 ? -43.122 -1.723 17.820 1.00 86.69 392 LEU A C 1
ATOM 3109 O O . LEU A 1 392 ? -42.990 -2.666 18.590 1.00 86.69 392 LEU A O 1
ATOM 3113 N N . VAL A 1 393 ? -44.024 -0.755 18.020 1.00 86.88 393 VAL A N 1
ATOM 3114 C CA . VAL A 1 393 ? -44.948 -0.750 19.169 1.00 86.88 393 VAL A CA 1
ATOM 3115 C C . VAL A 1 393 ? -45.845 -1.988 19.155 1.00 86.88 393 VAL A C 1
ATOM 3117 O O . VAL A 1 393 ? -45.982 -2.646 20.187 1.00 86.88 393 VAL A O 1
ATOM 3120 N N . ASP A 1 394 ? -46.374 -2.348 17.985 1.00 83.81 394 ASP A N 1
ATOM 3121 C CA . ASP A 1 394 ? -47.196 -3.550 17.815 1.00 83.81 394 ASP A CA 1
ATOM 3122 C C . ASP A 1 394 ? -46.381 -4.829 18.067 1.00 83.81 394 ASP A C 1
ATOM 3124 O O . ASP A 1 394 ? -46.814 -5.720 18.799 1.00 83.81 394 ASP A O 1
ATOM 3128 N N . ALA A 1 395 ? -45.162 -4.904 17.520 1.00 84.81 395 ALA A N 1
ATOM 3129 C CA . ALA A 1 395 ? -44.275 -6.048 17.720 1.00 84.81 395 ALA A CA 1
ATOM 3130 C C . ALA A 1 395 ? -43.816 -6.191 19.183 1.00 84.81 395 ALA A C 1
ATOM 3132 O O . ALA A 1 395 ? -43.670 -7.303 19.693 1.00 84.81 395 ALA A O 1
ATOM 3133 N N . PHE A 1 396 ? -43.600 -5.075 19.883 1.00 87.44 396 PHE A N 1
ATOM 3134 C CA . PHE A 1 396 ? -43.104 -5.065 21.258 1.00 87.44 396 PHE A CA 1
ATOM 3135 C C . PHE A 1 396 ? -44.170 -5.451 22.287 1.00 87.44 396 PHE A C 1
ATOM 3137 O O . PHE A 1 396 ? -43.822 -5.826 23.408 1.00 87.44 396 PHE A O 1
ATOM 3144 N N . ALA A 1 397 ? -45.454 -5.428 21.916 1.00 82.00 397 ALA A N 1
ATOM 3145 C CA . ALA A 1 397 ? -46.547 -5.855 22.786 1.00 82.00 397 ALA A CA 1
ATOM 3146 C C . ALA A 1 397 ? -46.436 -7.331 23.219 1.00 82.00 397 ALA A C 1
ATOM 3148 O O . ALA A 1 397 ? -46.985 -7.704 24.253 1.00 82.00 397 ALA A O 1
ATOM 3149 N N . GLN A 1 398 ? -45.707 -8.154 22.456 1.00 81.75 398 GLN A N 1
ATOM 3150 C CA . GLN A 1 398 ? -45.516 -9.586 22.713 1.00 81.75 398 GLN A CA 1
ATOM 3151 C C . GLN A 1 398 ? -44.166 -9.921 23.375 1.00 81.75 398 GLN A C 1
ATOM 3153 O O . GLN A 1 398 ? -43.825 -11.095 23.513 1.00 81.75 398 GLN A O 1
ATOM 3158 N N . LEU A 1 399 ? -43.377 -8.918 23.781 1.00 83.62 399 LEU A N 1
ATOM 3159 C CA . LEU A 1 399 ? -42.060 -9.161 24.371 1.00 83.62 399 LEU A CA 1
ATOM 3160 C C . LEU A 1 399 ? -42.151 -9.837 25.753 1.00 83.62 399 LEU A C 1
ATOM 3162 O O . LEU A 1 399 ? -42.988 -9.456 26.580 1.00 83.62 399 LEU A O 1
ATOM 3166 N N . PRO A 1 400 ? -41.250 -10.790 26.056 1.00 84.81 400 PRO A N 1
ATOM 3167 C CA . PRO A 1 400 ? -41.163 -11.394 27.379 1.00 84.81 400 PRO A CA 1
ATOM 3168 C C . PRO A 1 400 ? -40.682 -10.378 28.424 1.00 84.81 400 PRO A C 1
ATOM 3170 O O . PRO A 1 400 ? -40.014 -9.392 28.107 1.00 84.81 400 PRO A O 1
ATOM 3173 N N . ALA A 1 401 ? -40.971 -10.645 29.702 1.00 79.06 401 ALA A N 1
ATOM 3174 C CA . ALA A 1 401 ? -40.634 -9.746 30.811 1.00 79.06 401 ALA A CA 1
ATOM 3175 C C . ALA A 1 401 ? -39.137 -9.381 30.886 1.00 79.06 401 ALA A C 1
ATOM 3177 O O . ALA A 1 401 ? -38.796 -8.248 31.219 1.00 79.06 401 ALA A O 1
ATOM 3178 N N . SER A 1 402 ? -38.248 -10.308 30.515 1.00 81.56 402 SER A N 1
ATOM 3179 C CA . SER A 1 402 ? -36.795 -10.095 30.464 1.00 81.56 402 SER A CA 1
ATOM 3180 C C . SER A 1 402 ? -36.353 -9.056 29.427 1.00 81.56 402 SER A C 1
ATOM 3182 O O . SER A 1 402 ? -35.276 -8.484 29.564 1.00 81.56 402 SER A O 1
ATOM 3184 N N . GLU A 1 403 ? -37.169 -8.783 28.407 1.00 84.38 403 GLU A N 1
ATOM 3185 C CA . GLU A 1 403 ? -36.855 -7.853 27.318 1.00 84.38 403 GLU A CA 1
ATOM 3186 C C . GLU A 1 403 ? -37.646 -6.541 27.386 1.00 84.38 403 GLU A C 1
ATOM 3188 O O . GLU A 1 403 ? -37.485 -5.676 26.527 1.00 84.38 403 GLU A O 1
ATOM 3193 N N . GLN A 1 404 ? -38.457 -6.336 28.428 1.00 84.75 404 GLN A N 1
ATOM 3194 C CA . GLN A 1 404 ? -39.255 -5.113 28.592 1.00 84.75 404 GLN A CA 1
ATOM 3195 C C . GLN A 1 404 ? -38.405 -3.838 28.698 1.00 84.75 404 GLN A C 1
ATOM 3197 O O . GLN A 1 404 ? -38.895 -2.748 28.406 1.00 84.75 404 GLN A O 1
ATOM 3202 N N . TRP A 1 405 ? -37.115 -3.946 29.029 1.00 85.88 405 TRP A N 1
ATOM 3203 C CA . TRP A 1 405 ? -36.183 -2.817 28.964 1.00 85.88 405 TRP A CA 1
ATOM 3204 C C . TRP A 1 405 ? -36.058 -2.239 27.541 1.00 85.88 405 TRP A C 1
ATOM 3206 O O . TRP A 1 405 ? -35.865 -1.035 27.402 1.00 85.88 405 TRP A O 1
ATOM 3216 N N . LYS A 1 406 ? -36.267 -3.042 26.481 1.00 89.25 406 LYS A N 1
ATOM 3217 C CA . LYS A 1 406 ? -36.283 -2.577 25.080 1.00 89.25 406 LYS A CA 1
ATOM 3218 C C . LYS A 1 406 ? -37.417 -1.581 24.813 1.00 89.25 406 LYS A C 1
ATOM 3220 O O . LYS A 1 406 ? -37.249 -0.672 24.002 1.00 89.25 406 LYS A O 1
ATOM 3225 N N . ILE A 1 407 ? -38.544 -1.712 25.522 1.00 88.44 407 ILE A N 1
ATOM 3226 C CA . ILE A 1 407 ? -39.671 -0.766 25.461 1.00 88.44 407 ILE A CA 1
ATOM 3227 C C . ILE A 1 407 ? -39.251 0.585 26.044 1.00 88.44 407 ILE A C 1
ATOM 3229 O O . ILE A 1 407 ? -39.522 1.632 25.457 1.00 88.44 407 ILE A O 1
ATOM 3233 N N . LEU A 1 408 ? -38.565 0.570 27.190 1.00 87.31 408 LEU A N 1
ATOM 3234 C CA . LEU A 1 408 ? -38.073 1.786 27.841 1.00 87.31 408 LEU A CA 1
ATOM 3235 C C . LEU A 1 408 ? -36.969 2.460 27.015 1.00 87.31 408 LEU A C 1
ATOM 3237 O O . LEU A 1 408 ? -36.943 3.682 26.895 1.00 87.31 408 LEU A O 1
ATOM 3241 N N . ALA A 1 409 ? -36.121 1.655 26.384 1.00 87.88 409 ALA A N 1
ATOM 3242 C CA . ALA A 1 409 ? -35.090 2.099 25.465 1.00 87.88 409 ALA A CA 1
ATOM 3243 C C . ALA A 1 409 ? -35.673 2.778 24.210 1.00 87.88 409 ALA A C 1
ATOM 3245 O O . ALA A 1 409 ? -35.244 3.871 23.841 1.00 87.88 409 ALA A O 1
ATOM 3246 N N . LEU A 1 410 ? -36.712 2.188 23.602 1.00 89.06 410 LEU A N 1
ATOM 3247 C CA . LEU A 1 410 ? -37.459 2.803 22.498 1.00 89.06 410 LEU A CA 1
ATOM 3248 C C . LEU A 1 410 ? -38.115 4.121 22.933 1.00 89.06 410 LEU A C 1
ATOM 3250 O O . LEU A 1 410 ? -38.058 5.109 22.207 1.00 89.06 410 LEU A O 1
ATOM 3254 N N . ARG A 1 411 ? -38.697 4.158 24.136 1.00 89.06 411 ARG A N 1
ATOM 3255 C CA . ARG A 1 411 ? -39.281 5.377 24.704 1.00 89.06 411 ARG A CA 1
ATOM 3256 C C . ARG A 1 411 ? -38.236 6.485 24.874 1.00 89.06 411 ARG A C 1
ATOM 3258 O O . ARG A 1 411 ? -38.505 7.610 24.470 1.00 89.06 411 ARG A O 1
ATOM 3265 N N . ASN A 1 412 ? -37.052 6.180 25.406 1.00 87.38 412 ASN A N 1
ATOM 3266 C CA . ASN A 1 412 ? -35.961 7.157 25.503 1.00 87.38 412 ASN A CA 1
ATOM 3267 C C . ASN A 1 412 ? -35.539 7.691 24.128 1.00 87.38 412 ASN A C 1
ATOM 3269 O O . ASN A 1 412 ? -35.310 8.887 23.991 1.00 87.38 412 ASN A O 1
ATOM 3273 N N . LEU A 1 413 ? -35.479 6.827 23.110 1.00 87.81 413 LEU A N 1
ATOM 3274 C CA . LEU A 1 413 ? -35.137 7.226 21.743 1.00 87.81 413 LEU A CA 1
ATOM 3275 C C . LEU A 1 413 ? -36.190 8.169 21.131 1.00 87.81 413 LEU A C 1
ATOM 3277 O O . LEU A 1 413 ? -35.839 9.123 20.442 1.00 87.81 413 LEU A O 1
ATOM 3281 N N . ILE A 1 414 ? -37.477 7.924 21.400 1.00 87.88 414 ILE A N 1
ATOM 3282 C CA . ILE A 1 414 ? -38.583 8.792 20.968 1.00 87.88 414 ILE A CA 1
ATOM 3283 C C . ILE A 1 414 ? -38.546 10.136 21.706 1.00 87.88 414 ILE A C 1
ATOM 3285 O O . ILE A 1 414 ? -38.681 11.181 21.072 1.00 87.88 414 ILE A O 1
ATOM 3289 N N . ASP A 1 415 ? -38.343 10.112 23.026 1.00 85.00 415 ASP A N 1
ATOM 3290 C CA . ASP A 1 415 ? -38.288 11.312 23.870 1.00 85.00 415 ASP A CA 1
ATOM 3291 C C . ASP A 1 415 ? -37.067 12.197 23.519 1.00 85.00 415 ASP A C 1
ATOM 3293 O O . ASP A 1 415 ? -37.143 13.417 23.650 1.00 85.00 415 ASP A O 1
ATOM 3297 N N . ALA A 1 416 ? -35.964 11.605 23.040 1.00 84.38 416 ALA A N 1
ATOM 3298 C CA . ALA A 1 416 ? -34.765 12.321 22.590 1.00 84.38 416 ALA A CA 1
ATOM 3299 C C . ALA A 1 416 ? -34.921 13.007 21.219 1.00 84.38 416 ALA A C 1
ATOM 3301 O O . ALA A 1 416 ? -34.195 13.957 20.932 1.00 84.38 416 ALA A O 1
ATOM 3302 N N . HIS A 1 417 ? -35.865 12.548 20.390 1.00 85.56 417 HIS A N 1
ATOM 3303 C CA . HIS A 1 417 ? -36.101 13.047 19.029 1.00 85.56 417 HIS A CA 1
ATOM 3304 C C . HIS A 1 417 ? -37.581 13.395 18.783 1.00 85.56 417 HIS A C 1
ATOM 3306 O O . HIS A 1 417 ? -38.221 12.835 17.880 1.00 85.56 417 HIS A O 1
ATOM 3312 N N . PRO A 1 418 ? -38.170 14.307 19.581 1.00 81.19 418 PRO A N 1
ATOM 3313 C CA . PRO A 1 418 ? -39.602 14.591 19.543 1.00 81.19 418 PRO A CA 1
ATOM 3314 C C . PRO A 1 418 ? -40.072 15.129 18.185 1.00 81.19 418 PRO A C 1
ATOM 3316 O O . PRO A 1 418 ? -41.187 14.826 17.762 1.00 81.19 418 PRO A O 1
ATOM 3319 N N . GLU A 1 419 ? -39.232 15.889 17.479 1.00 83.25 419 GLU A N 1
ATOM 3320 C CA . GLU A 1 419 ? -39.508 16.488 16.168 1.00 83.25 419 GLU A CA 1
ATOM 3321 C C . GLU A 1 419 ? -39.822 15.459 15.075 1.00 83.25 419 GLU A C 1
ATOM 3323 O O . GLU A 1 419 ? -40.588 15.747 14.158 1.00 83.25 419 GLU A O 1
ATOM 3328 N N . VAL A 1 420 ? -39.284 14.243 15.187 1.00 80.81 420 VAL A N 1
ATOM 3329 C CA . VAL A 1 420 ? -39.462 13.181 14.185 1.00 80.81 420 VAL A CA 1
ATOM 3330 C C . VAL A 1 420 ? -40.833 12.513 14.311 1.00 80.81 420 VAL A C 1
ATOM 3332 O O . VAL A 1 420 ? -41.391 12.037 13.322 1.00 80.81 420 VAL A O 1
ATOM 3335 N N . PHE A 1 421 ? -41.400 12.490 15.520 1.00 84.00 421 PHE A N 1
ATOM 3336 C CA . PHE A 1 421 ? -42.549 11.648 15.858 1.00 84.00 421 PHE A CA 1
ATOM 3337 C C . PHE A 1 421 ? -43.835 12.420 16.173 1.00 84.00 421 PHE A C 1
ATOM 3339 O O . PHE A 1 421 ? -44.858 11.798 16.462 1.00 84.00 421 PHE A O 1
ATOM 3346 N N . GLN A 1 422 ? -43.835 13.756 16.085 1.00 80.50 422 GLN A N 1
ATOM 3347 C CA . GLN A 1 422 ? -45.000 14.586 16.439 1.00 80.50 422 GLN A CA 1
ATOM 3348 C C . GLN A 1 422 ? -46.289 14.151 15.726 1.00 80.50 422 GLN A C 1
ATOM 3350 O O . GLN A 1 422 ? -47.360 14.120 16.331 1.00 80.50 422 GLN A O 1
ATOM 3355 N N . THR A 1 423 ? -46.185 13.766 14.453 1.00 81.00 423 THR A N 1
ATOM 3356 C CA . THR A 1 423 ? -47.319 13.335 13.623 1.00 81.00 423 THR A CA 1
ATOM 3357 C C . THR A 1 423 ? -47.904 11.986 14.054 1.00 81.00 423 THR A C 1
ATOM 3359 O O . THR A 1 423 ? -49.109 11.779 13.911 1.00 81.00 423 THR A O 1
ATOM 3362 N N . LEU A 1 424 ? -47.108 11.085 14.646 1.00 81.75 424 LEU A N 1
ATOM 3363 C CA . LEU A 1 424 ? -47.606 9.815 15.197 1.00 81.75 424 LEU A CA 1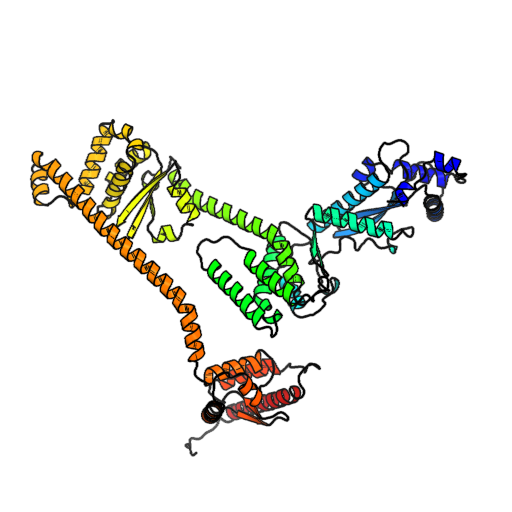
ATOM 3364 C C . LEU A 1 424 ? -48.485 10.051 16.419 1.00 81.75 424 LEU A C 1
ATOM 3366 O O . LEU A 1 424 ? -49.565 9.476 16.532 1.00 81.75 424 LEU A O 1
ATOM 3370 N N . PHE A 1 425 ? -48.056 10.948 17.308 1.00 81.50 425 PHE A N 1
ATOM 3371 C CA . PHE A 1 425 ? -48.795 11.276 18.524 1.00 81.50 425 PHE A CA 1
ATOM 3372 C C . PHE A 1 425 ? -50.072 12.086 18.260 1.00 81.50 425 PHE A C 1
ATOM 3374 O O . PHE A 1 425 ? -50.861 12.294 19.178 1.00 81.50 425 PHE A O 1
ATOM 3381 N N . GLN A 1 426 ? -50.342 12.527 17.031 1.00 83.38 426 GLN A N 1
ATOM 3382 C CA . GLN A 1 426 ? -51.647 13.095 16.673 1.00 83.38 426 GLN A CA 1
ATOM 3383 C C . GLN A 1 426 ? -52.713 12.009 16.466 1.00 83.38 426 GLN A C 1
ATOM 3385 O O . GLN A 1 426 ? -53.901 12.284 16.635 1.00 83.38 426 GLN A O 1
ATOM 3390 N N . ARG A 1 427 ? -52.309 10.768 16.169 1.00 82.94 427 ARG A N 1
ATOM 3391 C CA . ARG A 1 427 ? -53.228 9.653 15.932 1.00 82.94 427 ARG A CA 1
ATOM 3392 C C . ARG A 1 427 ? -53.642 8.980 17.245 1.00 82.94 427 ARG A C 1
ATOM 3394 O O . ARG A 1 427 ? -52.819 8.740 18.130 1.00 82.94 427 ARG A O 1
ATOM 3401 N N . LYS A 1 428 ? -54.942 8.711 17.394 1.00 84.50 428 LYS A N 1
ATOM 3402 C CA . LYS A 1 428 ? -55.533 8.194 18.642 1.00 84.50 428 LYS A CA 1
ATOM 3403 C C . LYS A 1 428 ? -55.210 6.713 18.878 1.00 84.50 428 LYS A C 1
ATOM 3405 O O . LYS A 1 428 ? -54.840 6.342 19.984 1.00 84.50 428 LYS A O 1
ATOM 3410 N N . ASP A 1 429 ? -55.276 5.909 17.825 1.00 86.06 429 ASP A N 1
ATOM 3411 C CA . ASP A 1 429 ? -54.917 4.484 17.793 1.00 86.06 429 ASP A CA 1
ATOM 3412 C C . ASP A 1 429 ? -53.480 4.220 18.274 1.00 86.06 429 ASP A C 1
ATOM 3414 O O . ASP A 1 429 ? -53.239 3.349 19.114 1.00 86.06 429 ASP A O 1
ATOM 3418 N N . PHE A 1 430 ? -52.524 5.019 17.795 1.00 86.38 430 PHE A N 1
ATOM 3419 C CA . PHE A 1 430 ? -51.128 4.920 18.210 1.00 86.38 430 PHE A CA 1
ATOM 3420 C C . PHE A 1 430 ? -50.941 5.330 19.674 1.00 86.38 430 PHE A C 1
ATOM 3422 O O . PHE A 1 430 ? -50.256 4.633 20.420 1.00 86.38 430 PHE A O 1
ATOM 3429 N N . LYS A 1 431 ? -51.574 6.428 20.114 1.00 84.50 431 LYS A N 1
ATOM 3430 C CA . LYS A 1 431 ? -51.546 6.874 21.520 1.00 84.50 431 LYS A CA 1
ATOM 3431 C C . LYS A 1 431 ? -52.037 5.790 22.478 1.00 84.50 431 LYS A C 1
ATOM 3433 O O . LYS A 1 431 ? -51.409 5.577 23.515 1.00 84.50 431 LYS A O 1
ATOM 3438 N N . ASP A 1 432 ? -53.125 5.111 22.126 1.00 84.44 432 ASP A N 1
ATOM 3439 C CA . ASP A 1 432 ? -53.707 4.053 22.951 1.00 84.44 432 ASP A CA 1
ATOM 3440 C C . ASP A 1 432 ? -52.775 2.828 23.019 1.00 84.44 432 ASP A C 1
ATOM 3442 O O . ASP A 1 432 ? -52.468 2.348 24.115 1.00 84.44 432 ASP A O 1
ATOM 3446 N N . SER A 1 433 ? -52.233 2.394 21.875 1.00 84.56 433 SER A N 1
ATOM 3447 C CA . SER A 1 433 ? -51.330 1.233 21.773 1.00 84.56 433 SER A CA 1
ATOM 3448 C C . SER A 1 433 ? -49.979 1.476 22.461 1.00 84.56 433 SER A C 1
ATOM 3450 O O . SER A 1 433 ? -49.533 0.674 23.283 1.00 84.56 433 SER A O 1
ATOM 3452 N N . TYR A 1 434 ? -49.353 2.629 22.209 1.00 85.75 434 TYR A N 1
ATOM 3453 C CA . TYR A 1 434 ? -48.113 3.045 22.871 1.00 85.75 434 TYR A CA 1
ATOM 3454 C C . TYR A 1 434 ? -48.313 3.240 24.378 1.00 85.75 434 TYR A C 1
ATOM 3456 O O . TYR A 1 434 ? -47.481 2.824 25.186 1.00 85.75 434 TYR A O 1
ATOM 3464 N N . GLY A 1 435 ? -49.451 3.820 24.774 1.00 83.69 435 GLY A N 1
ATOM 3465 C CA . GLY A 1 435 ? -49.840 3.949 26.171 1.00 83.69 435 GLY A CA 1
ATOM 3466 C C . GLY A 1 435 ? -49.917 2.589 26.858 1.00 83.69 435 GLY A C 1
ATOM 3467 O O . GLY A 1 435 ? -49.310 2.414 27.912 1.00 83.69 435 GLY A O 1
ATOM 3468 N N . GLN A 1 436 ? -50.607 1.616 26.256 1.00 84.25 436 GLN A N 1
ATOM 3469 C CA . GLN A 1 436 ? -50.714 0.253 26.780 1.00 84.25 436 GLN A CA 1
ATOM 3470 C C . GLN A 1 436 ? -49.348 -0.438 26.890 1.00 84.25 436 GLN A C 1
ATOM 3472 O O . GLN A 1 436 ? -49.053 -1.009 27.940 1.00 84.25 436 GLN A O 1
ATOM 3477 N N . LEU A 1 437 ? -48.493 -0.309 25.872 1.00 86.25 437 LEU A N 1
ATOM 3478 C CA . LEU A 1 437 ? -47.131 -0.848 25.881 1.00 86.25 437 LEU A CA 1
ATOM 3479 C C . LEU A 1 437 ? -46.300 -0.289 27.049 1.00 86.25 437 LEU A C 1
ATOM 3481 O O . LEU A 1 437 ? -45.652 -1.037 27.784 1.00 86.25 437 LEU A O 1
ATOM 3485 N N . LEU A 1 438 ? -46.370 1.025 27.277 1.00 84.50 438 LEU A N 1
ATOM 3486 C CA . LEU A 1 438 ? -45.704 1.669 28.406 1.00 84.50 438 LEU A CA 1
ATOM 3487 C C . LEU A 1 438 ? -46.256 1.198 29.756 1.00 84.50 438 LEU A C 1
ATOM 3489 O O . LEU A 1 438 ? -45.481 1.023 30.697 1.00 84.50 438 LEU A O 1
ATOM 3493 N N . ARG A 1 439 ? -47.570 0.956 29.877 1.00 82.25 439 ARG A N 1
ATOM 3494 C CA . ARG A 1 439 ? -48.141 0.404 31.120 1.00 82.25 439 ARG A CA 1
ATOM 3495 C C . ARG A 1 439 ? -47.536 -0.953 31.448 1.00 82.25 439 ARG A C 1
ATOM 3497 O O . ARG A 1 439 ? -47.212 -1.174 32.610 1.00 82.25 439 ARG A O 1
ATOM 3504 N N . THR A 1 440 ? -47.335 -1.810 30.449 1.00 83.38 440 THR A N 1
ATOM 3505 C CA . THR A 1 440 ? -46.695 -3.120 30.620 1.00 83.38 440 THR A CA 1
ATOM 3506 C C . THR A 1 440 ? -45.281 -2.986 31.185 1.00 83.38 440 THR A C 1
ATOM 3508 O O . THR A 1 440 ? -44.955 -3.665 32.154 1.00 83.38 440 THR A O 1
ATOM 3511 N N . ALA A 1 441 ? -44.472 -2.064 30.653 1.00 82.75 441 ALA A N 1
ATOM 3512 C CA . ALA A 1 441 ? -43.102 -1.843 31.125 1.00 82.75 441 ALA A CA 1
ATOM 3513 C C . ALA A 1 441 ? -43.026 -1.147 32.501 1.00 82.75 441 ALA A C 1
ATOM 3515 O O . ALA A 1 441 ? -42.114 -1.413 33.280 1.00 82.75 441 ALA A O 1
ATOM 3516 N N . TYR A 1 442 ? -43.979 -0.267 32.836 1.00 82.75 442 TYR A N 1
ATOM 3517 C CA . TYR A 1 442 ? -44.010 0.425 34.133 1.00 82.75 442 TYR A CA 1
ATOM 3518 C C . TYR A 1 442 ? -44.652 -0.396 35.258 1.00 82.75 442 TYR A C 1
ATOM 3520 O O . TYR A 1 442 ? -44.341 -0.162 36.426 1.00 82.75 442 TYR A O 1
ATOM 3528 N N . TRP A 1 443 ? -45.537 -1.349 34.948 1.00 81.38 443 TRP A N 1
ATOM 3529 C CA . TRP A 1 443 ? -46.268 -2.143 35.945 1.00 81.38 443 TRP A CA 1
ATOM 3530 C C . TRP A 1 443 ? -45.372 -2.791 37.019 1.00 81.38 443 TRP A C 1
ATOM 3532 O O . TRP A 1 443 ? -45.713 -2.690 38.201 1.00 81.38 443 TRP A O 1
ATOM 3542 N N . PRO A 1 444 ? -44.203 -3.378 36.683 1.00 80.12 444 PRO A N 1
ATOM 3543 C CA . PRO A 1 444 ? -43.291 -3.959 37.669 1.00 80.12 444 PRO A CA 1
ATOM 3544 C C . PRO A 1 444 ? -42.617 -2.924 38.582 1.00 80.12 444 PRO A C 1
ATOM 3546 O O . PRO A 1 444 ? -42.151 -3.283 39.663 1.00 80.12 444 PRO A O 1
ATOM 3549 N N . LEU A 1 445 ? -42.575 -1.653 38.174 1.00 78.31 445 LEU A N 1
ATOM 3550 C CA . LEU A 1 445 ? -41.868 -0.564 38.858 1.00 78.31 445 LEU A CA 1
ATOM 3551 C C . LEU A 1 445 ? -42.779 0.258 39.779 1.00 78.31 445 LEU A C 1
ATOM 3553 O O . LEU A 1 445 ? -42.302 0.910 40.706 1.00 78.31 445 LEU A O 1
ATOM 3557 N N . ILE A 1 446 ? -44.095 0.205 39.560 1.00 80.06 446 ILE A N 1
ATOM 3558 C CA . ILE A 1 446 ? -45.092 0.850 40.423 1.00 80.06 446 ILE A CA 1
ATOM 3559 C C . ILE A 1 446 ? -45.112 0.137 41.790 1.00 80.06 446 ILE A C 1
ATOM 3561 O O . ILE A 1 446 ? -45.060 -1.086 41.828 1.00 80.06 446 ILE A O 1
ATOM 3565 N N . PRO A 1 447 ? -45.214 0.817 42.941 1.00 80.19 447 PRO A N 1
ATOM 3566 C CA . PRO A 1 447 ? -45.327 0.140 44.236 1.00 80.19 447 PRO A CA 1
ATOM 3567 C C . PRO A 1 447 ? -46.541 -0.806 44.324 1.00 80.19 447 PRO A C 1
ATOM 3569 O O . PRO A 1 447 ? -47.614 -0.482 43.814 1.00 80.19 447 PRO A O 1
ATOM 3572 N N . TRP A 1 448 ? -46.395 -1.960 44.989 1.00 80.94 448 TRP A N 1
ATOM 3573 C CA . TRP A 1 448 ? -47.427 -3.015 45.034 1.00 80.94 448 TRP A CA 1
ATOM 3574 C C . TRP A 1 448 ? -48.794 -2.514 45.533 1.00 80.94 448 TRP A C 1
ATOM 3576 O O . TRP A 1 448 ? -49.826 -2.902 44.992 1.00 80.94 448 TRP A O 1
ATOM 3586 N N . TYR A 1 449 ? -48.808 -1.593 46.501 1.00 77.19 449 TYR A N 1
ATOM 3587 C CA . TYR A 1 449 ? -50.038 -1.022 47.051 1.00 77.19 449 TYR A CA 1
ATOM 3588 C C . TYR A 1 449 ? -50.784 -0.156 46.024 1.00 77.19 449 TYR A C 1
ATOM 3590 O O . TYR A 1 449 ? -52.003 -0.238 45.931 1.00 77.19 449 TYR A O 1
ATOM 3598 N N . ILE A 1 450 ? -50.074 0.605 45.178 1.00 77.75 450 ILE A N 1
ATOM 3599 C CA . ILE A 1 450 ? -50.684 1.379 44.078 1.00 77.75 450 ILE A CA 1
ATOM 3600 C C . ILE A 1 450 ? -51.208 0.437 42.988 1.00 77.75 450 ILE A C 1
ATOM 3602 O O . ILE A 1 450 ? -52.284 0.679 42.444 1.00 77.75 450 ILE A O 1
ATOM 3606 N N . ARG A 1 451 ? -50.499 -0.665 42.698 1.00 76.81 451 ARG A N 1
ATOM 3607 C CA . ARG A 1 451 ? -50.987 -1.694 41.760 1.00 76.81 451 ARG A CA 1
ATOM 3608 C C . ARG A 1 451 ? -52.310 -2.299 42.226 1.00 76.81 451 ARG A C 1
ATOM 3610 O O . ARG A 1 451 ? -53.186 -2.509 41.396 1.00 76.81 451 ARG A O 1
ATOM 3617 N N . LEU A 1 452 ? -52.467 -2.527 43.533 1.00 75.81 452 LEU A N 1
ATOM 3618 C CA . LEU A 1 452 ? -53.700 -3.057 44.119 1.00 75.81 452 LEU A CA 1
ATOM 3619 C C . LEU A 1 452 ? -54.881 -2.096 43.893 1.00 75.81 452 LEU A C 1
ATOM 3621 O O . LEU A 1 452 ? -55.921 -2.507 43.389 1.00 75.81 452 LEU A O 1
ATOM 3625 N N . PHE A 1 453 ? -54.692 -0.799 44.162 1.00 73.06 453 PHE A N 1
ATOM 3626 C CA . PHE A 1 453 ? -55.713 0.225 43.902 1.00 73.06 453 PHE A CA 1
ATOM 3627 C C . PHE A 1 453 ? -56.050 0.377 42.409 1.00 73.06 453 PHE A C 1
ATOM 3629 O O . PHE A 1 453 ? -57.212 0.586 42.057 1.00 73.06 453 PHE A O 1
ATOM 3636 N N . LEU A 1 454 ? -55.061 0.227 41.522 1.00 70.62 454 LEU A N 1
ATOM 3637 C CA . LEU A 1 454 ? -55.275 0.242 40.072 1.00 70.62 454 LEU A CA 1
ATOM 3638 C C . LEU A 1 454 ? -56.022 -1.002 39.575 1.00 70.62 454 LEU A C 1
ATOM 3640 O O . LEU A 1 454 ? -56.884 -0.876 38.709 1.00 70.62 454 LEU A O 1
ATOM 3644 N N . ALA A 1 455 ? -55.741 -2.178 40.144 1.00 70.56 455 ALA A N 1
ATOM 3645 C CA . ALA A 1 455 ? -56.445 -3.424 39.833 1.00 70.56 455 ALA A CA 1
ATOM 3646 C C . ALA A 1 455 ? -57.925 -3.388 40.259 1.00 70.56 455 ALA A C 1
ATOM 3648 O O . ALA A 1 455 ? -58.763 -4.016 39.621 1.00 70.56 455 ALA A O 1
ATOM 3649 N N . ILE A 1 456 ? -58.253 -2.600 41.289 1.00 75.75 456 ILE A N 1
ATOM 3650 C CA . ILE A 1 456 ? -59.622 -2.375 41.789 1.00 75.75 456 ILE A CA 1
ATOM 3651 C C . ILE A 1 456 ? -60.341 -1.245 41.005 1.00 75.75 456 ILE A C 1
ATOM 3653 O O . ILE A 1 456 ? -61.505 -0.942 41.248 1.00 75.75 456 ILE A O 1
ATOM 3657 N N . GLY A 1 457 ? -59.684 -0.632 40.010 1.00 62.78 457 GLY A N 1
ATOM 3658 C CA . GLY A 1 457 ? -60.294 0.353 39.106 1.00 62.78 457 GLY A CA 1
ATOM 3659 C C . GLY A 1 457 ? -60.212 1.812 39.570 1.00 62.78 457 GLY A C 1
ATOM 3660 O O . GLY A 1 457 ? -60.837 2.685 38.963 1.00 62.78 457 GLY A O 1
ATOM 3661 N N . PHE A 1 458 ? -59.425 2.119 40.607 1.00 71.50 458 PHE A N 1
ATOM 3662 C CA . PHE A 1 458 ? -59.286 3.482 41.121 1.00 71.50 458 PHE A CA 1
ATOM 3663 C C . PHE A 1 458 ? -58.331 4.323 40.253 1.00 71.50 458 PHE A C 1
ATOM 3665 O O . PHE A 1 458 ? -57.112 4.321 40.434 1.00 71.50 458 PHE A O 1
ATOM 3672 N N . ARG A 1 459 ? -58.888 5.073 39.291 1.00 63.94 459 ARG A N 1
ATOM 3673 C CA . ARG A 1 459 ? -58.114 5.867 38.311 1.00 63.94 459 ARG A CA 1
ATOM 3674 C C . ARG A 1 459 ? -57.395 7.092 38.897 1.00 63.94 459 ARG A C 1
ATOM 3676 O O . ARG A 1 459 ? -56.423 7.547 38.308 1.00 63.94 459 ARG A O 1
ATOM 3683 N N . GLY A 1 460 ? -57.803 7.592 40.068 1.00 67.81 460 GLY A N 1
ATOM 3684 C CA . GLY A 1 460 ? -57.226 8.803 40.681 1.00 67.81 460 GLY A CA 1
ATOM 3685 C C . GLY A 1 460 ? -55.758 8.685 41.124 1.00 67.81 460 GLY A C 1
ATOM 3686 O O . GLY A 1 460 ? -55.099 9.695 41.340 1.00 67.81 460 GLY A O 1
ATOM 3687 N N . LEU A 1 461 ? -55.223 7.465 41.242 1.00 68.00 461 LEU A N 1
ATOM 3688 C CA . LEU A 1 461 ? -53.825 7.208 41.624 1.00 68.00 461 LEU A CA 1
ATOM 3689 C C . LEU A 1 461 ? -52.930 6.826 40.435 1.00 68.00 461 LEU A C 1
ATOM 3691 O O . LEU A 1 461 ? -51.733 6.591 40.614 1.00 68.00 461 LEU A O 1
ATOM 3695 N N . GLN A 1 462 ? -53.493 6.765 39.226 1.00 68.56 462 GLN A N 1
ATOM 3696 C CA . GLN A 1 462 ? -52.808 6.291 38.027 1.00 68.56 462 GLN A CA 1
ATOM 3697 C C . GLN A 1 462 ? -51.639 7.198 37.630 1.00 68.56 462 GLN A C 1
ATOM 3699 O O . GLN A 1 462 ? -50.524 6.709 37.436 1.00 68.56 462 GLN A O 1
ATOM 3704 N N . ASP A 1 463 ? -51.858 8.512 37.609 1.00 71.81 463 ASP A N 1
ATOM 3705 C CA . ASP A 1 463 ? -50.825 9.487 37.242 1.00 71.81 463 ASP A CA 1
ATOM 3706 C C . ASP A 1 463 ? -49.695 9.544 38.278 1.00 71.81 463 ASP A C 1
ATOM 3708 O O . ASP A 1 463 ? -48.519 9.572 37.915 1.00 71.81 463 ASP A O 1
ATOM 3712 N N . ASN A 1 464 ? -50.029 9.433 39.570 1.00 75.62 464 ASN A N 1
ATOM 3713 C CA . ASN A 1 464 ? -49.044 9.343 40.653 1.00 75.62 464 ASN A CA 1
ATOM 3714 C C . ASN A 1 464 ? -48.196 8.064 40.566 1.00 75.62 464 ASN A C 1
ATOM 3716 O O . ASN A 1 464 ? -46.988 8.101 40.814 1.00 75.62 464 ASN A O 1
ATOM 3720 N N . GLY A 1 465 ? -48.805 6.933 40.197 1.00 74.06 465 GLY A N 1
ATOM 3721 C CA . GLY A 1 465 ? -48.097 5.673 39.970 1.00 74.06 465 GLY A CA 1
ATOM 3722 C C . GLY A 1 465 ? -47.090 5.769 38.821 1.00 74.06 465 GLY A C 1
ATOM 3723 O O . GLY A 1 465 ? -45.925 5.404 38.994 1.00 74.06 465 GLY A O 1
ATOM 3724 N N . PHE A 1 466 ? -47.502 6.318 37.674 1.00 76.19 466 PHE A N 1
ATOM 3725 C CA . PHE A 1 466 ? -46.615 6.496 36.519 1.00 76.19 466 PHE A CA 1
ATOM 3726 C C . PHE A 1 466 ? -45.531 7.552 36.747 1.00 76.19 466 PHE A C 1
ATOM 3728 O O . PHE A 1 466 ? -44.398 7.349 36.309 1.00 76.19 466 PHE A O 1
ATOM 3735 N N . ALA A 1 467 ? -45.831 8.645 37.453 1.00 78.44 467 ALA A N 1
ATOM 3736 C CA . ALA A 1 467 ? -44.836 9.653 37.816 1.00 78.44 467 ALA A CA 1
ATOM 3737 C C . ALA A 1 467 ? -43.720 9.052 38.686 1.00 78.44 467 ALA A C 1
ATOM 3739 O O . ALA A 1 467 ? -42.540 9.255 38.403 1.00 78.44 467 ALA A O 1
ATOM 3740 N N . ARG A 1 468 ? -44.081 8.234 39.685 1.00 78.44 468 ARG A N 1
ATOM 3741 C CA . ARG A 1 468 ? -43.108 7.522 40.530 1.00 78.44 468 ARG A CA 1
ATOM 3742 C C . ARG A 1 468 ? -42.293 6.489 39.753 1.00 78.44 468 ARG A C 1
ATOM 3744 O O . ARG A 1 468 ? -41.087 6.418 39.951 1.00 78.44 468 ARG A O 1
ATOM 3751 N N . ALA A 1 469 ? -42.916 5.728 38.850 1.00 79.06 469 ALA A N 1
ATOM 3752 C CA . ALA A 1 469 ? -42.196 4.767 38.011 1.00 79.06 469 ALA A CA 1
ATOM 3753 C C . ALA A 1 469 ? -41.177 5.460 37.087 1.00 79.06 469 ALA A C 1
ATOM 3755 O O . ALA A 1 469 ? -40.042 5.006 36.975 1.00 79.06 469 ALA A O 1
ATOM 3756 N N . LYS A 1 470 ? -41.549 6.595 36.478 1.00 81.94 470 LYS A N 1
ATOM 3757 C CA . LYS A 1 470 ? -40.634 7.409 35.662 1.00 81.94 470 LYS A CA 1
ATOM 3758 C C . LYS A 1 470 ? -39.471 7.974 36.480 1.00 81.94 470 LYS A C 1
ATOM 3760 O O . LYS A 1 470 ? -38.340 7.918 36.009 1.00 81.94 470 LYS A O 1
ATOM 3765 N N . ALA A 1 471 ? -39.743 8.497 37.679 1.00 81.56 471 ALA A N 1
ATOM 3766 C CA . ALA A 1 471 ? -38.709 9.013 38.576 1.00 81.56 471 ALA A CA 1
ATOM 3767 C C . ALA A 1 471 ? -37.717 7.913 38.976 1.00 81.56 471 ALA A C 1
ATOM 3769 O O . ALA A 1 471 ? -36.512 8.115 38.870 1.00 81.56 471 ALA A O 1
ATOM 3770 N N . LYS A 1 472 ? -38.230 6.726 39.322 1.00 84.44 472 LYS A N 1
ATOM 3771 C CA . LYS A 1 472 ? -37.410 5.565 39.674 1.00 84.44 472 LYS A CA 1
ATOM 3772 C C . LYS A 1 472 ? -36.506 5.111 38.524 1.00 84.44 472 LYS A C 1
ATOM 3774 O O . LYS A 1 472 ? -35.329 4.877 38.742 1.00 84.44 472 LYS A O 1
ATOM 3779 N N . ILE A 1 473 ? -37.024 5.042 37.294 1.00 84.06 473 ILE A N 1
ATOM 3780 C CA . ILE A 1 473 ? -36.204 4.703 36.115 1.00 84.06 473 ILE A CA 1
ATOM 3781 C C . ILE A 1 473 ? -35.108 5.745 35.891 1.00 84.06 473 ILE A C 1
ATOM 3783 O O . ILE A 1 473 ? -33.983 5.386 35.565 1.00 84.06 473 ILE A O 1
ATOM 3787 N N . ALA A 1 474 ? -35.429 7.032 36.037 1.00 83.56 474 ALA A N 1
ATOM 3788 C CA . ALA A 1 474 ? -34.450 8.096 35.843 1.00 83.56 474 ALA A CA 1
ATOM 3789 C C . ALA A 1 474 ? -33.322 8.040 36.888 1.00 83.56 474 ALA A C 1
ATOM 3791 O O . ALA A 1 474 ? -32.172 8.300 36.547 1.00 83.56 474 ALA A O 1
ATOM 3792 N N . GLU A 1 475 ? -33.645 7.694 38.134 1.00 86.81 475 GLU A N 1
ATOM 3793 C CA . GLU A 1 475 ? -32.674 7.454 39.205 1.00 86.81 475 GLU A CA 1
ATOM 3794 C C . GLU A 1 475 ? -31.819 6.211 38.910 1.00 86.81 475 GLU A C 1
ATOM 3796 O O . GLU A 1 475 ? -30.601 6.328 38.801 1.00 86.81 475 GLU A O 1
ATOM 3801 N N . GLU A 1 476 ? -32.446 5.063 38.624 1.00 86.69 476 GLU A N 1
ATOM 3802 C CA . GLU A 1 476 ? -31.749 3.812 38.284 1.00 86.69 476 GLU A CA 1
ATOM 3803 C C . GLU A 1 476 ? -30.807 3.977 37.074 1.00 86.69 476 GLU A C 1
ATOM 3805 O O . GLU A 1 476 ? -29.688 3.469 37.082 1.00 86.69 476 GLU A O 1
ATOM 3810 N N . GLN A 1 477 ? -31.215 4.714 36.034 1.00 88.19 477 GLN A N 1
ATOM 3811 C CA . GLN A 1 477 ? -30.366 4.976 34.864 1.00 88.19 477 GLN A CA 1
ATOM 3812 C C . GLN A 1 477 ? -29.173 5.886 35.188 1.00 88.19 477 GLN A C 1
ATOM 3814 O O . GLN A 1 477 ? -28.099 5.687 34.624 1.00 88.19 477 GLN A O 1
ATOM 3819 N N . ARG A 1 478 ? -29.320 6.860 36.098 1.00 87.38 478 ARG A N 1
ATOM 3820 C CA . ARG A 1 478 ? -28.201 7.715 36.537 1.00 87.38 478 ARG A CA 1
ATOM 3821 C C . ARG A 1 478 ? -27.174 6.920 37.335 1.00 87.38 478 ARG A C 1
ATOM 3823 O O . ARG A 1 478 ? -25.982 7.029 37.050 1.00 87.38 478 ARG A O 1
ATOM 3830 N N . ASP A 1 479 ? -27.635 6.090 38.264 1.00 89.25 479 ASP A N 1
ATOM 3831 C CA . ASP A 1 479 ? -26.763 5.250 39.087 1.00 89.25 479 ASP A CA 1
ATOM 3832 C C . ASP A 1 479 ? -25.998 4.233 38.229 1.00 89.25 479 ASP A C 1
ATOM 3834 O O . ASP A 1 479 ? -24.788 4.038 38.389 1.00 89.25 479 ASP A O 1
ATOM 3838 N N . LEU A 1 480 ? -26.686 3.608 37.267 1.00 88.06 480 LEU A N 1
ATOM 3839 C CA . LEU A 1 480 ? -26.060 2.692 36.316 1.00 88.06 480 LEU A CA 1
ATOM 3840 C C . LEU A 1 480 ? -25.061 3.407 35.401 1.00 88.06 480 LEU A C 1
ATOM 3842 O O . LEU A 1 480 ? -23.963 2.886 35.208 1.00 88.06 480 LEU A O 1
ATOM 3846 N N . ALA A 1 481 ? -25.383 4.604 34.900 1.00 87.81 481 ALA A N 1
ATOM 3847 C CA . ALA A 1 481 ? -24.457 5.401 34.095 1.00 87.81 481 ALA A CA 1
ATOM 3848 C C . ALA A 1 481 ? -23.166 5.721 34.866 1.00 87.81 481 ALA A C 1
ATOM 3850 O O . ALA A 1 481 ? -22.065 5.586 34.327 1.00 87.81 481 ALA A O 1
ATOM 3851 N N . GLU A 1 482 ? -23.277 6.107 36.141 1.00 88.62 482 GLU A N 1
ATOM 3852 C CA . GLU A 1 482 ? -22.110 6.397 36.974 1.00 88.62 482 GLU A CA 1
ATOM 3853 C C . GLU A 1 482 ? -21.283 5.133 37.256 1.00 88.62 482 GLU A C 1
ATOM 3855 O O . GLU A 1 482 ? -20.055 5.146 37.121 1.00 88.62 482 GLU A O 1
ATOM 3860 N N . SER A 1 483 ? -21.942 4.020 37.585 1.00 88.19 483 SER A N 1
ATOM 3861 C CA . SER A 1 483 ? -21.290 2.725 37.813 1.00 88.19 483 SER A CA 1
ATOM 3862 C C . SER A 1 483 ? -20.551 2.223 36.565 1.00 88.19 483 SER A C 1
ATOM 3864 O O . SER A 1 483 ? -19.372 1.860 36.637 1.00 88.19 483 SER A O 1
ATOM 3866 N N . ASN A 1 484 ? -21.201 2.274 35.399 1.00 87.62 484 ASN A N 1
ATOM 3867 C CA . ASN A 1 484 ? -20.622 1.852 34.124 1.00 87.62 484 ASN A CA 1
ATOM 3868 C C . ASN A 1 484 ? -19.467 2.768 33.705 1.00 87.62 484 ASN A C 1
ATOM 3870 O O . ASN A 1 484 ? -18.426 2.279 33.264 1.00 87.62 484 ASN A O 1
ATOM 3874 N N . ARG A 1 485 ? -19.580 4.085 33.924 1.00 85.88 485 ARG A N 1
ATOM 3875 C CA . ARG A 1 485 ? -18.475 5.028 33.701 1.00 85.88 485 ARG A CA 1
ATOM 3876 C C . ARG A 1 485 ? -17.256 4.686 34.559 1.00 85.88 485 ARG A C 1
ATOM 3878 O O . ARG A 1 485 ? -16.155 4.581 34.027 1.00 85.88 485 ARG A O 1
ATOM 3885 N N . ARG A 1 486 ? -17.447 4.439 35.861 1.00 87.44 486 ARG A N 1
ATOM 3886 C CA . ARG A 1 486 ? -16.353 4.046 36.770 1.00 87.44 486 ARG A CA 1
ATOM 3887 C C . ARG A 1 486 ? -15.682 2.742 36.327 1.00 87.44 486 ARG A C 1
ATOM 3889 O O . ARG A 1 486 ? -14.457 2.651 36.369 1.00 87.44 486 ARG A O 1
ATOM 3896 N N . ARG A 1 487 ? -16.458 1.749 35.872 1.00 85.25 487 ARG A N 1
ATOM 3897 C CA . ARG A 1 487 ? -15.917 0.492 35.317 1.00 85.25 487 ARG A CA 1
ATOM 3898 C C . ARG A 1 487 ? -15.078 0.735 34.061 1.00 85.25 487 ARG A C 1
ATOM 3900 O O . ARG A 1 487 ? -13.972 0.204 33.974 1.00 85.25 487 ARG A O 1
ATOM 3907 N N . ARG A 1 488 ? -15.564 1.560 33.127 1.00 81.69 488 ARG A N 1
ATOM 3908 C CA . ARG A 1 488 ? -14.835 1.926 31.900 1.00 81.69 488 ARG A CA 1
ATOM 3909 C C . ARG A 1 488 ? -13.520 2.643 32.207 1.00 81.69 488 ARG A C 1
ATOM 3911 O O . ARG A 1 488 ? -12.476 2.254 31.683 1.00 81.69 488 ARG A O 1
ATOM 3918 N N . ASP A 1 489 ? -13.547 3.622 33.107 1.00 84.94 489 ASP A N 1
ATOM 3919 C CA . ASP A 1 489 ? -12.352 4.366 33.517 1.00 84.94 489 ASP A CA 1
ATOM 3920 C C . ASP A 1 489 ? -11.321 3.445 34.199 1.00 84.94 489 ASP A C 1
ATOM 3922 O O . ASP A 1 489 ? -10.124 3.519 33.908 1.00 84.94 489 ASP A O 1
ATOM 3926 N N . ALA A 1 490 ? -11.775 2.515 35.048 1.00 85.00 490 ALA A N 1
ATOM 3927 C CA . ALA A 1 490 ? -10.914 1.523 35.691 1.00 85.00 490 ALA A CA 1
ATOM 3928 C C . ALA A 1 490 ? -10.285 0.540 34.687 1.00 85.00 490 ALA A C 1
ATOM 3930 O O . ALA A 1 490 ? -9.088 0.260 34.779 1.00 85.00 490 ALA A O 1
ATOM 3931 N N . ALA A 1 491 ? -11.051 0.055 33.705 1.00 80.62 491 ALA A N 1
ATOM 3932 C CA . ALA A 1 491 ? -10.548 -0.827 32.650 1.00 80.62 491 ALA A CA 1
ATOM 3933 C C . ALA A 1 491 ? -9.499 -0.127 31.768 1.00 80.62 491 ALA A C 1
ATOM 3935 O O . ALA A 1 491 ? -8.460 -0.705 31.446 1.00 80.62 491 ALA A O 1
ATOM 3936 N N . LEU A 1 492 ? -9.725 1.146 31.435 1.00 80.06 492 LEU A N 1
ATOM 3937 C CA . LEU A 1 492 ? -8.792 1.956 30.652 1.00 80.06 492 LEU A CA 1
ATOM 3938 C C . LEU A 1 492 ? -7.504 2.269 31.432 1.00 80.06 492 LEU A C 1
ATOM 3940 O O . LEU A 1 492 ? -6.410 2.271 30.867 1.00 80.06 492 LEU A O 1
ATOM 3944 N N . LEU A 1 493 ? -7.603 2.499 32.744 1.00 82.75 493 LEU A N 1
ATOM 3945 C CA . LEU A 1 493 ? -6.436 2.635 33.621 1.00 82.75 493 LEU A CA 1
ATOM 3946 C C . LEU A 1 493 ? -5.657 1.320 33.746 1.00 82.75 493 LEU A C 1
ATOM 3948 O O . LEU A 1 493 ? -4.427 1.342 33.710 1.00 82.75 493 LEU A O 1
ATOM 3952 N N . ALA A 1 494 ? -6.346 0.183 33.854 1.00 80.94 494 ALA A N 1
ATOM 3953 C CA . ALA A 1 494 ? -5.716 -1.133 33.893 1.00 80.94 494 ALA A CA 1
ATOM 3954 C C . ALA A 1 494 ? -4.973 -1.450 32.584 1.00 80.94 494 ALA A C 1
ATOM 3956 O O . ALA A 1 494 ? -3.820 -1.876 32.633 1.00 80.94 494 ALA A O 1
ATOM 3957 N N . SER A 1 495 ? -5.566 -1.159 31.421 1.00 75.06 495 SER A N 1
ATOM 3958 C CA . SER A 1 495 ? -4.907 -1.381 30.127 1.00 75.06 495 SER A CA 1
ATOM 3959 C C . SER A 1 495 ? -3.702 -0.454 29.913 1.00 75.06 495 SER A C 1
ATOM 3961 O O . SER A 1 495 ? -2.663 -0.897 29.423 1.00 75.06 495 SER A O 1
ATOM 3963 N N . LYS A 1 496 ? -3.778 0.815 30.347 1.00 74.81 496 LYS A N 1
ATOM 3964 C CA . LYS A 1 496 ? -2.628 1.738 30.347 1.00 74.81 496 LYS A CA 1
ATOM 3965 C C . LYS A 1 496 ? -1.495 1.257 31.253 1.00 74.81 496 LYS A C 1
ATOM 3967 O O . LYS A 1 496 ? -0.341 1.323 30.841 1.00 74.81 496 LYS A O 1
ATOM 3972 N N . ARG A 1 497 ? -1.809 0.755 32.453 1.00 74.00 497 ARG A N 1
ATOM 3973 C CA . ARG A 1 497 ? -0.810 0.192 33.376 1.00 74.00 497 ARG A CA 1
ATOM 3974 C C . ARG A 1 497 ? -0.147 -1.056 32.800 1.00 74.00 497 ARG A C 1
ATOM 3976 O O . ARG A 1 497 ? 1.073 -1.127 32.840 1.00 74.00 497 ARG A O 1
ATOM 3983 N N . ALA A 1 498 ? -0.916 -1.965 32.197 1.00 68.00 498 ALA A N 1
ATOM 3984 C CA . ALA A 1 498 ? -0.380 -3.159 31.538 1.00 68.00 498 ALA A CA 1
ATOM 3985 C C . ALA A 1 498 ? 0.623 -2.798 30.425 1.00 68.00 498 ALA A C 1
ATOM 3987 O O . ALA A 1 498 ? 1.761 -3.264 30.442 1.00 68.00 498 ALA A O 1
ATOM 3988 N N . ARG A 1 499 ? 0.251 -1.862 29.538 1.00 65.25 499 ARG A N 1
ATOM 3989 C CA . ARG A 1 499 ? 1.123 -1.364 28.455 1.00 65.25 499 ARG A CA 1
ATOM 3990 C C . ARG A 1 499 ? 2.372 -0.630 28.958 1.00 65.25 499 ARG A C 1
ATOM 3992 O O . ARG A 1 499 ? 3.399 -0.638 28.293 1.00 65.25 499 ARG A O 1
ATOM 3999 N N . GLN A 1 500 ? 2.298 0.023 30.119 1.00 61.19 500 GLN A N 1
ATOM 4000 C CA . GLN A 1 500 ? 3.451 0.685 30.743 1.00 61.19 500 GLN A CA 1
ATOM 4001 C C . GLN A 1 500 ? 4.363 -0.291 31.504 1.00 61.19 500 GLN A C 1
ATOM 4003 O O . GLN A 1 500 ? 5.552 -0.012 31.638 1.00 61.19 500 GLN A O 1
ATOM 4008 N N . SER A 1 501 ? 3.837 -1.425 31.979 1.00 56.72 501 SER A N 1
ATOM 4009 C CA . SER A 1 501 ? 4.600 -2.441 32.717 1.00 56.72 501 SER A CA 1
ATOM 4010 C C . SER A 1 501 ? 5.342 -3.459 31.840 1.00 56.72 501 SER A C 1
ATOM 4012 O O . SER A 1 501 ? 6.280 -4.096 32.313 1.00 56.72 501 SER A O 1
ATOM 4014 N N . GLU A 1 502 ? 4.970 -3.625 30.570 1.00 54.56 502 GLU A N 1
ATOM 4015 C CA . GLU A 1 502 ? 5.677 -4.504 29.619 1.00 54.56 502 GLU A CA 1
ATOM 4016 C C . GLU A 1 502 ? 7.156 -4.109 29.390 1.00 54.56 502 GLU A C 1
ATOM 4018 O O . GLU A 1 502 ? 8.025 -4.972 29.527 1.00 54.56 502 GLU A O 1
ATOM 4023 N N . PRO A 1 503 ? 7.510 -2.830 29.135 1.00 53.59 503 PRO A N 1
ATOM 4024 C CA . PRO A 1 503 ? 8.911 -2.449 28.931 1.00 53.59 503 PRO A CA 1
ATOM 4025 C C . PRO A 1 503 ? 9.752 -2.434 30.220 1.00 53.59 503 PRO A C 1
ATOM 4027 O O . PRO A 1 503 ? 10.971 -2.605 30.152 1.00 53.59 503 PRO A O 1
ATOM 4030 N N . SER A 1 504 ? 9.145 -2.228 31.394 1.00 47.94 504 SER A N 1
ATOM 4031 C CA . SER A 1 504 ? 9.856 -2.246 32.683 1.00 47.94 504 SER A CA 1
ATOM 4032 C C . SER A 1 504 ? 10.061 -3.663 33.216 1.00 47.94 504 SER A C 1
ATOM 4034 O O . SER A 1 504 ? 11.153 -3.968 33.686 1.00 47.94 504 SER A O 1
ATOM 4036 N N . SER A 1 505 ? 9.085 -4.559 33.056 1.00 47.06 505 SER A N 1
ATOM 4037 C CA . SER A 1 505 ? 9.221 -5.964 33.466 1.00 47.06 505 SER A CA 1
ATOM 4038 C C . SER A 1 505 ? 10.272 -6.724 32.651 1.00 47.06 505 SER A C 1
ATOM 4040 O O . SER A 1 505 ? 11.029 -7.507 33.223 1.00 47.06 505 SER A O 1
ATOM 4042 N N . GLN A 1 506 ? 10.413 -6.449 31.349 1.00 47.84 506 GLN A N 1
ATOM 4043 C CA . GLN A 1 506 ? 11.476 -7.050 30.533 1.00 47.84 506 GLN A CA 1
ATOM 4044 C C . GLN A 1 506 ? 12.871 -6.532 30.922 1.00 47.84 506 GLN A C 1
ATOM 4046 O O . GLN A 1 506 ? 13.792 -7.335 31.083 1.00 47.84 506 GLN A O 1
ATOM 4051 N N . ARG A 1 507 ? 13.026 -5.222 31.176 1.00 46.03 507 ARG A N 1
ATOM 4052 C CA . ARG A 1 507 ? 14.292 -4.629 31.659 1.00 46.03 507 ARG A CA 1
ATOM 4053 C C . ARG A 1 507 ? 14.674 -5.107 33.062 1.00 46.03 507 ARG A C 1
ATOM 4055 O O . ARG A 1 507 ? 15.839 -5.402 33.314 1.00 46.03 507 ARG A O 1
ATOM 4062 N N . GLU A 1 508 ? 13.704 -5.240 33.962 1.00 45.03 508 GLU A N 1
ATOM 4063 C CA . GLU A 1 508 ? 13.932 -5.790 35.302 1.00 45.03 508 GLU A CA 1
ATOM 4064 C C . GLU A 1 508 ? 14.214 -7.300 35.271 1.00 45.03 508 GLU A C 1
ATOM 4066 O O . GLU A 1 508 ? 15.010 -7.782 36.077 1.00 45.03 508 GLU A O 1
ATOM 4071 N N . SER A 1 509 ? 13.641 -8.046 34.318 1.00 43.91 509 SER A N 1
ATOM 4072 C CA . SER A 1 509 ? 13.939 -9.473 34.133 1.00 43.91 509 SER A CA 1
ATOM 4073 C C . SER A 1 509 ? 15.351 -9.721 33.589 1.00 43.91 509 SER A C 1
ATOM 4075 O O . SER A 1 509 ? 16.021 -10.635 34.063 1.00 43.91 509 SER A O 1
ATOM 4077 N N . ALA A 1 510 ? 15.852 -8.873 32.680 1.00 43.53 510 ALA A N 1
ATOM 4078 C CA . ALA A 1 510 ? 17.213 -8.965 32.141 1.00 43.53 510 ALA A CA 1
ATOM 4079 C C . ALA A 1 510 ? 18.285 -8.702 33.216 1.00 43.53 510 ALA A C 1
ATOM 4081 O O . ALA A 1 510 ? 19.302 -9.399 33.281 1.00 43.53 510 ALA A O 1
ATOM 4082 N N . ASN A 1 511 ? 18.020 -7.769 34.136 1.00 49.56 511 ASN A N 1
ATOM 4083 C CA . ASN A 1 511 ? 18.904 -7.504 35.275 1.00 49.56 511 ASN A CA 1
ATOM 4084 C C . ASN A 1 511 ? 18.820 -8.563 36.390 1.00 49.56 511 ASN A C 1
ATOM 4086 O O . ASN A 1 511 ? 19.721 -8.623 37.220 1.00 49.56 511 ASN A O 1
ATOM 4090 N N . ARG A 1 512 ? 17.790 -9.422 36.399 1.00 46.12 512 ARG A N 1
ATOM 4091 C CA . ARG A 1 512 ? 17.589 -10.494 37.395 1.00 46.12 512 ARG A CA 1
ATOM 4092 C C . ARG A 1 512 ? 17.786 -11.911 36.846 1.00 46.12 512 ARG A C 1
ATOM 4094 O O . ARG A 1 512 ? 17.461 -12.872 37.542 1.00 46.12 512 ARG A O 1
ATOM 4101 N N . MET A 1 513 ? 18.289 -12.077 35.619 1.00 56.09 513 MET A N 1
ATOM 4102 C CA . MET A 1 513 ? 18.600 -13.419 35.117 1.00 56.09 513 MET A CA 1
ATOM 4103 C C . MET A 1 513 ? 19.725 -14.043 35.959 1.00 56.09 513 MET A C 1
ATOM 4105 O O . MET A 1 513 ? 20.761 -13.395 36.133 1.00 56.09 513 MET A O 1
ATOM 4109 N N . PRO A 1 514 ? 19.547 -15.280 36.469 1.00 65.50 514 PRO A N 1
ATOM 4110 C CA . PRO A 1 514 ? 20.612 -15.992 37.168 1.00 65.50 514 PRO A CA 1
ATOM 4111 C C . PRO A 1 514 ? 21.818 -16.159 36.235 1.00 65.50 514 PRO A C 1
ATOM 4113 O O . PRO A 1 514 ? 21.636 -16.338 35.027 1.00 65.50 514 PRO A O 1
ATOM 4116 N N . ILE A 1 515 ? 23.031 -16.109 36.797 1.00 68.50 515 ILE A N 1
ATOM 4117 C CA . ILE A 1 515 ? 24.311 -16.134 36.060 1.00 68.50 515 ILE A CA 1
ATOM 4118 C C . ILE A 1 515 ? 24.334 -17.262 35.015 1.00 68.50 515 ILE A C 1
ATOM 4120 O O . ILE A 1 515 ? 24.697 -17.013 33.869 1.00 68.50 515 ILE A O 1
ATOM 4124 N N . GLY A 1 516 ? 23.817 -18.448 35.357 1.00 66.06 516 GLY A N 1
ATOM 4125 C CA . GLY A 1 516 ? 23.722 -19.590 34.442 1.00 66.06 516 GLY A CA 1
ATOM 4126 C C . GLY A 1 516 ? 22.901 -19.342 33.171 1.00 66.06 516 GLY A C 1
ATOM 4127 O O . GLY A 1 516 ? 23.330 -19.739 32.097 1.00 66.06 516 GLY A O 1
ATOM 4128 N N . LYS A 1 517 ? 21.775 -18.616 33.238 1.00 67.12 517 LYS A N 1
ATOM 4129 C CA . LYS A 1 517 ? 20.967 -18.312 32.037 1.00 67.12 517 LYS A CA 1
ATOM 4130 C C . LYS A 1 517 ? 21.615 -17.255 31.148 1.00 67.12 517 LYS A C 1
ATOM 4132 O O . LYS A 1 517 ? 21.486 -17.323 29.930 1.00 67.12 517 LYS A O 1
ATOM 4137 N N . LYS A 1 518 ? 22.307 -16.277 31.744 1.00 72.00 518 LYS A N 1
ATOM 4138 C CA . LYS A 1 518 ? 23.092 -15.292 30.980 1.00 72.00 518 LYS A CA 1
ATOM 4139 C C . LYS A 1 518 ? 24.253 -15.975 30.262 1.00 72.00 518 LYS A C 1
ATOM 4141 O O . LYS A 1 518 ? 24.459 -15.731 29.079 1.00 72.00 518 LYS A O 1
ATOM 4146 N N . LEU A 1 519 ? 24.937 -16.879 30.959 1.00 76.56 519 LEU A N 1
ATOM 4147 C CA . LEU A 1 519 ? 26.021 -17.674 30.405 1.00 76.56 519 LEU A CA 1
ATOM 4148 C C . LEU A 1 519 ? 25.531 -18.570 29.259 1.00 76.56 519 LEU A C 1
ATOM 4150 O O . LEU A 1 519 ? 26.126 -18.547 28.192 1.00 76.56 519 LEU A O 1
ATOM 4154 N N . GLU A 1 520 ? 24.410 -19.279 29.416 1.00 75.56 520 GLU A N 1
ATOM 4155 C CA . GLU A 1 520 ? 23.821 -20.083 28.333 1.00 75.56 520 GLU A CA 1
ATOM 4156 C C . GLU A 1 520 ? 23.470 -19.247 27.093 1.00 75.56 520 GLU A C 1
ATOM 4158 O O . GLU A 1 520 ? 23.736 -19.686 25.978 1.00 75.56 520 GLU A O 1
ATOM 4163 N N . LEU A 1 521 ? 22.937 -18.031 27.261 1.00 77.31 521 LEU A N 1
ATOM 4164 C CA . LEU A 1 521 ? 22.630 -17.130 26.143 1.00 77.31 521 LEU A CA 1
ATOM 4165 C C . LEU A 1 521 ? 23.887 -16.637 25.416 1.00 77.31 521 LEU A C 1
ATOM 4167 O O . LEU A 1 521 ? 23.902 -16.593 24.186 1.00 77.31 521 LEU A O 1
ATOM 4171 N N . VAL A 1 522 ? 24.939 -16.285 26.160 1.00 80.38 522 VAL A N 1
ATOM 4172 C CA . VAL A 1 522 ? 26.237 -15.893 25.586 1.00 80.38 522 VAL A CA 1
ATOM 4173 C C . VAL A 1 522 ? 26.864 -17.071 24.839 1.00 80.38 522 VAL A C 1
ATOM 4175 O O . VAL A 1 522 ? 27.335 -16.912 23.716 1.00 80.38 522 VAL A O 1
ATOM 4178 N N . MET A 1 523 ? 26.800 -18.271 25.414 1.00 79.62 523 MET A N 1
ATOM 4179 C CA . MET A 1 523 ? 27.307 -19.493 24.792 1.00 79.62 523 MET A CA 1
ATOM 4180 C C . MET A 1 523 ? 26.525 -19.849 23.522 1.00 79.62 523 MET A C 1
ATOM 4182 O O . MET A 1 523 ? 27.143 -20.134 22.501 1.00 79.62 523 MET A O 1
ATOM 4186 N N . ASP A 1 524 ? 25.191 -19.754 23.536 1.00 78.88 524 ASP A N 1
ATOM 4187 C CA . ASP A 1 524 ? 24.356 -19.974 22.348 1.00 78.88 524 ASP A CA 1
ATOM 4188 C C . ASP A 1 524 ? 24.658 -18.943 21.250 1.00 78.88 524 ASP A C 1
ATOM 4190 O O . ASP A 1 524 ? 24.711 -19.292 20.068 1.00 78.88 524 ASP A O 1
ATOM 4194 N N . HIS A 1 525 ? 24.890 -17.680 21.621 1.00 80.75 525 HIS A N 1
ATOM 4195 C CA . HIS A 1 525 ? 25.271 -16.639 20.671 1.00 80.75 525 HIS A CA 1
ATOM 4196 C C . HIS A 1 525 ? 26.626 -16.929 20.014 1.00 80.75 525 HIS A C 1
ATOM 4198 O O . HIS A 1 525 ? 26.744 -16.811 18.796 1.00 80.75 525 HIS A O 1
ATOM 4204 N N . LEU A 1 526 ? 27.625 -17.355 20.788 1.00 80.19 526 LEU A N 1
ATOM 4205 C CA . LEU A 1 526 ? 28.961 -17.650 20.268 1.00 80.19 526 LEU A CA 1
ATOM 4206 C C . LEU A 1 526 ? 28.958 -18.935 19.417 1.00 80.19 526 LEU A C 1
ATOM 4208 O O . LEU A 1 526 ? 29.363 -18.895 18.255 1.00 80.19 526 LEU A O 1
ATOM 4212 N N . TYR A 1 527 ? 28.392 -20.035 19.927 1.00 79.69 527 TYR A N 1
ATOM 4213 C CA . TYR A 1 527 ? 28.338 -21.320 19.217 1.00 79.69 527 TYR A CA 1
ATOM 4214 C C . TYR A 1 527 ? 27.435 -21.318 17.978 1.00 79.69 527 TYR A C 1
ATOM 4216 O O . TYR A 1 527 ? 27.761 -21.960 16.984 1.00 79.69 527 TYR A O 1
ATOM 4224 N N . PHE A 1 528 ? 26.274 -20.659 18.025 1.00 79.25 528 PHE A N 1
ATOM 4225 C CA . PHE A 1 528 ? 25.266 -20.770 16.960 1.00 79.25 528 PHE A CA 1
ATOM 4226 C C . PHE A 1 528 ? 25.043 -19.475 16.183 1.00 79.25 528 PHE A C 1
ATOM 4228 O O . PHE A 1 528 ? 24.628 -19.536 15.030 1.00 79.25 528 PHE A O 1
ATOM 4235 N N . GLY A 1 529 ? 25.284 -18.318 16.799 1.00 72.75 529 GLY A N 1
ATOM 4236 C CA . GLY A 1 529 ? 25.149 -17.016 16.144 1.00 72.75 529 GLY A CA 1
ATOM 4237 C C . GLY A 1 529 ? 26.406 -16.616 15.378 1.00 72.75 529 GLY A C 1
ATOM 4238 O O . GLY A 1 529 ? 26.316 -16.238 14.216 1.00 72.75 529 GLY A O 1
ATOM 4239 N N . GLN A 1 530 ? 27.570 -16.730 16.022 1.00 75.81 530 GLN A N 1
ATOM 4240 C CA . GLN A 1 530 ? 28.874 -16.394 15.436 1.00 75.81 530 GLN A CA 1
ATOM 4241 C C . GLN A 1 530 ? 29.612 -17.615 14.869 1.00 75.81 530 GLN A C 1
ATOM 4243 O O . GLN A 1 530 ? 30.702 -17.465 14.329 1.00 75.81 530 GLN A O 1
ATOM 4248 N N . LEU A 1 531 ? 29.036 -18.818 15.014 1.00 76.31 531 LEU A N 1
ATOM 4249 C CA . LEU A 1 531 ? 29.635 -20.102 14.621 1.00 76.31 531 LEU A CA 1
ATOM 4250 C C . LEU A 1 531 ? 31.049 -20.318 15.181 1.00 76.31 531 LEU A C 1
ATOM 4252 O O . LEU A 1 531 ? 31.821 -21.122 14.666 1.00 76.31 531 LEU A O 1
ATOM 4256 N N . LYS A 1 532 ? 31.366 -19.690 16.312 1.00 82.25 532 LYS A N 1
ATOM 4257 C CA . LYS A 1 532 ? 32.697 -19.691 16.906 1.00 82.25 532 LYS A CA 1
ATOM 4258 C C . LYS A 1 532 ? 32.676 -20.406 18.258 1.00 82.25 532 LYS A C 1
ATOM 4260 O O . LYS A 1 532 ? 32.048 -19.906 19.193 1.00 82.25 532 LYS A O 1
ATOM 4265 N N . PRO A 1 533 ? 33.382 -21.543 18.410 1.00 83.69 533 PRO A N 1
ATOM 4266 C CA . PRO A 1 533 ? 33.529 -22.172 19.716 1.00 83.69 533 PRO A CA 1
ATOM 4267 C C . PRO A 1 533 ? 34.211 -21.203 20.712 1.00 83.69 533 PRO A C 1
ATOM 4269 O O . PRO A 1 533 ? 35.336 -20.754 20.453 1.00 83.69 533 PRO A O 1
ATOM 4272 N N . PRO A 1 534 ? 33.540 -20.847 21.824 1.00 84.44 534 PRO A N 1
ATOM 4273 C CA . PRO A 1 534 ? 33.956 -19.786 22.727 1.00 84.44 534 PRO A CA 1
ATOM 4274 C C . PRO A 1 534 ? 35.099 -20.216 23.649 1.00 84.44 534 PRO A C 1
ATOM 4276 O O . PRO A 1 534 ? 35.067 -21.288 24.260 1.00 84.44 534 PRO A O 1
ATOM 4279 N N . ILE A 1 535 ? 36.089 -19.337 23.800 1.00 84.44 535 ILE A N 1
ATOM 4280 C CA . ILE A 1 535 ? 37.137 -19.451 24.827 1.00 84.44 535 ILE A CA 1
ATOM 4281 C C . ILE A 1 535 ? 36.797 -18.600 26.047 1.00 84.44 535 ILE A C 1
ATOM 4283 O O . ILE A 1 535 ? 36.071 -17.610 25.954 1.00 84.44 535 ILE A O 1
ATOM 4287 N N . LEU A 1 536 ? 37.352 -18.969 27.196 1.00 80.25 536 LEU A N 1
ATOM 4288 C CA . LEU A 1 536 ? 37.063 -18.325 28.474 1.00 80.25 536 LEU A CA 1
ATOM 4289 C C . LEU A 1 536 ? 37.226 -16.779 28.453 1.00 80.25 536 LEU A C 1
ATOM 4291 O O . LEU A 1 536 ? 36.309 -16.095 28.913 1.00 80.25 536 LEU A O 1
ATOM 4295 N N . PRO A 1 537 ? 38.279 -16.189 27.842 1.00 79.50 537 PRO A N 1
ATOM 4296 C CA . PRO A 1 537 ? 38.403 -14.731 27.711 1.00 79.50 537 PRO A CA 1
ATOM 4297 C C . PRO A 1 537 ? 37.278 -14.064 26.904 1.00 79.50 537 PRO A C 1
ATOM 4299 O O . PRO A 1 537 ? 36.872 -12.945 27.209 1.00 79.50 537 PRO A O 1
ATOM 4302 N N . GLU A 1 538 ? 36.748 -14.745 25.885 1.00 80.19 538 GLU A N 1
ATOM 4303 C CA . GLU A 1 538 ? 35.668 -14.224 25.038 1.00 80.19 538 GLU A CA 1
ATOM 4304 C C . GLU A 1 538 ? 34.325 -14.252 25.772 1.00 80.19 538 GLU A C 1
ATOM 4306 O O . GLU A 1 538 ? 33.535 -13.319 25.645 1.00 80.19 538 GLU A O 1
ATOM 4311 N N . VAL A 1 539 ? 34.090 -15.281 26.591 1.00 79.56 539 VAL A N 1
ATOM 4312 C CA . VAL A 1 539 ? 32.906 -15.366 27.455 1.00 79.56 539 VAL A CA 1
ATOM 4313 C C . VAL A 1 539 ? 32.916 -14.238 28.489 1.00 79.56 539 VAL A C 1
ATOM 4315 O O . VAL A 1 539 ? 31.891 -13.587 28.680 1.00 79.56 539 VAL A O 1
ATOM 4318 N N . PHE A 1 540 ? 34.070 -13.947 29.101 1.00 79.88 540 PHE A N 1
ATOM 4319 C CA . PHE A 1 540 ? 34.205 -12.821 30.031 1.00 79.88 540 PHE A CA 1
ATOM 4320 C C . PHE A 1 540 ? 33.914 -11.469 29.366 1.00 79.88 540 PHE A C 1
ATOM 4322 O O . PHE A 1 540 ? 33.238 -10.636 29.963 1.00 79.88 540 PHE A O 1
ATOM 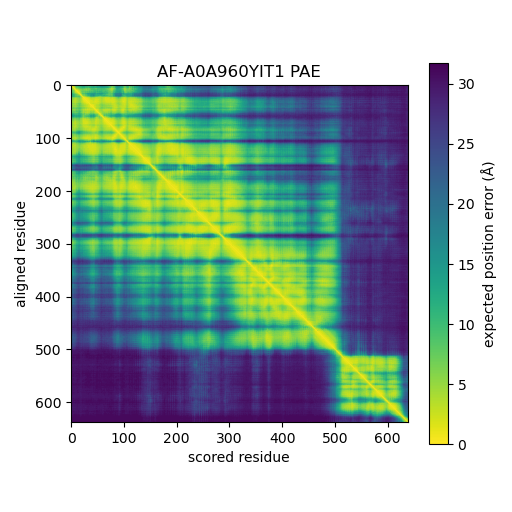4329 N N . ALA A 1 541 ? 34.368 -11.264 28.125 1.00 78.25 541 ALA A N 1
ATOM 4330 C CA . ALA A 1 541 ? 34.151 -10.016 27.389 1.00 78.25 541 ALA A CA 1
ATOM 4331 C C . ALA A 1 541 ? 32.674 -9.745 27.041 1.00 78.25 541 ALA A C 1
ATOM 4333 O O . ALA A 1 541 ? 32.305 -8.595 26.831 1.00 78.25 541 ALA A O 1
ATOM 4334 N N . HIS A 1 542 ? 31.834 -10.784 26.985 1.00 76.00 542 HIS A N 1
ATOM 4335 C CA . HIS A 1 542 ? 30.405 -10.669 26.664 1.00 76.00 542 HIS A CA 1
ATOM 4336 C C . HIS A 1 542 ? 29.495 -10.676 27.908 1.00 76.00 542 HIS A C 1
ATOM 4338 O O . HIS A 1 542 ? 28.272 -10.603 27.780 1.00 76.00 542 HIS A O 1
ATOM 4344 N N . MET A 1 543 ? 30.066 -10.769 29.114 1.00 75.06 543 MET A N 1
ATOM 4345 C CA . MET A 1 543 ? 29.332 -10.852 30.381 1.00 75.06 543 MET A CA 1
ATOM 4346 C C . MET A 1 543 ? 29.392 -9.524 31.150 1.00 75.06 543 MET A C 1
ATOM 4348 O O . MET A 1 543 ? 30.024 -9.415 32.201 1.00 75.06 543 MET A O 1
ATOM 4352 N N . ASP A 1 544 ? 28.688 -8.508 30.646 1.00 65.62 544 ASP A N 1
ATOM 4353 C CA . ASP A 1 544 ? 28.612 -7.192 31.288 1.00 65.62 544 ASP A CA 1
ATOM 4354 C C . ASP A 1 544 ? 27.912 -7.249 32.662 1.00 65.62 544 ASP A C 1
ATOM 4356 O O . ASP A 1 544 ? 26.784 -7.736 32.809 1.00 65.62 544 ASP A O 1
ATOM 4360 N N . GLY A 1 545 ? 28.568 -6.696 33.688 1.00 64.50 545 GLY A N 1
ATOM 4361 C CA . GLY A 1 545 ? 27.996 -6.518 35.030 1.00 64.50 545 GLY A CA 1
ATOM 4362 C C . GLY A 1 545 ? 28.052 -7.740 35.955 1.00 64.50 545 GLY A C 1
ATOM 4363 O O . GLY A 1 545 ? 27.428 -7.708 37.016 1.00 64.50 545 GLY A O 1
ATOM 4364 N N . VAL A 1 546 ? 28.785 -8.798 35.590 1.00 68.88 546 VAL A N 1
ATOM 4365 C CA . VAL A 1 546 ? 29.093 -9.945 36.465 1.00 68.88 546 VAL A CA 1
ATOM 4366 C C . VAL A 1 546 ? 30.570 -9.880 36.863 1.00 68.88 546 VAL A C 1
ATOM 4368 O O . VAL A 1 546 ? 31.430 -9.681 36.011 1.00 68.88 546 VAL A O 1
ATOM 4371 N N . SER A 1 547 ? 30.878 -10.022 38.156 1.00 73.00 547 SER A N 1
ATOM 4372 C CA . SER A 1 547 ? 32.269 -10.091 38.626 1.00 73.00 547 SER A CA 1
ATOM 4373 C C . SER A 1 547 ? 32.953 -11.335 38.056 1.00 73.00 547 SER A C 1
ATOM 4375 O O . SER A 1 547 ? 32.365 -12.418 38.058 1.00 73.00 547 SER A O 1
ATOM 4377 N N . THR A 1 548 ? 34.207 -11.211 37.614 1.00 71.50 548 THR A N 1
ATOM 4378 C CA . THR A 1 548 ? 35.005 -12.348 37.119 1.00 71.50 548 THR A CA 1
ATOM 4379 C C . THR A 1 548 ? 35.094 -13.470 38.156 1.00 71.50 548 THR A C 1
ATOM 4381 O O . THR A 1 548 ? 34.977 -14.640 37.806 1.00 71.50 548 THR A O 1
ATOM 4384 N N . MET A 1 549 ? 35.172 -13.110 39.441 1.00 69.00 549 MET A N 1
ATOM 4385 C CA . MET A 1 549 ? 35.221 -14.047 40.566 1.00 69.00 549 MET A CA 1
ATOM 4386 C C . MET A 1 549 ? 33.908 -14.836 40.744 1.00 69.00 549 MET A C 1
ATOM 4388 O O . MET A 1 549 ? 33.936 -16.031 41.029 1.00 69.00 549 MET A O 1
ATOM 4392 N N . ASP A 1 550 ? 32.756 -14.190 40.527 1.00 70.12 550 ASP A N 1
ATOM 4393 C CA . ASP A 1 550 ? 31.438 -14.834 40.637 1.00 70.12 550 ASP A CA 1
ATOM 4394 C C . ASP A 1 550 ? 31.186 -15.787 39.459 1.00 70.12 550 ASP A C 1
ATOM 4396 O O . ASP A 1 550 ? 30.555 -16.834 39.616 1.00 70.12 550 ASP A O 1
ATOM 4400 N N . LEU A 1 551 ? 31.700 -15.443 38.272 1.00 72.44 551 LEU A N 1
ATOM 4401 C CA . LEU A 1 551 ? 31.584 -16.285 37.084 1.00 72.44 551 LEU A CA 1
ATOM 4402 C C . LEU A 1 551 ? 32.490 -17.522 37.168 1.00 72.44 551 LEU A C 1
ATOM 4404 O O . LEU A 1 551 ? 32.043 -18.612 36.822 1.00 72.44 551 LEU A O 1
ATOM 4408 N N . GLU A 1 552 ? 33.720 -17.388 37.670 1.00 73.25 552 GLU A N 1
ATOM 4409 C CA . GLU A 1 552 ? 34.628 -18.522 37.914 1.00 73.25 552 GLU A CA 1
ATOM 4410 C C . GLU A 1 552 ? 34.080 -19.486 38.981 1.00 73.25 552 GLU A C 1
ATOM 4412 O O . GLU A 1 552 ? 34.103 -20.708 38.791 1.00 73.25 552 GLU A O 1
ATOM 4417 N N . SER A 1 553 ? 33.509 -18.951 40.068 1.00 72.75 553 SER A N 1
ATOM 4418 C CA . SER A 1 553 ? 32.805 -19.756 41.077 1.00 72.75 553 SER A CA 1
ATOM 4419 C C . SER A 1 553 ? 31.629 -20.514 40.456 1.00 72.75 553 SER A C 1
ATOM 4421 O O . SER A 1 553 ? 31.461 -21.706 40.688 1.00 72.75 553 SER A O 1
ATOM 4423 N N . HIS A 1 554 ? 30.845 -19.863 39.590 1.00 74.38 554 HIS A N 1
ATOM 4424 C CA . HIS A 1 554 ? 29.714 -20.518 38.936 1.00 74.38 554 HIS A CA 1
ATOM 4425 C C . HIS A 1 554 ? 30.137 -21.581 37.913 1.00 74.38 554 HIS A C 1
ATOM 4427 O O . HIS A 1 554 ? 29.530 -22.647 37.853 1.00 74.38 554 HIS A O 1
ATOM 4433 N N . LEU A 1 555 ? 31.179 -21.323 37.118 1.00 75.62 555 LEU A N 1
ATOM 4434 C CA . LEU A 1 555 ? 31.697 -22.274 36.130 1.00 75.62 555 LEU A CA 1
ATOM 4435 C C . LEU A 1 555 ? 32.233 -23.556 36.790 1.00 75.62 555 LEU A C 1
ATOM 4437 O O . LEU A 1 555 ? 32.013 -24.651 36.265 1.00 75.62 555 LEU A O 1
ATOM 4441 N N . SER A 1 556 ? 32.889 -23.420 37.947 1.00 70.62 556 SER A N 1
ATOM 4442 C CA . SER A 1 556 ? 33.412 -24.547 38.729 1.00 70.62 556 SER A CA 1
ATOM 4443 C C . SER A 1 556 ? 32.317 -25.318 39.478 1.00 70.62 556 SER A C 1
ATOM 4445 O O . SER A 1 556 ? 32.335 -26.548 39.469 1.00 70.62 556 SER A O 1
ATOM 4447 N N . GLU A 1 557 ? 31.323 -24.633 40.051 1.00 72.06 557 GLU A N 1
ATOM 4448 C CA . GLU A 1 557 ? 30.190 -25.268 40.745 1.00 72.06 557 GLU A CA 1
ATOM 4449 C C . GLU A 1 557 ? 29.199 -25.953 39.791 1.00 72.06 557 GLU A C 1
ATOM 4451 O O . GLU A 1 557 ? 28.648 -27.005 40.117 1.00 72.06 557 GLU A O 1
ATOM 4456 N N . ALA A 1 558 ? 28.966 -25.380 38.606 1.00 67.19 558 ALA A N 1
ATOM 4457 C CA . ALA A 1 558 ? 27.970 -25.867 37.650 1.00 67.19 558 ALA A CA 1
ATOM 4458 C C . ALA A 1 558 ? 28.494 -26.956 36.692 1.00 67.19 558 ALA A C 1
ATOM 4460 O O . ALA A 1 558 ? 27.730 -27.465 35.872 1.00 67.19 558 ALA A O 1
ATOM 4461 N N . GLY A 1 559 ? 29.773 -27.341 36.788 1.00 67.06 559 GLY A N 1
ATOM 4462 C CA . GLY A 1 559 ? 30.331 -28.481 36.050 1.00 67.06 559 GLY A CA 1
ATOM 4463 C C . GLY A 1 559 ? 30.575 -28.233 34.556 1.00 67.06 559 GLY A C 1
ATOM 4464 O O . GLY A 1 559 ? 30.479 -29.171 33.757 1.00 67.06 559 GLY A O 1
ATOM 4465 N N . TYR A 1 560 ? 30.886 -26.991 34.167 1.00 78.25 560 TYR A N 1
ATOM 4466 C CA . TYR A 1 560 ? 31.317 -26.660 32.802 1.00 78.25 560 TYR A CA 1
ATOM 4467 C C . TYR A 1 560 ? 32.655 -27.349 32.492 1.00 78.25 560 TYR A C 1
ATOM 4469 O O . TYR A 1 560 ? 33.532 -27.450 33.350 1.00 78.25 560 TYR A O 1
ATOM 4477 N N . ARG A 1 561 ? 32.817 -27.860 31.264 1.00 75.06 561 ARG A N 1
ATOM 4478 C CA . ARG A 1 561 ? 34.057 -28.536 30.844 1.00 75.06 561 ARG A CA 1
ATOM 4479 C C . ARG A 1 561 ? 34.951 -27.586 30.063 1.00 75.06 561 ARG A C 1
ATOM 4481 O O . ARG A 1 561 ? 34.470 -26.858 29.203 1.00 75.06 561 ARG A O 1
ATOM 4488 N N . PHE A 1 562 ? 36.251 -27.676 30.308 1.00 80.56 562 PHE A N 1
ATOM 4489 C CA . PHE A 1 562 ? 37.263 -26.901 29.600 1.00 80.56 562 PHE A CA 1
ATOM 4490 C C . PHE A 1 562 ? 38.078 -27.814 28.685 1.00 80.56 562 PHE A C 1
ATOM 4492 O O . PHE A 1 562 ? 38.507 -28.891 29.110 1.00 80.56 562 PHE A O 1
ATOM 4499 N N . ILE A 1 563 ? 38.262 -27.412 27.426 1.00 79.00 563 ILE A N 1
ATOM 4500 C CA . ILE A 1 563 ? 39.200 -28.066 26.508 1.00 79.00 563 ILE A CA 1
ATOM 4501 C C . ILE A 1 563 ? 40.388 -27.129 26.282 1.00 79.00 563 ILE A C 1
ATOM 4503 O O . ILE A 1 563 ? 40.165 -26.016 25.806 1.00 79.00 563 ILE A O 1
ATOM 4507 N N . PRO A 1 564 ? 41.630 -27.567 26.544 1.00 74.56 564 PRO A N 1
ATOM 4508 C CA . PRO A 1 564 ? 42.800 -26.766 26.217 1.00 74.56 564 PRO A CA 1
ATOM 4509 C C . PRO A 1 564 ? 42.978 -26.700 24.694 1.00 74.56 564 PRO A C 1
ATOM 4511 O O . PRO A 1 564 ? 43.102 -27.735 24.032 1.00 74.56 564 PRO A O 1
ATOM 4514 N N . VAL A 1 565 ? 42.987 -25.485 24.145 1.00 77.69 565 VAL A N 1
ATOM 4515 C CA . VAL A 1 565 ? 43.280 -25.183 22.734 1.00 77.69 565 VAL A CA 1
ATOM 4516 C C . VAL A 1 565 ? 44.411 -24.144 22.682 1.00 77.69 565 VAL A C 1
ATOM 4518 O O . VAL A 1 565 ? 44.707 -23.503 23.687 1.00 77.69 565 VAL A O 1
ATOM 4521 N N . GLU A 1 566 ? 45.071 -23.981 21.532 1.00 68.44 566 GLU A N 1
ATOM 4522 C CA . GLU A 1 566 ? 46.233 -23.086 21.363 1.00 68.44 566 GLU A CA 1
ATOM 4523 C C . GLU A 1 566 ? 45.972 -21.630 21.807 1.00 68.44 566 GLU A C 1
ATOM 4525 O O . GLU A 1 566 ? 46.886 -20.977 22.304 1.00 68.44 566 GLU A O 1
ATOM 4530 N N . ASP A 1 567 ? 44.720 -21.158 21.726 1.00 67.31 567 ASP A N 1
ATOM 4531 C CA . ASP A 1 567 ? 44.314 -19.793 22.100 1.00 67.31 567 ASP A CA 1
ATOM 4532 C C . ASP A 1 567 ? 43.723 -19.663 23.521 1.00 67.31 567 ASP A C 1
ATOM 4534 O O . ASP A 1 567 ? 43.221 -18.598 23.889 1.00 67.31 567 ASP A O 1
ATOM 4538 N N . GLY A 1 568 ? 43.722 -20.743 24.311 1.00 75.81 568 GLY A N 1
ATOM 4539 C CA . GLY A 1 568 ? 43.180 -20.788 25.673 1.00 75.81 568 GLY A CA 1
ATOM 4540 C C . GLY A 1 568 ? 42.157 -21.904 25.913 1.00 75.81 568 GLY A C 1
ATOM 4541 O O . GLY A 1 568 ? 41.909 -22.755 25.056 1.00 75.81 568 GLY A O 1
ATOM 4542 N N . ASP A 1 569 ? 41.553 -21.897 27.104 1.00 79.62 569 ASP A N 1
ATOM 4543 C CA . ASP A 1 569 ? 40.570 -22.904 27.511 1.00 79.62 569 ASP A CA 1
ATOM 4544 C C . ASP A 1 569 ? 39.206 -22.638 26.859 1.00 79.62 569 ASP A C 1
ATOM 4546 O O . ASP A 1 569 ? 38.513 -21.661 27.165 1.00 79.62 569 ASP A O 1
ATOM 4550 N N . MET A 1 570 ? 38.811 -23.527 25.946 1.00 81.75 570 MET A N 1
ATOM 4551 C CA . MET A 1 570 ? 37.495 -23.521 25.314 1.00 81.75 570 MET A CA 1
ATOM 4552 C C . MET A 1 570 ? 36.440 -24.005 26.308 1.00 81.75 570 MET A C 1
ATOM 4554 O O . MET A 1 570 ? 36.584 -25.080 26.894 1.00 81.75 570 MET A O 1
ATOM 4558 N N . VAL A 1 571 ? 35.365 -23.235 26.471 1.00 83.25 571 VAL A N 1
ATOM 4559 C CA . VAL A 1 571 ? 34.298 -23.533 27.434 1.00 83.25 571 VAL A CA 1
ATOM 4560 C C . VAL A 1 571 ? 33.224 -24.377 26.757 1.00 83.25 571 VAL A C 1
ATOM 4562 O O . VAL A 1 571 ? 32.708 -24.015 25.704 1.00 83.25 571 VAL A O 1
ATOM 4565 N N . LEU A 1 572 ? 32.844 -25.500 27.359 1.00 82.06 572 LEU A N 1
ATOM 4566 C CA . LEU A 1 572 ? 31.717 -26.332 26.937 1.00 82.06 572 LEU A CA 1
ATOM 4567 C C . LEU A 1 572 ? 30.560 -26.229 27.924 1.00 82.06 572 LEU A C 1
ATOM 4569 O O . LEU A 1 572 ? 30.782 -26.074 29.125 1.00 82.06 572 LEU A O 1
ATOM 4573 N N . TYR A 1 573 ? 29.336 -26.425 27.422 1.00 81.81 573 TYR A N 1
ATOM 4574 C CA . TYR A 1 573 ? 28.158 -26.614 28.272 1.00 81.81 573 TYR A CA 1
ATOM 4575 C C . TYR A 1 573 ? 28.396 -27.710 29.326 1.00 81.81 573 TYR A C 1
ATOM 4577 O O . TYR A 1 573 ? 29.139 -28.666 29.066 1.00 81.81 573 TYR A O 1
ATOM 4585 N N . PRO A 1 574 ? 27.747 -27.606 30.497 1.00 78.62 574 PRO A N 1
ATOM 4586 C CA . PRO A 1 574 ? 27.851 -28.618 31.533 1.00 78.62 574 PRO A CA 1
ATOM 4587 C C . PRO A 1 574 ? 27.323 -29.963 31.029 1.00 78.62 574 PRO A C 1
ATOM 4589 O O . PRO A 1 574 ? 26.399 -30.033 30.212 1.00 78.62 574 PRO A O 1
ATOM 4592 N N . VAL A 1 575 ? 27.920 -31.052 31.517 1.00 68.81 575 VAL A N 1
ATOM 4593 C CA . VAL A 1 575 ? 27.474 -32.414 31.185 1.00 68.81 575 VAL A CA 1
ATOM 4594 C C . VAL A 1 575 ? 26.335 -32.809 32.118 1.00 68.81 575 VAL A C 1
ATOM 4596 O O . VAL A 1 575 ? 26.494 -33.614 33.032 1.00 68.81 575 VAL A O 1
ATOM 4599 N N . ASP A 1 576 ? 25.190 -32.179 31.892 1.00 71.62 576 ASP A N 1
ATOM 4600 C CA . ASP A 1 576 ? 23.937 -32.404 32.602 1.00 71.62 576 ASP A CA 1
ATOM 4601 C C . ASP A 1 576 ? 22.992 -33.335 31.810 1.00 71.62 576 ASP A C 1
ATOM 4603 O O . ASP A 1 576 ? 23.369 -33.961 30.813 1.00 71.62 576 ASP A O 1
ATOM 4607 N N . GLN A 1 577 ? 21.738 -33.459 32.255 1.00 65.38 577 GLN A N 1
ATOM 4608 C CA . GLN A 1 577 ? 20.726 -34.275 31.571 1.00 65.38 577 GLN A CA 1
ATOM 4609 C C . GLN A 1 577 ? 20.390 -33.756 30.157 1.00 65.38 577 GLN A C 1
ATOM 4611 O O . GLN A 1 577 ? 19.941 -34.536 29.312 1.00 65.38 577 GLN A O 1
ATOM 4616 N N . GLU A 1 578 ? 20.646 -32.475 29.868 1.00 71.12 578 GLU A N 1
ATOM 4617 C CA . GLU A 1 578 ? 20.387 -31.833 28.576 1.00 71.12 578 GLU A CA 1
ATOM 4618 C C . GLU A 1 578 ? 21.580 -31.906 27.612 1.00 71.12 578 GLU A C 1
ATOM 4620 O O . GLU A 1 578 ? 21.416 -31.682 26.406 1.00 71.12 578 GLU A O 1
ATOM 4625 N N . TRP A 1 579 ? 22.765 -32.294 28.096 1.00 75.81 579 TRP A N 1
ATOM 4626 C CA . TRP A 1 579 ? 23.984 -32.425 27.295 1.00 75.81 579 TRP A CA 1
ATOM 4627 C C . TRP A 1 579 ? 23.781 -33.227 26.008 1.00 75.81 579 TRP A C 1
ATOM 4629 O O . TRP A 1 579 ? 24.293 -32.847 24.960 1.00 75.81 579 TRP A O 1
ATOM 4639 N N . ARG A 1 580 ? 22.985 -34.306 26.032 1.00 71.25 580 ARG A N 1
ATOM 4640 C CA . ARG A 1 580 ? 22.707 -35.111 24.825 1.00 71.25 580 ARG A CA 1
ATOM 4641 C C . ARG A 1 580 ? 22.044 -34.298 23.711 1.00 71.25 580 ARG A C 1
ATOM 4643 O O . ARG A 1 580 ? 22.370 -34.493 22.541 1.00 71.25 580 ARG A O 1
ATOM 4650 N N . ILE A 1 581 ? 21.131 -33.396 24.067 1.00 75.06 581 ILE A N 1
ATOM 4651 C CA . ILE A 1 581 ? 20.418 -32.534 23.117 1.00 75.06 581 ILE A CA 1
ATOM 4652 C C . ILE A 1 581 ? 21.368 -31.443 22.609 1.00 75.06 581 ILE A C 1
ATOM 4654 O O . ILE A 1 581 ? 21.471 -31.229 21.399 1.00 75.06 581 ILE A O 1
ATOM 4658 N N . ARG A 1 582 ? 22.122 -30.809 23.517 1.00 78.00 582 ARG A N 1
ATOM 4659 C CA . ARG A 1 582 ? 23.099 -29.753 23.196 1.00 78.00 582 ARG A CA 1
ATOM 4660 C C . ARG A 1 582 ? 24.235 -30.280 22.308 1.00 78.00 582 ARG A C 1
ATOM 4662 O O . ARG A 1 582 ? 24.539 -29.678 21.284 1.00 78.00 582 ARG A O 1
ATOM 4669 N N . ALA A 1 583 ? 24.780 -31.457 22.610 1.00 75.44 583 ALA A N 1
ATOM 4670 C CA . ALA A 1 583 ? 25.821 -32.122 21.826 1.00 75.44 583 ALA A CA 1
ATOM 4671 C C . ALA A 1 583 ? 25.343 -32.530 20.421 1.00 75.44 583 ALA A C 1
ATOM 4673 O O . ALA A 1 583 ? 26.086 -32.387 19.451 1.00 75.44 583 ALA A O 1
ATOM 4674 N N . ALA A 1 584 ? 24.095 -32.995 20.280 1.00 74.38 584 ALA A N 1
ATOM 4675 C CA . ALA A 1 584 ? 23.509 -33.280 18.969 1.00 74.38 584 ALA A CA 1
ATOM 4676 C C . ALA A 1 584 ? 23.313 -32.002 18.133 1.00 74.38 584 ALA A C 1
ATOM 4678 O O . ALA A 1 584 ? 23.533 -32.021 16.920 1.00 74.38 584 ALA A O 1
ATOM 4679 N N . ARG A 1 585 ? 22.933 -30.888 18.776 1.00 79.12 585 ARG A N 1
ATOM 4680 C CA . ARG A 1 585 ? 22.810 -29.568 18.136 1.00 79.12 585 ARG A CA 1
ATOM 4681 C C . ARG A 1 585 ? 24.173 -29.037 17.683 1.00 79.12 585 ARG A C 1
ATOM 4683 O O . ARG A 1 585 ? 24.292 -28.645 16.529 1.00 79.12 585 ARG A O 1
ATOM 4690 N N . LEU A 1 586 ? 25.195 -29.097 18.541 1.00 81.38 586 LEU A N 1
ATOM 4691 C CA . LEU A 1 586 ? 26.571 -28.711 18.202 1.00 81.38 586 LEU A CA 1
ATOM 4692 C C . LEU A 1 586 ? 27.118 -29.540 17.036 1.00 81.38 586 LEU A C 1
ATOM 4694 O O . LEU A 1 586 ? 27.658 -28.978 16.090 1.00 81.38 586 LEU A O 1
ATOM 4698 N N . ARG A 1 587 ? 26.903 -30.861 17.037 1.00 77.50 587 ARG A N 1
ATOM 4699 C CA . ARG A 1 587 ? 27.331 -31.720 15.927 1.00 77.50 587 ARG A CA 1
ATOM 4700 C C . ARG A 1 587 ? 26.698 -31.305 14.601 1.00 77.50 587 ARG A C 1
ATOM 4702 O O . ARG A 1 587 ? 27.421 -31.130 13.638 1.00 77.50 587 ARG A O 1
ATOM 4709 N N . ARG A 1 588 ? 25.379 -31.092 14.543 1.00 77.62 588 ARG A N 1
ATOM 4710 C CA . ARG A 1 588 ? 24.713 -30.674 13.292 1.00 77.62 588 ARG A CA 1
ATOM 4711 C C . ARG A 1 588 ? 25.29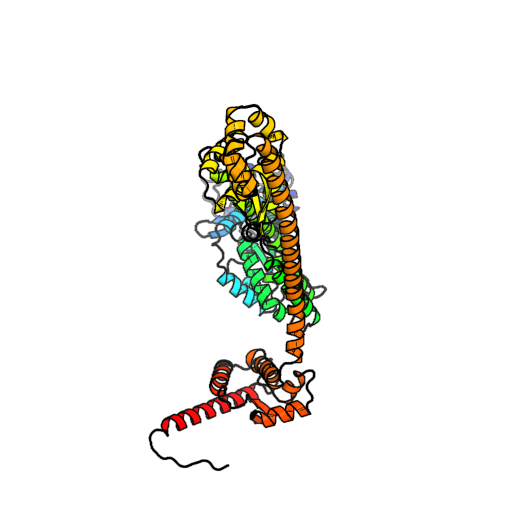2 -29.390 12.702 1.00 77.62 588 ARG A C 1
ATOM 4713 O O . ARG A 1 588 ? 25.280 -29.231 11.489 1.00 77.62 588 ARG A O 1
ATOM 4720 N N . VAL A 1 589 ? 25.744 -28.483 13.562 1.00 78.12 589 VAL A N 1
ATOM 4721 C CA . VAL A 1 589 ? 26.292 -27.186 13.162 1.00 78.12 589 VAL A CA 1
ATOM 4722 C C . VAL A 1 589 ? 27.745 -27.318 12.698 1.00 78.12 589 VAL A C 1
ATOM 4724 O O . VAL A 1 589 ? 28.110 -26.718 11.696 1.00 78.12 589 VAL A O 1
ATOM 4727 N N . TYR A 1 590 ? 28.548 -28.151 13.367 1.00 78.00 590 TYR A N 1
ATOM 4728 C CA . TYR A 1 590 ? 29.990 -28.264 13.117 1.00 78.00 590 TYR A CA 1
ATOM 4729 C C . TYR A 1 590 ? 30.433 -29.507 12.316 1.00 78.00 590 TYR A C 1
ATOM 4731 O O . TYR A 1 590 ? 31.620 -29.655 12.033 1.00 78.00 590 TYR A O 1
ATOM 4739 N N . GLU A 1 591 ? 29.512 -30.398 11.925 1.00 71.06 591 GLU A N 1
ATOM 4740 C CA . GLU A 1 591 ? 29.794 -31.605 11.118 1.00 71.06 591 GLU A CA 1
ATOM 4741 C C . GLU A 1 591 ? 30.124 -31.272 9.653 1.00 71.06 591 GLU A C 1
ATOM 4743 O O . GLU A 1 591 ? 30.894 -32.001 9.037 1.00 71.06 591 GLU A O 1
ATOM 4748 N N . ASN A 1 592 ? 29.620 -30.143 9.138 1.00 64.75 592 ASN A N 1
ATOM 4749 C CA . ASN A 1 592 ? 29.889 -29.636 7.783 1.00 64.75 592 ASN A CA 1
ATOM 4750 C C . ASN A 1 592 ? 30.594 -28.264 7.793 1.00 64.75 592 ASN A C 1
ATOM 4752 O O . ASN A 1 592 ? 30.480 -27.511 6.829 1.00 64.75 592 ASN A O 1
ATOM 4756 N N . TYR A 1 593 ? 31.248 -27.891 8.897 1.00 71.69 593 TYR A N 1
ATOM 4757 C CA . TYR A 1 593 ? 31.939 -26.604 8.983 1.00 71.69 593 TYR A CA 1
ATOM 4758 C C . TYR A 1 593 ? 33.206 -26.628 8.119 1.00 71.69 593 TYR A C 1
ATOM 4760 O O . TYR A 1 593 ? 34.144 -27.370 8.415 1.00 71.69 593 TYR A O 1
ATOM 4768 N N . GLU A 1 594 ? 33.235 -25.811 7.068 1.00 62.94 594 GLU A N 1
ATOM 4769 C CA . GLU A 1 594 ? 34.433 -25.520 6.280 1.00 62.94 594 GLU A CA 1
ATOM 4770 C C . GLU A 1 594 ? 35.008 -24.188 6.767 1.00 62.94 594 GLU A C 1
ATOM 4772 O O . GLU A 1 594 ? 34.290 -23.192 6.821 1.00 62.94 594 GLU A O 1
ATOM 4777 N N . ALA A 1 595 ? 36.280 -24.181 7.173 1.00 57.72 595 ALA A N 1
ATOM 4778 C CA . ALA A 1 595 ? 36.933 -22.969 7.658 1.00 57.72 595 ALA A CA 1
ATOM 4779 C C . ALA A 1 595 ? 37.036 -21.935 6.528 1.00 57.72 595 ALA A C 1
ATOM 4781 O O . ALA A 1 595 ? 37.614 -22.219 5.475 1.00 57.72 595 ALA A O 1
ATOM 4782 N N . ASP A 1 596 ? 36.489 -20.745 6.759 1.00 59.78 596 ASP A N 1
ATOM 4783 C CA . ASP A 1 596 ? 36.606 -19.622 5.839 1.00 59.78 596 ASP A CA 1
ATOM 4784 C C . ASP A 1 596 ? 38.022 -19.023 5.984 1.00 59.78 596 ASP A C 1
ATOM 4786 O O . ASP A 1 596 ? 38.511 -18.870 7.106 1.00 59.78 596 ASP A O 1
ATOM 4790 N N . PRO A 1 597 ? 38.734 -18.666 4.899 1.00 51.22 597 PRO A N 1
ATOM 4791 C CA . PRO A 1 597 ? 40.027 -17.980 4.992 1.00 51.22 597 PRO A CA 1
ATOM 4792 C C . PRO A 1 597 ? 39.984 -16.631 5.742 1.00 51.22 597 PRO A C 1
ATOM 4794 O O . PRO A 1 597 ? 41.044 -16.087 6.054 1.00 51.22 597 PRO A O 1
ATOM 4797 N N . SER A 1 598 ? 38.793 -16.086 6.019 1.00 54.47 598 SER A N 1
ATOM 4798 C CA . SER A 1 598 ? 38.558 -14.895 6.849 1.00 54.47 598 SER A CA 1
ATOM 4799 C C . SER A 1 598 ? 38.335 -15.184 8.344 1.00 54.47 598 SER A C 1
ATOM 4801 O O . SER A 1 598 ? 38.284 -14.241 9.141 1.00 54.47 598 SER A O 1
ATOM 4803 N N . ASP A 1 599 ? 38.248 -16.456 8.747 1.00 61.50 599 ASP A N 1
ATOM 4804 C CA . ASP A 1 599 ? 38.101 -16.854 10.148 1.00 61.50 599 ASP A CA 1
ATOM 4805 C C . ASP A 1 599 ? 39.348 -16.488 10.969 1.00 61.50 599 ASP A C 1
ATOM 4807 O O . ASP A 1 599 ? 40.489 -16.566 10.504 1.00 61.50 599 ASP A O 1
ATOM 4811 N N . ALA A 1 600 ? 39.147 -16.107 12.235 1.00 61.88 600 ALA A N 1
ATOM 4812 C CA . ALA A 1 600 ? 40.254 -15.800 13.136 1.00 61.88 600 ALA A CA 1
ATOM 4813 C C . ALA A 1 600 ? 41.213 -17.008 13.275 1.00 61.88 600 ALA A C 1
ATOM 4815 O O . ALA A 1 600 ? 40.747 -18.153 13.376 1.00 61.88 600 ALA A O 1
ATOM 4816 N N . PRO A 1 601 ? 42.543 -16.778 13.326 1.00 60.41 601 PRO A N 1
ATOM 4817 C CA . PRO A 1 601 ? 43.514 -17.850 13.522 1.00 60.41 601 PRO A CA 1
ATOM 4818 C C . PRO A 1 601 ? 43.156 -18.648 14.784 1.00 60.41 601 PRO A C 1
ATOM 4820 O O . PRO A 1 601 ? 42.864 -18.062 15.823 1.00 60.41 601 PRO A O 1
ATOM 4823 N N . GLY A 1 602 ? 43.105 -19.979 14.654 1.00 67.19 602 GLY A N 1
ATOM 4824 C CA . GLY A 1 602 ? 42.779 -20.910 15.741 1.00 67.19 602 GLY A CA 1
ATOM 4825 C C . GLY A 1 602 ? 41.337 -21.444 15.773 1.00 67.19 602 GLY A C 1
ATOM 4826 O O . GLY A 1 602 ? 41.100 -22.474 16.405 1.00 67.19 602 GLY A O 1
ATOM 4827 N N . ILE A 1 603 ? 40.378 -20.863 15.029 1.00 74.69 603 ILE A N 1
ATOM 4828 C CA . ILE A 1 603 ? 38.989 -21.381 14.966 1.00 74.69 603 ILE A CA 1
ATOM 4829 C C . ILE A 1 603 ? 38.943 -22.816 14.423 1.00 74.69 603 ILE A C 1
ATOM 4831 O O . ILE A 1 603 ? 38.277 -23.670 15.009 1.00 74.69 603 ILE A O 1
ATOM 4835 N N . ALA A 1 604 ? 39.715 -23.116 13.375 1.00 71.62 604 ALA A N 1
ATOM 4836 C CA . ALA A 1 604 ? 39.816 -24.468 12.822 1.00 71.62 604 ALA A CA 1
ATOM 4837 C C . ALA A 1 604 ? 40.281 -25.496 13.875 1.00 71.62 604 ALA A C 1
ATOM 4839 O O . ALA A 1 604 ? 39.693 -26.571 13.993 1.00 71.62 604 ALA A O 1
ATOM 4840 N N . GLY A 1 605 ? 41.264 -25.134 14.709 1.00 74.56 605 GLY A N 1
ATOM 4841 C CA . GLY A 1 605 ? 41.750 -25.980 15.804 1.00 74.56 605 GLY A CA 1
ATOM 4842 C C . GLY A 1 605 ? 40.716 -26.170 16.920 1.00 74.56 605 GLY A C 1
ATOM 4843 O O . GLY A 1 605 ? 40.570 -27.272 17.454 1.00 74.56 605 GLY A O 1
ATOM 4844 N N . ARG A 1 606 ? 39.933 -25.130 17.239 1.00 79.94 606 ARG A N 1
ATOM 4845 C CA . ARG A 1 606 ? 38.827 -25.210 18.214 1.00 79.94 606 ARG A CA 1
ATOM 4846 C C . ARG A 1 606 ? 37.700 -26.123 17.719 1.00 79.94 606 ARG A C 1
ATOM 4848 O O . ARG A 1 606 ? 37.204 -26.956 18.478 1.00 79.94 606 ARG A O 1
ATOM 4855 N N . VAL A 1 607 ? 37.321 -26.008 16.444 1.00 79.75 607 VAL A N 1
ATOM 4856 C CA . VAL A 1 607 ? 36.300 -26.860 15.808 1.00 79.75 607 VAL A CA 1
ATOM 4857 C C . VAL A 1 607 ? 36.773 -28.316 15.728 1.00 79.75 607 VAL A C 1
ATOM 4859 O O . VAL A 1 607 ? 36.004 -29.229 16.036 1.00 79.75 607 VAL A O 1
ATOM 4862 N N . GLU A 1 608 ? 38.046 -28.560 15.405 1.00 78.75 608 GLU A N 1
ATOM 4863 C CA . GLU A 1 608 ? 38.627 -29.908 15.420 1.00 78.75 608 GLU A CA 1
ATOM 4864 C C . GLU A 1 608 ? 38.604 -30.523 16.830 1.00 78.75 608 GLU A C 1
ATOM 4866 O O . GLU A 1 608 ? 38.170 -31.667 17.013 1.00 78.75 608 GLU A O 1
ATOM 4871 N N . ALA A 1 609 ? 38.999 -29.754 17.851 1.00 77.81 609 ALA A N 1
ATOM 4872 C CA . ALA A 1 609 ? 38.955 -30.182 19.247 1.00 77.81 609 ALA A CA 1
ATOM 4873 C C . ALA A 1 609 ? 37.520 -30.509 19.709 1.00 77.81 609 ALA A C 1
ATOM 4875 O O . ALA A 1 609 ? 37.294 -31.537 20.362 1.00 77.81 609 ALA A O 1
ATOM 4876 N N . LEU A 1 610 ? 36.540 -29.689 19.311 1.00 81.62 610 LEU A N 1
ATOM 4877 C CA . LEU A 1 610 ? 35.119 -29.906 19.581 1.00 81.62 610 LEU A CA 1
ATOM 4878 C C . LEU A 1 610 ? 34.603 -31.190 18.911 1.00 81.62 610 LEU A C 1
ATOM 4880 O O . LEU A 1 610 ? 34.007 -32.039 19.577 1.00 81.62 610 LEU A O 1
ATOM 4884 N N . ASN A 1 611 ? 34.889 -31.391 17.623 1.00 79.75 611 ASN A N 1
ATOM 4885 C CA . ASN A 1 611 ? 34.477 -32.581 16.871 1.00 79.75 611 ASN A CA 1
ATOM 4886 C C . ASN A 1 611 ? 35.122 -33.871 17.414 1.00 79.75 611 ASN A C 1
ATOM 4888 O O . ASN A 1 611 ? 34.473 -34.924 17.505 1.00 79.75 611 ASN A O 1
ATOM 4892 N N . LYS A 1 612 ? 36.377 -33.801 17.870 1.00 79.88 612 LYS A N 1
ATOM 4893 C CA . LYS A 1 612 ? 37.068 -34.911 18.543 1.00 79.88 612 LYS A CA 1
ATOM 4894 C C . LYS A 1 612 ? 36.429 -35.269 19.889 1.00 79.88 612 LYS A C 1
ATOM 4896 O O . LYS A 1 612 ? 36.370 -36.447 20.244 1.00 79.88 612 LYS A O 1
ATOM 4901 N N . LEU A 1 613 ? 35.918 -34.289 20.634 1.00 77.50 613 LEU A N 1
ATOM 4902 C CA . LEU A 1 613 ? 35.207 -34.542 21.889 1.00 77.50 613 LEU A CA 1
ATOM 4903 C C . LEU A 1 613 ? 33.795 -35.091 21.649 1.00 77.50 613 LEU A C 1
ATOM 4905 O O . LEU A 1 613 ? 33.390 -36.063 22.295 1.00 77.50 613 LEU A O 1
ATOM 4909 N N . LEU A 1 614 ? 33.059 -34.524 20.690 1.00 76.19 614 LEU A N 1
ATOM 4910 C CA . LEU A 1 614 ? 31.731 -35.006 20.310 1.00 76.19 614 LEU A CA 1
ATOM 4911 C C . LEU A 1 614 ? 31.808 -36.465 19.827 1.00 76.19 614 LEU A C 1
ATOM 4913 O O . LEU A 1 614 ? 31.082 -37.316 20.332 1.00 76.19 614 LEU A O 1
ATOM 4917 N N . SER A 1 615 ? 32.759 -36.815 18.959 1.00 74.56 615 SER A N 1
ATOM 4918 C CA . SER A 1 615 ? 32.940 -38.204 18.501 1.00 74.56 615 SER A CA 1
ATOM 4919 C C . SER A 1 615 ? 33.296 -39.193 19.628 1.00 74.56 615 SER A C 1
ATOM 4921 O O . SER A 1 615 ? 32.764 -40.307 19.654 1.00 74.56 615 SER A O 1
ATOM 4923 N N . ARG A 1 616 ? 34.132 -38.796 20.601 1.00 73.00 616 ARG A N 1
ATOM 4924 C CA . ARG A 1 616 ? 34.474 -39.624 21.777 1.00 73.00 616 ARG A CA 1
ATOM 4925 C C . ARG A 1 616 ? 33.286 -39.842 22.716 1.00 73.00 616 ARG A C 1
ATOM 4927 O O . ARG A 1 616 ? 32.992 -40.986 23.055 1.00 73.00 616 ARG A O 1
ATOM 4934 N N . SER A 1 617 ? 32.564 -38.777 23.065 1.00 66.31 617 SER A N 1
ATOM 4935 C CA . SER A 1 617 ? 31.422 -38.845 23.994 1.00 66.31 617 SER A CA 1
ATOM 4936 C C . SER A 1 617 ? 30.273 -39.730 23.482 1.00 66.31 617 SER A C 1
ATOM 4938 O O . SER A 1 617 ? 29.645 -40.450 24.259 1.00 66.31 617 SER A O 1
ATOM 4940 N N . PHE A 1 618 ? 30.035 -39.764 22.166 1.00 59.47 618 PHE A N 1
ATOM 4941 C CA . PHE A 1 618 ? 29.047 -40.661 21.556 1.00 59.47 618 PHE A CA 1
ATOM 4942 C C . PHE A 1 618 ? 29.536 -42.117 21.432 1.00 59.47 618 PHE A C 1
ATOM 4944 O O . PHE A 1 618 ? 28.729 -43.039 21.570 1.00 59.47 618 PHE A O 1
ATOM 4951 N N . SER A 1 619 ? 30.838 -42.347 21.222 1.00 60.44 619 SER A N 1
ATOM 4952 C CA . SER A 1 619 ? 31.435 -43.696 21.200 1.00 60.44 619 SER A CA 1
ATOM 4953 C C . SER A 1 619 ? 31.384 -44.366 22.580 1.00 60.44 619 SER A C 1
ATOM 4955 O O . SER A 1 619 ? 31.039 -45.544 22.697 1.00 60.44 619 SER A O 1
ATOM 4957 N N . GLU A 1 620 ? 31.639 -43.602 23.644 1.00 59.88 620 GLU A N 1
ATOM 4958 C CA . GLU A 1 620 ? 31.492 -44.058 25.032 1.00 59.88 620 GLU A CA 1
ATOM 4959 C C . GLU A 1 620 ? 30.024 -44.342 25.389 1.00 59.88 620 GLU A C 1
ATOM 4961 O O . GLU A 1 620 ? 29.729 -45.384 25.977 1.00 59.88 620 GLU A O 1
ATOM 4966 N N . ALA A 1 621 ? 29.081 -43.505 24.939 1.00 54.34 621 ALA A N 1
ATOM 4967 C CA . ALA A 1 621 ? 27.646 -43.744 25.123 1.00 54.34 621 ALA A CA 1
ATOM 4968 C C . ALA A 1 621 ? 27.136 -44.993 24.369 1.00 54.34 621 ALA A C 1
ATOM 4970 O O . ALA A 1 621 ? 26.295 -45.727 24.892 1.00 54.34 621 ALA A O 1
ATOM 4971 N N . GLN A 1 622 ? 27.660 -45.280 23.170 1.00 50.22 622 GLN A N 1
ATOM 4972 C CA . GLN A 1 622 ? 27.345 -46.510 22.427 1.00 50.22 622 GLN A CA 1
ATOM 4973 C C . GLN A 1 622 ? 27.949 -47.769 23.063 1.00 50.22 622 GLN A C 1
ATOM 4975 O O . GLN A 1 622 ? 27.330 -48.833 23.002 1.00 50.22 622 GLN A O 1
ATOM 4980 N N . LYS A 1 623 ? 29.133 -47.671 23.683 1.00 50.34 623 LYS A N 1
ATOM 4981 C CA . LYS A 1 623 ? 29.737 -48.780 24.439 1.00 50.34 623 LYS A CA 1
ATOM 4982 C C . LYS A 1 623 ? 28.974 -49.057 25.738 1.00 50.34 623 LYS A C 1
ATOM 4984 O O . LYS A 1 623 ? 28.661 -50.216 25.992 1.00 50.34 623 LYS A O 1
ATOM 4989 N N . ALA A 1 624 ? 28.576 -48.020 26.478 1.00 48.19 624 ALA A N 1
ATOM 4990 C CA . ALA A 1 624 ? 27.751 -48.146 27.685 1.00 48.19 624 ALA A CA 1
ATOM 4991 C C . ALA A 1 624 ? 26.343 -48.709 27.394 1.00 48.19 624 ALA A C 1
ATOM 4993 O O . ALA A 1 624 ? 25.815 -49.502 28.168 1.00 48.19 624 ALA A O 1
ATOM 4994 N N . GLY A 1 625 ? 25.754 -48.364 26.241 1.00 40.94 625 GLY A N 1
ATOM 4995 C CA . GLY A 1 625 ? 24.485 -48.939 25.774 1.00 40.94 625 GLY A CA 1
ATOM 4996 C C . GLY A 1 625 ? 24.580 -50.386 25.268 1.00 40.94 625 GLY A C 1
ATOM 4997 O O . GLY A 1 625 ? 23.554 -51.039 25.110 1.00 40.94 625 GLY A O 1
ATOM 4998 N N . ARG A 1 626 ? 25.793 -50.902 25.018 1.00 42.41 626 ARG A N 1
ATOM 4999 C CA . ARG A 1 626 ? 26.040 -52.309 24.653 1.00 42.41 626 ARG A CA 1
ATOM 5000 C C . ARG A 1 626 ? 26.490 -53.169 25.838 1.00 42.41 626 ARG A C 1
ATOM 5002 O O . ARG A 1 626 ? 26.330 -54.383 25.772 1.00 42.41 626 ARG A O 1
ATOM 5009 N N . SER A 1 627 ? 27.008 -52.572 26.914 1.00 40.94 627 SER A N 1
ATOM 5010 C CA . SER A 1 627 ? 27.430 -53.285 28.128 1.00 40.94 627 SER A CA 1
ATOM 5011 C C . SER A 1 627 ? 26.346 -53.405 29.208 1.00 40.94 627 SER A C 1
ATOM 5013 O O . SER A 1 627 ? 26.557 -54.121 30.177 1.00 40.94 627 SER A O 1
ATOM 5015 N N . SER A 1 628 ? 25.165 -52.792 29.052 1.00 39.66 628 SER A N 1
ATOM 5016 C CA . SER A 1 628 ? 24.024 -52.964 29.979 1.00 39.66 628 SER A CA 1
ATOM 5017 C C . SER A 1 628 ? 23.235 -54.270 29.774 1.00 39.66 628 SER A C 1
ATOM 5019 O O . SER A 1 628 ? 22.147 -54.447 30.319 1.00 39.66 628 SER A O 1
ATOM 5021 N N . GLY A 1 629 ? 23.791 -55.201 28.995 1.00 37.47 629 GLY A N 1
ATOM 5022 C CA . GLY A 1 629 ? 23.247 -56.527 28.730 1.00 37.47 629 GLY A CA 1
ATOM 5023 C C . GLY A 1 629 ? 23.909 -57.657 29.518 1.00 37.47 629 GLY A C 1
ATOM 5024 O O . GLY A 1 629 ? 23.925 -58.761 29.002 1.00 37.47 629 GLY A O 1
ATOM 5025 N N . HIS A 1 630 ? 24.487 -57.420 30.702 1.00 33.56 630 HIS A N 1
ATOM 5026 C CA . HIS A 1 630 ? 24.694 -58.442 31.744 1.00 33.56 630 HIS A CA 1
ATOM 5027 C C . HIS A 1 630 ? 25.198 -57.795 33.050 1.00 33.56 630 HIS A C 1
ATOM 5029 O O . HIS A 1 630 ? 26.214 -57.117 33.011 1.00 33.56 630 HIS A O 1
ATOM 5035 N N . ARG A 1 631 ? 24.427 -58.010 34.139 1.00 33.84 631 ARG A N 1
ATOM 5036 C CA . ARG A 1 631 ? 24.718 -58.035 35.604 1.00 33.84 631 ARG A CA 1
ATOM 5037 C C . ARG A 1 631 ? 26.014 -57.363 36.111 1.00 33.84 631 ARG A C 1
ATOM 5039 O O . ARG A 1 631 ? 27.070 -57.557 35.541 1.00 33.84 631 ARG A O 1
ATOM 5046 N N . GLU A 1 632 ? 26.040 -56.652 37.235 1.00 31.92 632 GLU A N 1
ATOM 5047 C CA . GLU A 1 632 ? 25.428 -56.923 38.545 1.00 31.92 632 GLU A CA 1
ATOM 5048 C C . GLU A 1 632 ? 25.469 -55.631 39.394 1.00 31.92 632 GLU A C 1
ATOM 5050 O O . GLU A 1 632 ? 26.251 -54.723 39.113 1.00 31.92 632 GLU A O 1
ATOM 5055 N N . GLU A 1 633 ? 24.595 -55.536 40.395 1.00 42.00 633 GLU A N 1
ATOM 5056 C CA . GLU A 1 633 ? 24.556 -54.458 41.389 1.00 42.00 633 GLU A CA 1
ATOM 5057 C C . GLU A 1 633 ? 25.851 -54.414 42.219 1.00 42.00 633 GLU A C 1
ATOM 5059 O O . GLU A 1 633 ? 26.245 -55.444 42.749 1.00 42.00 633 GLU A O 1
ATOM 5064 N N . GLU A 1 634 ? 26.449 -53.231 42.407 1.00 28.70 634 GLU A N 1
ATOM 5065 C CA . GLU A 1 634 ? 27.118 -52.832 43.659 1.00 28.70 634 GLU A CA 1
ATOM 5066 C C . GLU A 1 634 ? 27.303 -51.292 43.718 1.00 28.70 634 GLU A C 1
ATOM 5068 O O . GLU A 1 634 ? 27.332 -50.636 42.671 1.00 28.70 634 GLU A O 1
ATOM 5073 N N . PRO A 1 635 ? 27.327 -50.677 44.921 1.00 38.22 635 PRO A N 1
ATOM 5074 C CA . PRO A 1 635 ? 27.017 -49.262 45.109 1.00 38.22 635 PRO A CA 1
ATOM 5075 C C . PRO A 1 635 ? 28.231 -48.315 45.056 1.00 38.22 635 PRO A C 1
ATOM 5077 O O . PRO A 1 635 ? 29.374 -48.694 45.286 1.00 38.22 635 PRO A O 1
ATOM 5080 N N . LEU A 1 636 ? 27.897 -47.045 44.799 1.00 39.56 636 LEU A N 1
ATOM 5081 C CA . LEU A 1 636 ? 28.675 -45.803 44.927 1.00 39.56 636 LEU A CA 1
ATOM 5082 C C . LEU A 1 636 ? 29.850 -45.832 45.919 1.00 39.56 636 LEU A C 1
ATOM 5084 O O . LEU A 1 636 ? 29.611 -46.086 47.095 1.00 39.56 636 LEU A O 1
ATOM 5088 N N . LEU A 1 637 ? 31.026 -45.346 45.495 1.00 29.77 637 LEU A N 1
ATOM 5089 C CA . LEU A 1 637 ? 31.982 -44.611 46.341 1.00 29.77 637 LEU A CA 1
ATOM 5090 C C . LEU A 1 637 ? 32.798 -43.597 45.499 1.00 29.77 637 LEU A C 1
ATOM 5092 O O . LEU A 1 637 ? 33.500 -44.004 44.579 1.00 29.77 637 LEU A O 1
ATOM 5096 N N . TYR A 1 638 ? 32.666 -42.321 45.900 1.00 37.41 638 TYR A N 1
ATOM 5097 C CA . TYR A 1 638 ? 33.451 -41.087 45.660 1.00 37.41 638 TYR A CA 1
ATOM 5098 C C . TYR A 1 638 ? 33.830 -40.633 44.246 1.00 37.41 638 TYR A C 1
ATOM 5100 O O . TYR A 1 638 ? 34.703 -41.255 43.604 1.00 37.41 638 TYR A O 1
#

Mean predicted aligned error: 17.41 Å

Radius of gyration: 41.8 Å; Cα contacts (8 Å, |Δi|>4): 669; chains: 1; bounding box: 106×80×109 Å

Sequence (638 aa):
MEQFAKLKSEAQSLSAGFVFSDRITYALFRAIQDFSTLDRARTRGVFTLDSPIPDIENLEYTKQELRAALIRLVEEGLAAQVFLIEHDAERRELFLRPCYVARPGNVDYSTEHIFEELMRQSASSIQSFIETLPPIDPEALREQLVRNSQSAGATPDSLGGNLLINPVKSIVSVSFDLLPPESLLSEGRKQIVTILKKRNAIIELTGLGYMPVRADDVQTRYEVAAAVLREKAIGLAGANTELINELMRVQREEESYIARSFVPGNTEYSVRRANLIKSHLSEPGESDLPYPGALACEIVLHASGPTQRLYTSKWEKEMDDVYSSILEPLRRPDVHPTQQIRYFNESMVDQIPGIVWQRLTTSPSLLFGEWETSVGTVRILMRKDANVVRHLVDAFAQLPASEQWKILALRNLIDAHPEVFQTLFQRKDFKDSYGQLLRTAYWPLIPWYIRLFLAIGFRGLQDNGFARAKAKIAEEQRDLAESNRRRRDAALLASKRARQSEPSSQRESANRMPIGKKLELVMDHLYFGQLKPPILPEVFAHMDGVSTMDLESHLSEAGYRFIPVEDGDMVLYPVDQEWRIRAARLRRVYENYEADPSDAPGIAGRVEALNKLLSRSFSEAQKAGRSSGHREEEPLLY

pLDDT: mean 79.56, std 12.25, range [28.7, 95.38]